Protein AF-A0A4Q1BKZ1-F1 (afdb_monomer_lite)

Structure (mmCIF, N/CA/C/O backbone):
data_AF-A0A4Q1BKZ1-F1
#
_entry.id   AF-A0A4Q1BKZ1-F1
#
loop_
_atom_site.group_PDB
_atom_site.id
_atom_site.type_symbol
_atom_site.label_atom_id
_atom_site.label_alt_id
_atom_site.label_comp_id
_atom_site.label_asym_id
_atom_site.label_entity_id
_atom_site.label_seq_id
_atom_site.pdbx_PDB_ins_code
_atom_site.Cartn_x
_atom_site.Cartn_y
_atom_site.Cartn_z
_atom_site.occupancy
_atom_site.B_iso_or_equiv
_atom_site.auth_seq_id
_atom_site.auth_comp_id
_atom_site.auth_asym_id
_atom_site.auth_atom_id
_atom_site.pdbx_PDB_model_num
ATOM 1 N N . MET A 1 1 ? 52.036 -34.362 8.002 1.00 38.38 1 MET A N 1
ATOM 2 C CA . MET A 1 1 ? 52.075 -35.142 6.745 1.00 38.38 1 MET A CA 1
ATOM 3 C C . MET A 1 1 ? 52.723 -36.489 7.033 1.00 38.38 1 MET A C 1
ATOM 5 O O . MET A 1 1 ? 53.643 -36.482 7.846 1.00 38.38 1 MET A O 1
ATOM 9 N N . PRO A 1 2 ? 52.277 -37.606 6.432 1.00 45.41 2 PRO A N 1
ATOM 10 C CA . PRO A 1 2 ? 51.455 -37.691 5.217 1.00 45.41 2 PRO A CA 1
ATOM 11 C C . PRO A 1 2 ? 50.036 -38.237 5.488 1.00 45.41 2 PRO A C 1
ATOM 13 O O . PRO A 1 2 ? 49.815 -38.962 6.452 1.00 45.41 2 PRO A O 1
ATOM 16 N N . ASP A 1 3 ? 48.994 -37.724 4.837 1.00 32.56 3 ASP A N 1
ATOM 17 C CA . ASP A 1 3 ? 48.622 -37.859 3.413 1.00 32.56 3 ASP A CA 1
ATOM 18 C C . ASP A 1 3 ? 48.275 -39.300 3.022 1.00 32.56 3 ASP A C 1
ATOM 20 O O . ASP A 1 3 ? 49.141 -40.136 2.772 1.00 32.56 3 ASP A O 1
ATOM 24 N N . ARG A 1 4 ? 46.967 -39.579 2.955 1.00 35.88 4 ARG A N 1
ATOM 25 C CA . ARG A 1 4 ? 46.417 -40.804 2.377 1.00 35.88 4 ARG A CA 1
ATOM 26 C C . ARG A 1 4 ? 45.754 -40.432 1.054 1.00 35.88 4 ARG A C 1
ATOM 28 O O . ARG A 1 4 ? 44.599 -40.021 1.015 1.00 35.88 4 ARG A O 1
ATOM 35 N N . GLN A 1 5 ? 46.547 -40.535 -0.009 1.00 32.16 5 GLN A N 1
ATOM 36 C CA . GLN A 1 5 ? 46.116 -40.469 -1.402 1.00 32.16 5 GLN A CA 1
ATOM 37 C C . GLN A 1 5 ? 45.096 -41.581 -1.683 1.00 32.16 5 GLN A C 1
ATOM 39 O O . GLN A 1 5 ? 45.344 -42.744 -1.362 1.00 32.16 5 GLN A O 1
ATOM 44 N N . LEU A 1 6 ? 43.972 -41.233 -2.306 1.00 34.78 6 LEU A N 1
ATOM 45 C CA . LEU A 1 6 ? 43.114 -42.190 -3.000 1.00 34.78 6 LEU A CA 1
ATOM 46 C C . LEU A 1 6 ? 43.379 -42.045 -4.498 1.00 34.78 6 LEU A C 1
ATOM 48 O O . LEU A 1 6 ? 43.184 -40.978 -5.078 1.00 34.78 6 LEU A O 1
ATOM 52 N N . HIS A 1 7 ? 43.912 -43.122 -5.071 1.00 31.89 7 HIS A N 1
ATOM 53 C CA . HIS A 1 7 ? 44.220 -43.278 -6.483 1.00 31.89 7 HIS A CA 1
ATOM 54 C C . HIS A 1 7 ? 42.959 -43.252 -7.349 1.00 31.89 7 HIS A C 1
ATOM 56 O O . HIS A 1 7 ? 41.925 -43.825 -7.010 1.00 31.89 7 HIS A O 1
ATOM 62 N N . ILE A 1 8 ? 43.112 -42.578 -8.485 1.00 31.23 8 ILE A N 1
ATOM 63 C CA . ILE A 1 8 ? 42.224 -42.588 -9.639 1.00 31.23 8 ILE A CA 1
ATOM 64 C C . ILE A 1 8 ? 42.677 -43.752 -10.518 1.00 31.23 8 ILE A C 1
ATOM 66 O O . ILE A 1 8 ? 43.802 -43.714 -11.007 1.00 31.23 8 ILE A O 1
ATOM 70 N N . ASP A 1 9 ? 41.797 -44.722 -10.762 1.00 32.53 9 ASP A N 1
ATOM 71 C CA . ASP A 1 9 ? 41.982 -45.728 -11.809 1.00 32.53 9 ASP A CA 1
ATOM 72 C C . ASP A 1 9 ? 40.885 -45.567 -12.871 1.00 32.53 9 ASP A C 1
ATOM 74 O O . ASP A 1 9 ? 39.704 -45.837 -12.648 1.00 32.53 9 ASP A O 1
ATOM 78 N N . LEU A 1 10 ? 41.305 -45.085 -14.040 1.00 36.09 10 LEU A N 1
ATOM 79 C CA . LEU A 1 10 ? 40.574 -45.122 -15.306 1.00 36.09 10 LEU A CA 1
ATOM 80 C C . LEU A 1 10 ? 40.800 -46.480 -15.982 1.00 36.09 10 LEU A C 1
ATOM 82 O O . LEU A 1 10 ? 41.948 -46.921 -16.062 1.00 36.09 10 LEU A O 1
ATOM 86 N N . PRO A 1 11 ? 39.773 -47.059 -16.627 1.00 35.69 11 PRO A N 1
ATOM 87 C CA . PRO A 1 11 ? 40.029 -47.902 -17.786 1.00 35.69 11 PRO A CA 1
ATOM 88 C C . PRO A 1 11 ? 39.227 -47.491 -19.033 1.00 35.69 11 PRO A C 1
ATOM 90 O O . PRO A 1 11 ? 38.005 -47.384 -19.024 1.00 35.69 11 PRO A O 1
ATOM 93 N N . ALA A 1 12 ? 40.003 -47.273 -20.099 1.00 33.06 12 ALA A N 1
ATOM 94 C CA . ALA A 1 12 ? 39.798 -47.555 -21.524 1.00 33.06 12 ALA A CA 1
ATOM 95 C C . ALA A 1 12 ? 38.378 -47.582 -22.145 1.00 33.06 12 ALA A C 1
ATOM 97 O O . ALA A 1 12 ? 37.505 -48.365 -21.791 1.00 33.06 12 ALA A O 1
ATOM 98 N N . SER A 1 13 ? 38.237 -46.829 -23.239 1.00 31.38 13 SER A N 1
ATOM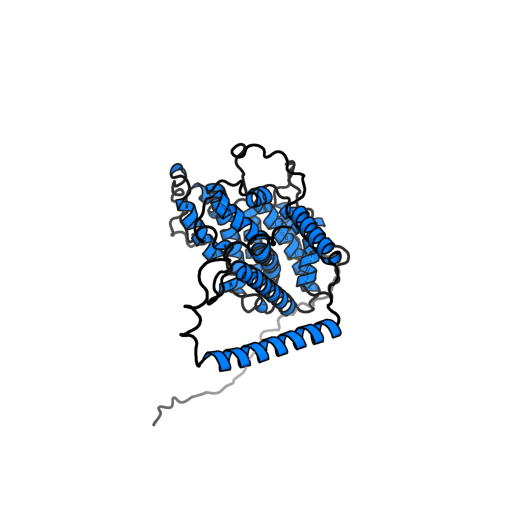 99 C CA . SER A 1 13 ? 37.299 -47.055 -24.359 1.00 31.38 13 SER A CA 1
ATOM 100 C C . SER A 1 13 ? 38.120 -47.358 -25.635 1.00 31.38 13 SER A C 1
ATOM 102 O O . SER A 1 13 ? 39.330 -47.118 -25.588 1.00 31.38 13 SER A O 1
ATOM 104 N N . PRO A 1 14 ? 37.554 -47.745 -26.807 1.00 45.88 14 PRO A N 1
ATOM 105 C CA . PRO A 1 14 ? 36.175 -48.142 -27.147 1.00 45.88 14 PRO A CA 1
ATOM 106 C C . PRO A 1 14 ? 36.090 -49.433 -28.012 1.00 45.88 14 PRO A C 1
ATOM 108 O O . PRO A 1 14 ? 37.067 -49.883 -28.608 1.00 45.88 14 PRO A O 1
ATOM 111 N N . THR A 1 15 ? 34.889 -49.987 -28.210 1.00 33.12 15 THR A N 1
ATOM 112 C CA . THR A 1 15 ? 34.573 -50.765 -29.428 1.00 33.12 15 THR A CA 1
ATOM 113 C C . THR A 1 15 ? 33.132 -50.494 -29.870 1.00 33.12 15 THR A C 1
ATOM 115 O O . THR A 1 15 ? 32.216 -50.390 -29.062 1.00 33.12 15 THR A O 1
ATOM 118 N N . THR A 1 16 ? 32.999 -50.293 -31.175 1.00 35.22 16 THR A N 1
ATOM 119 C CA . THR A 1 16 ? 31.880 -49.809 -31.992 1.00 35.22 16 THR A CA 1
ATOM 120 C C . THR A 1 16 ? 30.821 -50.872 -32.309 1.00 35.22 16 THR A C 1
ATOM 122 O O . THR A 1 16 ? 31.165 -52.047 -32.399 1.00 35.22 16 THR A O 1
ATOM 125 N N . THR A 1 17 ? 29.572 -50.431 -32.576 1.00 32.84 17 THR A N 1
ATOM 126 C CA . THR A 1 17 ? 28.610 -50.800 -33.673 1.00 32.84 17 THR A CA 1
ATOM 127 C C . THR A 1 17 ? 27.123 -50.554 -33.242 1.00 32.84 17 THR A C 1
ATOM 129 O O . THR A 1 17 ? 26.913 -50.195 -32.087 1.00 32.84 17 THR A O 1
ATOM 132 N N . PRO A 1 18 ? 26.093 -50.531 -34.131 1.00 41.53 18 PRO A N 1
ATOM 133 C CA . PRO A 1 18 ? 25.594 -49.285 -34.741 1.00 41.53 18 PRO A CA 1
ATOM 134 C C . PRO A 1 18 ? 24.047 -49.085 -34.715 1.00 41.53 18 PRO A C 1
ATOM 136 O O . PRO A 1 18 ? 23.277 -50.033 -34.636 1.00 41.53 18 PRO A O 1
ATOM 139 N N . GLY A 1 19 ? 23.601 -47.843 -34.956 1.00 31.64 19 GLY A N 1
ATOM 140 C CA . GLY A 1 19 ? 22.415 -47.558 -35.788 1.00 31.64 19 GLY A CA 1
ATOM 141 C C . GLY A 1 19 ? 21.051 -47.343 -35.114 1.00 31.64 19 GLY A C 1
ATOM 142 O O . GLY A 1 19 ? 20.282 -48.283 -34.954 1.00 31.64 19 GLY A O 1
ATOM 143 N N . THR A 1 20 ? 20.677 -46.070 -34.929 1.00 34.06 20 THR A N 1
ATOM 144 C CA . THR A 1 20 ? 19.273 -45.614 -34.835 1.00 34.06 20 THR A CA 1
ATOM 145 C C . THR A 1 20 ? 19.127 -44.335 -35.683 1.00 34.06 20 THR A C 1
ATOM 147 O O . THR A 1 20 ? 20.016 -43.483 -35.614 1.00 34.06 20 THR A O 1
ATOM 150 N N . PRO A 1 21 ? 18.089 -44.193 -36.535 1.00 38.50 21 PRO A N 1
ATOM 151 C CA . PRO A 1 21 ? 17.987 -43.110 -37.524 1.00 38.50 21 PRO A CA 1
ATOM 152 C C . PRO A 1 21 ? 17.637 -41.742 -36.898 1.00 38.50 21 PRO A C 1
ATOM 154 O O . PRO A 1 21 ? 17.110 -41.696 -35.785 1.00 38.50 21 PRO A O 1
ATOM 157 N N . PRO A 1 22 ? 17.904 -40.620 -37.600 1.00 35.25 22 PRO A N 1
ATOM 158 C CA . PRO A 1 22 ? 17.713 -39.279 -37.056 1.00 35.25 22 PRO A CA 1
ATOM 159 C C . PRO A 1 22 ? 16.229 -38.898 -36.972 1.00 35.25 22 PRO A C 1
ATOM 161 O O . PRO A 1 22 ? 15.466 -39.070 -37.924 1.00 35.25 22 PRO A O 1
ATOM 164 N N . VAL A 1 23 ? 15.841 -38.327 -35.831 1.00 33.19 23 VAL A N 1
ATOM 165 C CA . VAL A 1 23 ? 14.539 -37.681 -35.629 1.00 33.19 23 VAL A CA 1
ATOM 166 C C . VAL A 1 23 ? 14.476 -36.423 -36.496 1.00 33.19 23 VAL A C 1
ATOM 168 O O . VAL A 1 23 ? 15.343 -35.553 -36.423 1.00 33.19 23 VAL A O 1
ATOM 171 N N . GLN A 1 24 ? 13.447 -36.354 -37.337 1.00 32.78 24 GLN A N 1
ATOM 172 C CA . GLN A 1 24 ? 13.135 -35.211 -38.186 1.00 32.78 24 GLN A CA 1
ATOM 173 C C . GLN A 1 24 ? 12.770 -33.995 -37.325 1.00 32.78 24 GLN A C 1
ATOM 175 O O . GLN A 1 24 ? 11.860 -34.057 -36.501 1.00 32.78 24 GLN A O 1
ATOM 180 N N . THR A 1 25 ? 13.454 -32.875 -37.543 1.00 31.28 25 THR A N 1
ATOM 181 C CA . THR A 1 25 ? 13.041 -31.557 -37.056 1.00 31.28 25 THR A CA 1
ATOM 182 C C . THR A 1 25 ? 11.949 -30.990 -37.971 1.00 31.28 25 THR A C 1
ATOM 184 O O . THR A 1 25 ? 12.152 -30.922 -39.186 1.00 31.28 25 THR A O 1
ATOM 187 N N . PRO A 1 26 ? 10.793 -30.539 -37.448 1.00 29.25 26 PRO A N 1
ATOM 188 C CA . PRO A 1 26 ? 9.842 -29.795 -38.258 1.00 29.25 26 PRO A CA 1
ATOM 189 C C . PRO A 1 26 ? 10.344 -28.364 -38.465 1.00 29.25 26 PRO A C 1
ATOM 191 O O . PRO A 1 26 ? 10.558 -27.605 -37.521 1.00 29.25 26 PRO A O 1
ATOM 194 N N . SER A 1 27 ? 10.520 -28.014 -39.735 1.00 31.14 27 SER A N 1
ATOM 195 C CA . SER A 1 27 ? 10.751 -26.661 -40.231 1.00 31.14 27 SER A CA 1
ATOM 196 C C . SER A 1 27 ? 9.583 -25.741 -39.855 1.00 31.14 27 SER A C 1
ATOM 198 O O . SER A 1 27 ? 8.442 -25.993 -40.239 1.00 31.14 27 SER A O 1
ATOM 200 N N . PHE A 1 28 ? 9.870 -24.651 -39.142 1.00 28.94 28 PHE A N 1
ATOM 201 C CA . PHE A 1 28 ? 8.941 -23.532 -38.996 1.00 28.94 28 PHE A CA 1
ATOM 202 C C . PHE A 1 28 ? 9.011 -22.664 -40.259 1.00 28.94 28 PHE A C 1
ATOM 204 O O . PHE A 1 28 ? 10.025 -22.017 -40.525 1.00 28.94 28 PHE A O 1
ATOM 211 N N . LYS A 1 29 ? 7.926 -22.640 -41.037 1.00 30.53 29 LYS A N 1
ATOM 212 C CA . LYS A 1 29 ? 7.634 -21.552 -41.979 1.00 30.53 29 LYS A CA 1
ATOM 213 C C . LYS A 1 29 ? 6.569 -20.644 -41.378 1.00 30.53 29 LYS A C 1
ATOM 215 O O . LYS A 1 29 ? 5.637 -21.114 -40.731 1.00 30.53 29 LYS A O 1
ATOM 220 N N . SER A 1 30 ? 6.748 -19.347 -41.606 1.00 37.00 30 SER A N 1
ATOM 221 C CA . SER A 1 30 ? 5.869 -18.274 -41.163 1.00 37.00 30 SER A CA 1
ATOM 222 C C . SER A 1 30 ? 4.502 -18.342 -41.839 1.00 37.00 30 SER A C 1
ATOM 224 O O . SER A 1 30 ? 4.406 -18.565 -43.043 1.00 37.00 30 SER A O 1
ATOM 226 N N . ASN A 1 31 ? 3.456 -18.065 -41.063 1.00 31.45 31 ASN A N 1
ATOM 227 C CA . ASN A 1 31 ? 2.216 -17.505 -41.578 1.00 31.45 31 ASN A CA 1
ATOM 228 C C . ASN A 1 31 ? 1.705 -16.458 -40.589 1.00 31.45 31 ASN A C 1
ATOM 230 O O . ASN A 1 31 ? 1.462 -16.739 -39.418 1.00 31.45 31 ASN A O 1
ATOM 234 N N . SER A 1 32 ? 1.595 -15.237 -41.093 1.00 42.88 32 SER A N 1
ATOM 235 C CA . SER A 1 32 ? 0.975 -14.078 -40.471 1.00 42.88 32 SER A CA 1
ATOM 236 C C . SER A 1 32 ? -0.551 -14.215 -40.483 1.00 42.88 32 SER A C 1
ATOM 238 O O . SER A 1 32 ? -1.153 -14.540 -41.505 1.00 42.88 32 SER A O 1
ATOM 240 N N . SER A 1 33 ? -1.177 -13.950 -39.335 1.00 29.77 33 SER A N 1
ATOM 241 C CA . SER A 1 33 ? -2.617 -13.726 -39.112 1.00 29.77 33 SER A CA 1
ATOM 242 C C . SER A 1 33 ? -2.782 -12.983 -37.759 1.00 29.77 33 SER A C 1
ATOM 244 O O . SER A 1 33 ? -1.815 -12.951 -36.999 1.00 29.77 33 SER A O 1
ATOM 246 N N . PRO A 1 34 ? -3.910 -12.282 -37.516 1.00 34.44 34 PRO A N 1
ATOM 247 C CA . PRO A 1 34 ? -4.008 -10.995 -36.795 1.00 34.44 34 PRO A CA 1
ATOM 248 C C . PRO A 1 34 ? -3.703 -11.104 -35.288 1.00 34.44 34 PRO A C 1
ATOM 250 O O . PRO A 1 34 ? -3.651 -12.225 -34.786 1.00 34.44 34 PRO A O 1
ATOM 253 N N . PRO A 1 35 ? -3.490 -9.989 -34.548 1.00 36.66 35 PRO A N 1
ATOM 254 C CA . PRO A 1 35 ? -2.942 -10.060 -33.198 1.00 36.66 35 PRO A CA 1
ATOM 255 C C . PRO A 1 35 ? -3.897 -10.811 -32.268 1.00 36.66 35 PRO A C 1
ATOM 257 O O . PRO A 1 35 ? -4.934 -10.299 -31.852 1.00 36.66 35 PRO A O 1
ATOM 260 N N . THR A 1 36 ? -3.529 -12.044 -31.938 1.00 35.28 36 THR A N 1
ATOM 261 C CA . THR A 1 36 ? -4.000 -12.735 -30.745 1.00 35.28 36 THR A CA 1
ATOM 262 C C . THR A 1 36 ? -3.476 -11.968 -29.541 1.00 35.28 36 THR A C 1
ATOM 264 O O . THR A 1 36 ? -2.262 -11.808 -29.399 1.00 35.28 36 THR A O 1
ATOM 267 N N . LEU A 1 37 ? -4.399 -11.470 -28.716 1.00 34.91 37 LEU A N 1
ATOM 268 C CA . LEU A 1 37 ? -4.115 -10.826 -27.434 1.00 34.91 37 LEU A CA 1
ATOM 269 C C . LEU A 1 37 ? -3.092 -11.662 -26.655 1.00 34.91 37 LEU A C 1
ATOM 271 O O . LEU A 1 37 ? -3.219 -12.886 -26.571 1.00 34.91 37 LEU A O 1
ATOM 275 N N . SER A 1 38 ? -2.062 -11.010 -26.117 1.00 36.22 38 SER A N 1
ATOM 276 C CA . SER A 1 38 ? -1.048 -11.691 -25.314 1.00 36.22 38 SER A CA 1
ATOM 277 C C . SER A 1 38 ? -1.688 -12.303 -24.054 1.00 36.22 38 SER A C 1
ATOM 279 O O . SER A 1 38 ? -2.700 -11.781 -23.576 1.00 36.22 38 SER A O 1
ATOM 281 N N . PRO A 1 39 ? -1.130 -13.389 -23.481 1.00 39.81 39 PRO A N 1
ATOM 282 C CA . PRO A 1 39 ? -1.693 -14.050 -22.295 1.00 39.81 39 PRO A CA 1
ATOM 283 C C . PRO A 1 39 ? -2.020 -13.074 -21.152 1.00 39.81 39 PRO A C 1
ATOM 285 O O . PRO A 1 39 ? -3.070 -13.182 -20.524 1.00 39.81 39 PRO A O 1
ATOM 288 N N . SER A 1 40 ? -1.187 -12.044 -20.969 1.00 45.81 40 SER A N 1
ATOM 289 C CA . SER A 1 40 ? -1.381 -10.975 -19.985 1.00 45.81 40 SER A CA 1
ATOM 290 C C . SER A 1 40 ? -2.625 -10.112 -20.242 1.00 45.81 40 SER A C 1
ATOM 292 O O . SER A 1 40 ? -3.272 -9.687 -19.291 1.00 45.81 40 SER A O 1
ATOM 294 N N . GLN A 1 41 ? -2.993 -9.855 -21.502 1.00 43.31 41 GLN A N 1
ATOM 295 C CA . GLN A 1 41 ? -4.207 -9.101 -21.846 1.00 43.31 41 GLN A CA 1
ATOM 296 C C . GLN A 1 41 ? -5.474 -9.928 -21.606 1.00 43.31 41 GLN A C 1
ATOM 298 O O . GLN A 1 41 ? -6.469 -9.392 -21.124 1.00 43.31 41 GLN A O 1
ATOM 303 N N . VAL A 1 42 ? -5.423 -11.237 -21.874 1.00 47.81 42 VAL A N 1
ATOM 304 C CA . VAL A 1 42 ? -6.540 -12.159 -21.613 1.00 47.81 42 VAL A CA 1
ATOM 305 C C . VAL A 1 42 ? -6.843 -12.235 -20.115 1.00 47.81 42 VAL A C 1
ATOM 307 O O . VAL A 1 42 ? -8.010 -12.170 -19.728 1.00 47.81 42 VAL A O 1
ATOM 310 N N . THR A 1 43 ? -5.824 -12.298 -19.248 1.00 57.50 43 THR A N 1
ATOM 311 C CA . THR A 1 43 ? -6.069 -12.325 -17.798 1.00 57.50 43 THR A CA 1
ATOM 312 C C . THR A 1 43 ? -6.645 -11.011 -17.274 1.00 57.50 43 THR A C 1
ATOM 314 O O . THR A 1 43 ? -7.543 -11.026 -16.434 1.00 57.50 43 THR A O 1
ATOM 317 N N . VAL A 1 44 ? -6.187 -9.870 -17.794 1.00 55.31 44 VAL A N 1
ATOM 318 C CA . VAL A 1 44 ? -6.715 -8.553 -17.416 1.00 55.31 44 VAL A CA 1
ATOM 319 C C . VAL A 1 44 ? -8.189 -8.412 -17.798 1.00 55.31 44 VAL A C 1
ATOM 321 O O . VAL A 1 44 ? -8.990 -8.013 -16.953 1.00 55.31 44 VAL A O 1
ATOM 324 N N . SER A 1 45 ? -8.569 -8.796 -19.020 1.00 53.97 45 SER A N 1
ATOM 325 C CA . SER A 1 45 ? -9.974 -8.813 -19.446 1.00 53.97 45 SER A CA 1
ATOM 326 C C . SER A 1 45 ? -10.824 -9.719 -18.555 1.00 53.97 45 SER A C 1
ATOM 328 O O . SER A 1 45 ? -11.878 -9.291 -18.096 1.00 53.97 45 SER A O 1
ATOM 330 N N . ASN A 1 46 ? -10.329 -10.908 -18.200 1.00 59.28 46 ASN A N 1
ATOM 331 C CA . ASN A 1 46 ? -11.029 -11.817 -17.289 1.00 59.28 46 ASN A CA 1
ATOM 332 C C . ASN A 1 46 ? -11.186 -11.234 -15.873 1.00 59.28 46 ASN A C 1
ATOM 334 O O . ASN A 1 46 ? -12.227 -11.421 -15.246 1.00 59.28 46 ASN A O 1
ATOM 338 N N . ILE A 1 47 ? -10.182 -10.516 -15.353 1.00 60.66 47 ILE A N 1
ATOM 339 C CA . ILE A 1 47 ? -10.283 -9.829 -14.057 1.00 60.66 47 ILE A CA 1
ATOM 340 C C . ILE A 1 47 ? -11.364 -8.753 -14.131 1.00 60.66 47 ILE A C 1
ATOM 342 O O . ILE A 1 47 ? -12.239 -8.739 -13.266 1.00 60.66 47 ILE A O 1
ATOM 346 N N . VAL A 1 48 ? -11.338 -7.901 -15.160 1.00 59.34 48 VAL A N 1
ATOM 347 C CA . VAL A 1 48 ? -12.330 -6.834 -15.364 1.00 59.34 48 VAL A CA 1
ATOM 348 C C . VAL A 1 48 ? -13.738 -7.418 -15.480 1.00 59.34 48 VAL A C 1
ATOM 350 O O . VAL A 1 48 ? -14.607 -6.996 -14.727 1.00 59.34 48 VAL A O 1
ATOM 353 N N . GLU A 1 49 ? -13.938 -8.443 -16.311 1.00 59.69 49 GLU A N 1
ATOM 354 C CA . GLU A 1 49 ? -15.234 -9.112 -16.506 1.00 59.69 49 GLU A CA 1
ATOM 355 C C . GLU A 1 49 ? -15.736 -9.849 -15.255 1.00 59.69 49 GLU A C 1
ATOM 357 O O . GLU A 1 49 ? -16.941 -9.945 -15.023 1.00 59.69 49 GLU A O 1
ATOM 362 N N . SER A 1 50 ? -14.823 -10.368 -14.426 1.00 60.31 50 SER A N 1
ATOM 363 C CA . SER A 1 50 ? -15.166 -11.061 -13.175 1.00 60.31 50 SER A CA 1
ATOM 364 C C . SER A 1 50 ? -15.514 -10.117 -12.020 1.00 60.31 50 SER A C 1
ATOM 366 O O . SER A 1 50 ? -15.965 -10.570 -10.960 1.00 60.31 50 SER A O 1
ATOM 368 N N . LEU A 1 51 ? -15.261 -8.816 -12.179 1.00 57.97 51 LEU A N 1
ATOM 369 C CA . LEU A 1 51 ? -15.634 -7.807 -11.201 1.00 57.97 51 LEU A CA 1
ATOM 370 C C . LEU A 1 51 ? -17.113 -7.443 -11.408 1.00 57.97 51 LEU A C 1
ATOM 372 O O . LEU A 1 51 ? -17.603 -7.425 -12.533 1.00 57.97 51 LEU A O 1
ATOM 376 N N . PRO A 1 52 ? -17.876 -7.199 -10.329 1.00 49.72 52 PRO A N 1
ATOM 377 C CA . PRO A 1 52 ? -19.322 -7.037 -10.428 1.00 49.72 52 PRO A CA 1
ATOM 378 C C . PRO A 1 52 ? -19.706 -5.847 -11.325 1.00 49.72 52 PRO A C 1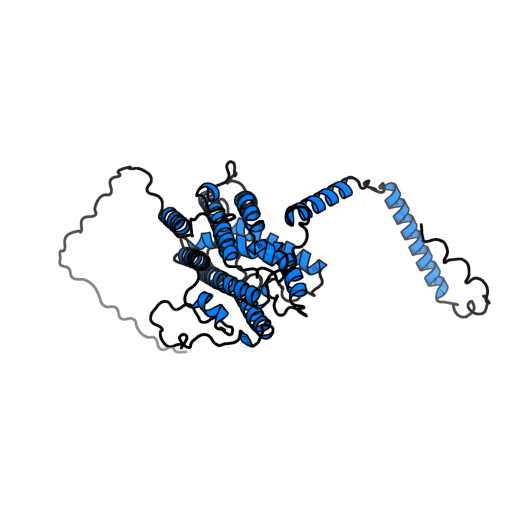
ATOM 380 O O . PRO A 1 52 ? -19.602 -4.691 -10.928 1.00 49.72 52 PRO A O 1
ATOM 383 N N . HIS A 1 53 ? -20.208 -6.134 -12.526 1.00 45.75 53 HIS A N 1
ATOM 384 C CA . HIS A 1 53 ? -20.691 -5.143 -13.486 1.00 45.75 53 HIS A CA 1
ATOM 385 C C . HIS A 1 53 ? -22.206 -4.931 -13.376 1.00 45.75 53 HIS A C 1
ATOM 387 O O . HIS A 1 53 ? -22.912 -5.360 -14.271 1.00 45.75 53 HIS A O 1
ATOM 393 N N . HIS A 1 54 ? -22.761 -4.271 -12.347 1.00 35.75 54 HIS A N 1
ATOM 394 C CA . HIS A 1 54 ? -24.186 -3.878 -12.405 1.00 35.75 54 HIS A CA 1
ATOM 395 C C . HIS A 1 54 ? -24.559 -2.627 -11.586 1.00 35.75 54 HIS A C 1
ATOM 397 O O . HIS A 1 54 ? -24.315 -2.544 -10.382 1.00 35.75 54 HIS A O 1
ATOM 403 N N . SER A 1 55 ? -25.198 -1.685 -12.296 1.00 33.66 55 SER A N 1
ATOM 404 C CA . SER A 1 55 ? -26.305 -0.753 -11.972 1.00 33.66 55 SER A CA 1
ATOM 405 C C . SER A 1 55 ? -26.408 -0.057 -10.606 1.00 33.66 55 SER A C 1
ATOM 407 O O . SER A 1 55 ? -27.414 0.601 -10.344 1.00 33.66 55 SER A O 1
ATOM 409 N N . THR A 1 56 ? -25.413 -0.150 -9.730 1.00 34.34 56 THR A N 1
ATOM 410 C CA . THR A 1 56 ? -25.468 0.463 -8.399 1.00 34.34 56 THR A CA 1
ATOM 411 C C . THR A 1 56 ? -25.069 1.942 -8.508 1.00 34.34 56 THR A C 1
ATOM 413 O O . THR A 1 56 ? -23.936 2.225 -8.908 1.00 34.34 56 THR A O 1
ATOM 416 N N . PRO A 1 57 ? -25.941 2.916 -8.170 1.00 30.89 57 PRO A N 1
ATOM 417 C CA . PRO A 1 57 ? -25.612 4.335 -8.302 1.00 30.89 57 PRO A CA 1
ATOM 418 C C . PRO A 1 57 ? -24.396 4.703 -7.436 1.00 30.89 57 PRO A C 1
ATOM 420 O O . PRO A 1 57 ? -24.450 4.665 -6.203 1.00 30.89 57 PRO A O 1
ATOM 423 N N . GLY A 1 58 ? -23.286 5.060 -8.086 1.00 37.91 58 GLY A N 1
ATOM 424 C CA . GLY A 1 58 ? -22.005 5.378 -7.444 1.00 37.91 58 GLY A CA 1
ATOM 425 C C . GLY A 1 58 ? -20.891 4.348 -7.658 1.00 37.91 58 GLY A C 1
ATOM 426 O O . GLY A 1 58 ? -19.793 4.561 -7.150 1.00 37.91 58 GLY A O 1
ATOM 427 N N . TYR A 1 59 ? -21.147 3.271 -8.405 1.00 40.81 59 TYR A N 1
ATOM 428 C CA . TYR A 1 59 ? -20.128 2.323 -8.855 1.00 40.81 59 TYR A CA 1
ATOM 429 C C . TYR A 1 59 ? -19.702 2.671 -10.289 1.00 40.81 59 TYR A C 1
ATOM 431 O O . TYR A 1 59 ? -20.362 2.282 -11.250 1.00 40.81 59 TYR A O 1
ATOM 439 N N . ASN A 1 60 ? -18.616 3.431 -10.453 1.00 47.75 60 ASN A N 1
ATOM 440 C CA . ASN A 1 60 ? -18.004 3.581 -11.774 1.00 47.75 60 ASN A CA 1
ATOM 441 C C . ASN A 1 60 ? -17.180 2.324 -12.051 1.00 47.75 60 ASN A C 1
ATOM 443 O O . ASN A 1 60 ? -16.020 2.254 -11.637 1.00 47.75 60 ASN A O 1
ATOM 447 N N . SER A 1 61 ? -17.804 1.360 -12.736 1.00 46.97 61 SER A N 1
ATOM 448 C CA . SER A 1 61 ? -17.138 0.195 -13.322 1.00 46.97 61 SER A CA 1
ATOM 449 C C . SER A 1 61 ? -15.821 0.613 -13.974 1.00 46.97 61 SER A C 1
ATOM 451 O O . SER A 1 61 ? -15.747 1.672 -14.601 1.00 46.97 61 SER A O 1
ATOM 453 N N . LEU A 1 62 ? -14.785 -0.207 -13.821 1.00 48.84 62 LEU A N 1
ATOM 454 C CA . LEU A 1 62 ? -13.602 -0.102 -14.668 1.00 48.84 62 LEU A CA 1
ATOM 455 C C . LEU A 1 62 ? -14.048 -0.257 -16.114 1.00 48.84 62 LEU A C 1
ATOM 457 O O . LEU A 1 62 ? -14.724 -1.235 -16.443 1.00 48.84 62 LEU A O 1
ATOM 461 N N . THR A 1 63 ? -13.725 0.723 -16.946 1.00 54.06 63 THR A N 1
ATOM 462 C CA . THR A 1 63 ? -13.779 0.560 -18.396 1.00 54.06 63 THR A CA 1
ATOM 463 C C . THR A 1 63 ? -12.384 0.176 -18.874 1.00 54.06 63 THR A C 1
ATOM 465 O O . THR A 1 63 ? -11.388 0.495 -18.227 1.00 54.06 63 THR A O 1
ATOM 468 N N . VAL A 1 64 ? -12.293 -0.524 -20.004 1.00 50.97 64 VAL A N 1
ATOM 469 C CA . VAL A 1 64 ? -11.002 -0.827 -20.650 1.00 50.97 64 VAL A CA 1
ATOM 470 C C . VAL A 1 64 ? -10.201 0.465 -20.901 1.00 50.97 64 VAL A C 1
ATOM 472 O O . VAL A 1 64 ? -8.985 0.476 -20.764 1.00 50.97 64 VAL A O 1
ATOM 475 N N . GLU A 1 65 ? -10.896 1.583 -21.124 1.00 54.69 65 GLU A N 1
ATOM 476 C CA . GLU A 1 65 ? -10.327 2.927 -21.307 1.00 54.69 65 GLU A CA 1
ATOM 477 C C . GLU A 1 65 ? -9.599 3.461 -20.055 1.00 54.69 65 GLU A C 1
ATOM 479 O O . GLU A 1 65 ? -8.671 4.260 -20.173 1.00 54.69 65 GLU A O 1
ATOM 484 N N . ASP A 1 66 ? -9.980 3.021 -18.846 1.00 56.34 66 ASP A N 1
ATOM 485 C CA . ASP A 1 66 ? -9.275 3.368 -17.600 1.00 56.34 66 ASP A CA 1
ATOM 486 C C . ASP A 1 66 ? -7.915 2.641 -17.483 1.00 56.34 66 ASP A C 1
ATOM 488 O O . ASP A 1 66 ? -7.101 2.995 -16.627 1.00 56.34 66 ASP A O 1
ATOM 492 N N . MET A 1 67 ? -7.670 1.625 -18.321 1.00 61.25 67 MET A N 1
ATOM 493 C CA . MET A 1 67 ? -6.433 0.835 -18.360 1.00 61.25 67 MET A CA 1
ATOM 494 C C . MET A 1 67 ? -5.495 1.212 -19.510 1.00 61.25 67 MET A C 1
ATOM 496 O O . MET A 1 67 ? -4.338 0.784 -19.515 1.00 61.25 67 MET A O 1
ATOM 500 N N . ASP A 1 68 ? -5.971 2.006 -20.469 1.00 63.44 68 ASP A N 1
ATOM 501 C CA . ASP A 1 68 ? -5.147 2.488 -21.568 1.00 63.44 68 ASP A CA 1
ATOM 502 C C . ASP A 1 68 ? -4.147 3.544 -21.089 1.00 63.44 68 ASP A C 1
ATOM 504 O O . ASP A 1 68 ? -4.416 4.347 -20.186 1.00 63.44 68 ASP A O 1
ATOM 508 N N . LEU A 1 69 ? -2.965 3.548 -21.714 1.00 66.19 69 LEU A N 1
ATOM 509 C CA . LEU A 1 69 ? -1.985 4.603 -21.489 1.00 66.19 69 LEU A CA 1
ATOM 510 C C . LEU A 1 69 ? -2.632 5.955 -21.811 1.00 66.19 69 LEU A C 1
ATOM 512 O O . LEU A 1 69 ? -3.188 6.116 -22.900 1.00 66.19 69 LEU A O 1
ATOM 516 N N . PRO A 1 70 ? -2.540 6.951 -20.916 1.00 68.31 70 PRO A N 1
ATOM 517 C CA . PRO A 1 70 ? -2.890 8.317 -21.265 1.00 68.31 70 PRO A CA 1
ATOM 518 C C . PRO A 1 70 ? -2.189 8.754 -22.556 1.00 68.31 70 PRO A C 1
ATOM 520 O O . PRO A 1 70 ? -0.978 8.572 -22.702 1.00 68.31 70 PRO A O 1
ATOM 523 N N . GLU A 1 71 ? -2.951 9.336 -23.485 1.00 67.50 71 GLU A N 1
ATOM 524 C CA . GLU A 1 71 ? -2.396 9.893 -24.719 1.00 67.50 71 GLU A CA 1
ATOM 525 C C . GLU A 1 71 ? -1.278 10.897 -24.397 1.00 67.50 71 GLU A C 1
ATOM 527 O O . GLU A 1 71 ? -1.446 11.783 -23.556 1.00 67.50 71 GLU A O 1
ATOM 532 N N . GLY A 1 72 ? -0.137 10.763 -25.079 1.00 73.38 72 GLY A N 1
ATOM 533 C CA . GLY A 1 72 ? 0.969 11.719 -24.993 1.00 73.38 72 GLY A CA 1
ATOM 534 C C . GLY A 1 72 ? 2.014 11.467 -23.900 1.00 73.38 72 GLY A C 1
ATOM 535 O O . GLY A 1 72 ? 2.832 12.353 -23.668 1.00 73.38 72 GLY A O 1
ATOM 536 N N . LEU A 1 73 ? 2.033 10.299 -23.245 1.00 83.50 73 LEU A N 1
ATOM 537 C CA . LEU A 1 73 ? 3.150 9.920 -22.365 1.00 83.50 73 LEU A CA 1
ATOM 538 C C . LEU A 1 73 ? 4.445 9.721 -23.169 1.00 83.50 73 LEU A C 1
ATOM 540 O O . LEU A 1 73 ? 4.511 8.870 -24.057 1.00 83.50 73 LEU A O 1
ATOM 544 N N . ASP A 1 74 ? 5.488 10.477 -22.827 1.00 90.81 74 ASP A N 1
ATOM 545 C CA . ASP A 1 74 ? 6.815 10.316 -23.418 1.00 90.81 74 ASP A CA 1
ATOM 546 C C . ASP A 1 74 ? 7.590 9.198 -22.707 1.00 90.81 74 ASP A C 1
ATOM 548 O O . ASP A 1 74 ? 8.194 9.413 -21.662 1.00 90.81 74 ASP A O 1
ATOM 552 N N . LEU A 1 75 ? 7.625 7.998 -23.296 1.00 93.38 75 LEU A N 1
ATOM 553 C CA . LEU A 1 75 ? 8.334 6.835 -22.735 1.00 93.38 75 LEU A CA 1
ATOM 554 C C . LEU A 1 75 ? 9.865 7.015 -22.611 1.00 93.38 75 LEU A C 1
ATOM 556 O O . LEU A 1 75 ? 10.544 6.110 -22.120 1.00 93.38 75 LEU A O 1
ATOM 560 N N . ASN A 1 76 ? 10.429 8.140 -23.063 1.00 95.12 76 ASN A N 1
ATOM 561 C CA . ASN A 1 76 ? 11.812 8.513 -22.757 1.00 95.12 76 ASN A CA 1
ATOM 562 C C . ASN A 1 76 ? 11.975 9.089 -21.339 1.00 95.12 76 ASN A C 1
ATOM 564 O O . ASN A 1 76 ? 13.098 9.141 -20.847 1.00 95.12 76 ASN A O 1
ATOM 568 N N . GLU A 1 77 ? 10.893 9.498 -20.672 1.00 96.06 77 GLU A N 1
ATOM 569 C CA . GLU A 1 77 ? 10.941 9.947 -19.281 1.00 96.06 77 GLU A CA 1
ATOM 570 C C . GLU A 1 77 ? 11.246 8.798 -18.309 1.00 96.06 77 GLU A C 1
ATOM 572 O O . GLU A 1 77 ? 11.124 7.605 -18.614 1.00 96.06 77 GLU A O 1
ATOM 577 N N . GLU A 1 78 ? 11.644 9.177 -17.100 1.00 97.75 78 GLU A N 1
ATOM 578 C CA . GLU A 1 78 ? 11.868 8.263 -15.989 1.00 97.75 78 GLU A CA 1
ATOM 579 C C . GLU A 1 78 ? 10.571 7.557 -15.572 1.00 97.75 78 GLU A C 1
ATOM 581 O O . GLU A 1 78 ? 9.501 8.170 -15.511 1.00 97.75 78 GLU A O 1
ATOM 586 N N . ILE A 1 79 ? 10.649 6.271 -15.207 1.00 98.12 79 ILE A N 1
ATOM 587 C CA . ILE A 1 79 ? 9.453 5.494 -14.832 1.00 98.12 79 ILE A CA 1
ATOM 588 C C . ILE A 1 79 ? 8.703 6.114 -13.646 1.00 98.12 79 ILE A C 1
ATOM 590 O O . ILE A 1 79 ? 7.477 6.055 -13.584 1.00 98.12 79 ILE A O 1
ATOM 594 N N . SER A 1 80 ? 9.410 6.746 -12.706 1.00 97.19 80 SER A N 1
ATOM 595 C CA . SER A 1 80 ? 8.768 7.405 -11.566 1.00 97.19 80 SER A CA 1
ATOM 596 C C . SER A 1 80 ? 7.884 8.590 -11.973 1.00 97.19 80 SER A C 1
ATOM 598 O O . SER A 1 80 ? 6.844 8.802 -11.338 1.00 97.19 80 SER A O 1
ATOM 600 N N . ASP A 1 81 ? 8.245 9.324 -13.027 1.00 95.81 81 ASP A N 1
ATOM 601 C CA . ASP A 1 81 ? 7.437 10.414 -13.579 1.00 95.81 81 ASP A CA 1
ATOM 602 C C . ASP A 1 81 ? 6.298 9.877 -14.450 1.00 95.81 81 ASP A C 1
ATOM 604 O O . ASP A 1 81 ? 5.149 10.296 -14.272 1.00 95.81 81 ASP A O 1
ATOM 608 N N . LEU A 1 82 ? 6.571 8.854 -15.266 1.00 95.88 82 LEU A N 1
ATOM 609 C CA . LEU A 1 82 ? 5.555 8.153 -16.055 1.00 95.88 82 LEU A CA 1
ATOM 610 C C . LEU A 1 82 ? 4.456 7.544 -15.185 1.00 95.88 82 LEU A C 1
ATOM 612 O O . LEU A 1 82 ? 3.277 7.711 -15.481 1.00 95.88 82 LEU A O 1
ATOM 616 N N . LEU A 1 83 ? 4.807 6.881 -14.081 1.00 95.38 83 LEU A N 1
ATOM 617 C CA . LEU A 1 83 ? 3.828 6.351 -13.133 1.00 95.38 83 LEU A CA 1
ATOM 618 C C . LEU A 1 83 ? 3.031 7.479 -12.471 1.00 95.38 83 LEU A C 1
ATOM 620 O O . LEU A 1 83 ? 1.815 7.365 -12.318 1.00 95.38 83 LEU A O 1
ATOM 624 N N . ARG A 1 84 ? 3.689 8.585 -12.099 1.00 92.75 84 ARG A N 1
ATOM 625 C CA . ARG A 1 84 ? 3.035 9.733 -11.453 1.00 92.75 84 ARG A CA 1
ATOM 626 C C . ARG A 1 84 ? 1.993 10.384 -12.357 1.00 92.75 84 ARG A C 1
ATOM 628 O O . ARG A 1 84 ? 0.885 10.648 -11.892 1.00 92.75 84 ARG A O 1
ATOM 635 N N . GLU A 1 85 ? 2.341 10.679 -13.607 1.00 90.94 85 GLU A N 1
ATOM 636 C CA . GLU A 1 85 ? 1.396 11.298 -14.540 1.00 90.94 85 GLU A CA 1
ATOM 637 C C . GLU A 1 85 ? 0.398 10.264 -15.075 1.00 90.94 85 GLU A C 1
ATOM 639 O O . GLU A 1 85 ? -0.811 10.503 -15.059 1.00 90.94 85 GLU A O 1
ATOM 644 N N . GLY A 1 86 ? 0.883 9.071 -15.424 1.00 88.88 86 GLY A N 1
ATOM 645 C CA . GLY A 1 86 ? 0.109 7.975 -16.002 1.00 88.88 86 GLY A CA 1
ATOM 646 C C . GLY A 1 86 ? -1.022 7.447 -15.118 1.00 88.88 86 GLY A C 1
ATOM 647 O O . GLY A 1 86 ? -2.032 6.971 -15.629 1.00 88.88 86 GLY A O 1
ATOM 648 N N . THR A 1 87 ? -0.890 7.561 -13.792 1.00 89.50 87 THR A N 1
ATOM 649 C CA . THR A 1 87 ? -1.893 7.072 -12.824 1.00 89.50 87 THR A CA 1
ATOM 650 C C . THR A 1 87 ? -2.713 8.179 -12.163 1.00 89.50 87 THR A C 1
ATOM 652 O O . THR A 1 87 ? -3.580 7.915 -11.329 1.00 89.50 87 THR A O 1
ATOM 655 N N . LYS A 1 88 ? -2.494 9.442 -12.536 1.00 85.00 88 LYS A N 1
ATOM 656 C CA . LYS A 1 88 ? -3.122 10.608 -11.897 1.00 85.00 88 LYS A CA 1
ATOM 657 C C . LYS A 1 88 ? -4.650 10.545 -11.894 1.00 85.00 88 LYS A C 1
ATOM 659 O O . LYS A 1 88 ? -5.274 10.868 -10.883 1.00 85.00 88 LYS A O 1
ATOM 664 N N . ARG A 1 89 ? -5.260 10.106 -13.004 1.00 82.94 89 ARG A N 1
ATOM 665 C CA . ARG A 1 89 ? -6.720 9.923 -13.109 1.00 82.94 89 ARG A CA 1
ATOM 666 C C . ARG A 1 89 ? -7.218 8.830 -12.165 1.00 82.94 89 ARG A C 1
ATOM 668 O O . ARG A 1 89 ? -8.139 9.079 -11.387 1.00 82.94 89 ARG A O 1
ATOM 675 N N . ALA A 1 90 ? -6.572 7.665 -12.182 1.00 83.06 90 ALA A N 1
ATOM 676 C CA . ALA A 1 90 ? -6.929 6.538 -11.327 1.00 83.06 90 ALA A CA 1
ATOM 677 C C . ALA A 1 90 ? -6.773 6.878 -9.834 1.00 83.06 90 ALA A C 1
ATOM 679 O O . ALA A 1 90 ? -7.667 6.594 -9.038 1.00 83.06 90 ALA A O 1
ATOM 680 N N . HIS A 1 91 ? -5.709 7.597 -9.460 1.00 83.94 91 HIS A N 1
ATOM 681 C CA . HIS A 1 91 ? -5.515 8.118 -8.106 1.00 83.94 91 HIS A CA 1
ATOM 682 C C . HIS A 1 91 ? -6.655 9.055 -7.668 1.00 83.94 91 HIS A C 1
ATOM 684 O O . HIS A 1 91 ? -7.167 8.926 -6.555 1.00 83.94 91 HIS A O 1
ATOM 690 N N . MET A 1 92 ? -7.082 9.994 -8.526 1.00 77.75 92 MET A N 1
ATOM 691 C CA . MET A 1 92 ? -8.215 10.879 -8.214 1.00 77.75 92 MET A CA 1
ATOM 692 C C . MET A 1 92 ? -9.513 10.088 -8.010 1.00 77.75 92 MET A C 1
ATOM 694 O O . MET A 1 92 ? -10.194 10.306 -7.011 1.00 77.75 92 MET A O 1
ATOM 698 N N . LYS A 1 93 ? -9.813 9.132 -8.902 1.00 77.81 93 LYS A N 1
ATOM 699 C CA . LYS A 1 93 ? -11.001 8.263 -8.817 1.00 77.81 93 LYS A CA 1
ATOM 700 C C . LYS A 1 93 ? -11.009 7.443 -7.522 1.00 77.81 93 LYS A C 1
ATOM 702 O O . LYS A 1 93 ? -12.024 7.402 -6.830 1.00 77.81 93 LYS A O 1
ATOM 707 N N . ALA A 1 94 ? -9.869 6.855 -7.155 1.00 78.44 94 ALA A N 1
ATOM 708 C CA . ALA A 1 94 ? -9.713 6.113 -5.905 1.00 78.44 94 ALA A CA 1
ATOM 709 C C . ALA A 1 94 ? -9.965 7.004 -4.676 1.00 78.44 94 ALA A C 1
ATOM 711 O O . ALA A 1 94 ? -10.643 6.596 -3.733 1.00 78.44 94 ALA A O 1
ATOM 712 N N . GLY A 1 95 ? -9.463 8.244 -4.707 1.00 76.69 95 GLY A N 1
ATOM 713 C CA . GLY A 1 95 ? -9.662 9.230 -3.646 1.00 76.69 95 GLY A CA 1
ATOM 714 C C . GLY A 1 95 ? -11.117 9.670 -3.456 1.00 76.69 95 GLY A C 1
ATOM 715 O O . GLY A 1 95 ? -11.485 10.038 -2.345 1.00 76.69 95 GLY A O 1
ATOM 716 N N . ASP A 1 96 ? -11.955 9.603 -4.490 1.00 76.00 96 ASP A N 1
ATOM 717 C CA . ASP A 1 96 ? -13.375 9.975 -4.406 1.00 76.00 96 ASP A CA 1
ATOM 718 C C . ASP A 1 96 ? -14.280 8.839 -3.927 1.00 76.00 96 ASP A C 1
ATOM 720 O O . ASP A 1 96 ? -15.463 9.057 -3.641 1.00 76.00 96 ASP A O 1
ATOM 724 N N . HIS A 1 97 ? -13.755 7.615 -3.854 1.00 82.25 97 HIS A N 1
ATOM 725 C CA . HIS A 1 97 ? -14.552 6.456 -3.492 1.00 82.25 97 HIS A CA 1
ATOM 726 C C . HIS A 1 97 ? -15.123 6.609 -2.071 1.00 82.25 97 HIS A C 1
ATOM 728 O O . HIS A 1 97 ? -14.411 6.969 -1.130 1.00 82.25 97 HIS A O 1
ATOM 734 N N . LYS A 1 98 ? -16.414 6.290 -1.884 1.00 83.25 98 LYS A N 1
ATOM 735 C CA . LYS A 1 98 ? -17.126 6.480 -0.602 1.00 83.25 98 LYS A CA 1
ATOM 736 C C . LYS A 1 98 ? -16.412 5.804 0.573 1.00 83.25 98 LYS A C 1
ATOM 738 O O . LYS A 1 98 ? -16.231 6.432 1.610 1.00 83.25 98 LYS A O 1
ATOM 743 N N . GLY A 1 99 ? -15.950 4.565 0.386 1.00 83.19 99 GLY A N 1
ATOM 744 C CA . GLY A 1 99 ? -15.181 3.832 1.400 1.00 83.19 99 GLY A CA 1
ATOM 745 C C . GLY A 1 99 ? -13.838 4.491 1.743 1.00 83.19 99 GLY A C 1
ATOM 746 O O . GLY A 1 99 ? -13.482 4.591 2.915 1.00 83.19 99 GLY A O 1
ATOM 747 N N . ALA A 1 100 ? -13.126 5.028 0.744 1.00 82.31 100 ALA A N 1
ATOM 748 C CA . ALA A 1 100 ? -11.879 5.760 0.971 1.00 82.31 100 ALA A CA 1
ATOM 749 C C . ALA A 1 100 ? -12.135 7.056 1.758 1.00 82.31 100 ALA A C 1
ATOM 751 O O . ALA A 1 100 ? -11.401 7.385 2.691 1.00 82.31 100 ALA A O 1
ATOM 752 N N . MET A 1 101 ? -13.217 7.768 1.433 1.00 82.12 101 MET A N 1
ATOM 753 C CA . MET A 1 101 ? -13.636 8.956 2.176 1.00 82.12 101 MET A CA 1
ATOM 754 C C . MET A 1 101 ? -14.054 8.636 3.610 1.00 82.12 101 MET A C 1
ATOM 756 O O . MET A 1 101 ? -13.642 9.366 4.510 1.00 82.12 101 MET A O 1
ATOM 760 N N . ALA A 1 102 ? -14.787 7.546 3.844 1.00 82.56 102 ALA A N 1
ATOM 761 C CA . ALA A 1 102 ? -15.155 7.109 5.190 1.00 82.56 102 ALA A CA 1
ATOM 762 C C . ALA A 1 102 ? -13.909 6.837 6.053 1.00 82.56 102 ALA A C 1
ATOM 764 O O . ALA A 1 102 ? -13.814 7.310 7.187 1.00 82.56 102 ALA A O 1
ATOM 765 N N . LEU A 1 103 ? -12.894 6.173 5.487 1.00 82.94 103 LEU A N 1
ATOM 766 C CA . LEU A 1 103 ? -11.613 5.934 6.157 1.00 82.94 103 LEU A CA 1
ATOM 767 C C . LEU A 1 103 ? -10.873 7.244 6.482 1.00 82.94 103 LEU A C 1
ATOM 769 O O . LEU A 1 103 ? -10.467 7.467 7.621 1.00 82.94 103 LEU A O 1
ATOM 773 N N . VAL A 1 104 ? -10.735 8.147 5.504 1.00 79.69 104 VAL A N 1
ATOM 774 C CA . VAL A 1 104 ? -10.046 9.443 5.682 1.00 79.69 104 VAL A CA 1
ATOM 775 C C . VAL A 1 104 ? -10.784 10.360 6.664 1.00 79.69 104 VAL A C 1
ATOM 777 O O . VAL A 1 104 ? -10.166 11.201 7.321 1.00 79.69 104 VAL A O 1
ATOM 780 N N . ARG A 1 105 ? -12.103 10.218 6.793 1.00 81.19 105 ARG A N 1
ATOM 781 C CA . ARG A 1 105 ? -12.911 10.979 7.753 1.00 81.19 105 ARG A CA 1
ATOM 782 C C . ARG A 1 105 ? -12.954 10.342 9.142 1.00 81.19 105 ARG A C 1
ATOM 784 O O . ARG A 1 105 ? -13.331 11.032 10.086 1.00 81.19 105 ARG A O 1
ATOM 791 N N . GLY A 1 106 ? -12.490 9.098 9.289 1.00 82.69 106 GLY A N 1
ATOM 792 C CA . GLY A 1 106 ? -12.554 8.349 10.545 1.00 82.69 106 GLY A CA 1
ATOM 793 C C . GLY A 1 106 ? -13.983 7.938 10.906 1.00 82.69 106 GLY A C 1
ATOM 794 O O . GLY A 1 106 ? -14.341 7.959 12.077 1.00 82.69 106 GLY A O 1
ATOM 795 N N . GLU A 1 107 ? -14.803 7.631 9.899 1.00 85.00 107 GLU A N 1
ATOM 796 C CA . GLU A 1 107 ? -16.232 7.299 10.034 1.00 85.00 107 GLU A CA 1
ATOM 797 C C . GLU A 1 107 ? -16.484 5.790 10.201 1.00 85.00 107 GLU A C 1
ATOM 799 O O . GLU A 1 107 ? -17.631 5.370 10.314 1.00 85.00 107 GLU A O 1
ATOM 804 N N . LEU A 1 108 ? -15.432 4.968 10.209 1.00 87.25 108 LEU A N 1
ATOM 805 C CA . LEU A 1 108 ? -15.555 3.530 10.443 1.00 87.25 108 LEU A CA 1
ATOM 806 C C . LEU A 1 108 ? -15.626 3.254 11.941 1.00 87.25 108 LEU A C 1
ATOM 808 O O . LEU A 1 108 ? -14.844 3.817 12.711 1.00 87.25 108 LEU A O 1
ATOM 812 N N . ASP A 1 109 ? -16.508 2.353 12.363 1.00 89.31 109 ASP A N 1
ATOM 813 C CA . ASP A 1 109 ? -16.380 1.781 13.697 1.00 89.31 109 ASP A CA 1
ATOM 814 C C . ASP A 1 109 ? -15.106 0.920 13.793 1.00 89.31 109 ASP A C 1
ATOM 816 O O . ASP A 1 109 ? -14.443 0.609 12.800 1.00 89.31 109 ASP A O 1
ATOM 820 N N . ILE A 1 110 ? -14.728 0.559 15.017 1.00 92.00 110 ILE A N 1
ATOM 821 C CA . ILE A 1 110 ? -13.468 -0.144 15.252 1.00 92.00 110 ILE A CA 1
ATOM 822 C C . ILE A 1 110 ? -13.445 -1.568 14.681 1.00 92.00 110 ILE A C 1
ATOM 824 O O . ILE A 1 110 ? -12.391 -2.014 14.234 1.00 92.00 110 ILE A O 1
ATOM 828 N N . ALA A 1 111 ? -14.575 -2.282 14.663 1.00 91.81 111 ALA A N 1
ATOM 829 C CA . ALA A 1 111 ? -14.640 -3.629 14.099 1.00 91.81 111 ALA A CA 1
ATOM 830 C C . ALA A 1 111 ? -14.504 -3.569 12.574 1.00 91.81 111 ALA A C 1
ATOM 832 O O . ALA A 1 111 ? -13.762 -4.353 11.984 1.00 91.81 111 ALA A O 1
ATOM 833 N N . GLU A 1 112 ? -15.140 -2.582 11.951 1.00 91.69 112 GLU A N 1
ATOM 834 C CA . GLU A 1 112 ? -15.052 -2.325 10.521 1.00 91.69 112 GLU A CA 1
ATOM 835 C C . GLU A 1 112 ? -13.647 -1.874 10.099 1.00 91.69 112 GLU A C 1
ATOM 837 O O . GLU A 1 112 ? -13.121 -2.321 9.078 1.00 91.69 112 GLU A O 1
ATOM 842 N N . TYR A 1 113 ? -12.975 -1.059 10.915 1.00 94.38 113 TYR A N 1
ATOM 843 C CA . TYR A 1 113 ? -11.576 -0.710 10.682 1.00 94.38 113 TYR A CA 1
ATOM 844 C C . TYR A 1 113 ? -10.635 -1.910 10.841 1.00 94.38 113 TYR A C 1
ATOM 846 O O . TYR A 1 113 ? -9.748 -2.101 10.011 1.00 94.38 113 TYR A O 1
ATOM 854 N N . VAL A 1 114 ? -10.851 -2.772 11.840 1.00 95.81 114 VAL A N 1
ATOM 855 C CA . VAL A 1 114 ? -10.113 -4.042 11.965 1.00 95.81 114 VAL A CA 1
ATOM 856 C C . VAL A 1 114 ? -10.342 -4.929 10.740 1.00 95.81 114 VAL A C 1
ATOM 858 O O . VAL A 1 114 ? -9.391 -5.500 10.207 1.00 95.81 114 VAL A O 1
ATOM 861 N N . ARG A 1 115 ? -11.582 -5.003 10.246 1.00 95.00 115 ARG A N 1
ATOM 862 C CA . ARG A 1 115 ? -11.933 -5.728 9.020 1.00 95.00 115 ARG A CA 1
ATOM 863 C C . ARG A 1 115 ? -11.192 -5.164 7.805 1.00 95.00 115 ARG A C 1
ATOM 865 O O . ARG A 1 115 ? -10.635 -5.928 7.019 1.00 95.00 115 ARG A O 1
ATOM 872 N N . TRP A 1 116 ? -11.104 -3.840 7.688 1.00 95.94 116 TRP A N 1
ATOM 873 C CA . TRP A 1 116 ? -10.301 -3.171 6.664 1.00 95.94 116 TRP A CA 1
ATOM 874 C C . TRP A 1 116 ? -8.803 -3.499 6.774 1.00 95.94 116 TRP A C 1
ATOM 876 O O . TRP A 1 116 ? -8.176 -3.829 5.767 1.00 95.94 116 TRP A O 1
ATOM 886 N N . LEU A 1 117 ? -8.222 -3.483 7.978 1.00 97.50 117 LEU A N 1
ATOM 887 C CA . LEU A 1 117 ? -6.820 -3.869 8.167 1.00 97.50 117 LEU A CA 1
ATOM 888 C C . LEU A 1 117 ? -6.570 -5.340 7.822 1.00 97.50 117 LEU A C 1
ATOM 890 O O . LEU A 1 117 ? -5.525 -5.649 7.258 1.00 97.50 117 LEU A O 1
ATOM 894 N N . ALA A 1 118 ? -7.518 -6.238 8.095 1.00 96.56 118 ALA A N 1
ATOM 895 C CA . ALA A 1 118 ? -7.418 -7.639 7.695 1.00 96.56 118 ALA A CA 1
ATOM 896 C C . ALA A 1 118 ? -7.444 -7.805 6.163 1.00 96.56 118 ALA A C 1
ATOM 898 O O . ALA A 1 118 ? -6.649 -8.573 5.625 1.00 96.56 118 ALA A O 1
ATOM 899 N N . ILE A 1 119 ? -8.284 -7.045 5.447 1.00 96.88 119 ILE A N 1
ATOM 900 C CA . ILE A 1 119 ? -8.271 -6.978 3.972 1.00 96.88 119 ILE A CA 1
ATOM 901 C C . ILE A 1 119 ? -6.900 -6.508 3.473 1.00 96.88 119 ILE A C 1
ATOM 903 O O . ILE A 1 119 ? -6.315 -7.147 2.599 1.00 96.88 119 ILE A O 1
ATOM 907 N N . LEU A 1 120 ? -6.366 -5.423 4.047 1.00 97.88 120 LEU A N 1
ATOM 908 C CA . LEU A 1 120 ? -5.034 -4.933 3.696 1.00 97.88 120 LEU A CA 1
ATOM 909 C C . LEU A 1 120 ? -3.960 -5.979 3.983 1.00 97.88 120 LEU A C 1
ATOM 911 O O . LEU A 1 120 ? -3.118 -6.212 3.125 1.00 97.88 120 LEU A O 1
ATOM 915 N N . TRP A 1 121 ? -4.010 -6.652 5.134 1.00 98.19 121 TRP A N 1
ATOM 916 C CA . TRP A 1 121 ? -3.047 -7.692 5.486 1.00 98.19 121 TRP A CA 1
ATOM 917 C C . TRP A 1 121 ? -2.971 -8.771 4.407 1.00 98.19 121 TRP A C 1
ATOM 919 O O . TRP A 1 121 ? -1.874 -9.101 3.979 1.00 98.19 121 TRP A O 1
ATOM 929 N N . ARG A 1 122 ? -4.111 -9.245 3.884 1.00 97.25 122 ARG A N 1
ATOM 930 C CA . ARG A 1 122 ? -4.133 -10.230 2.787 1.00 97.25 122 ARG A CA 1
ATOM 931 C C . ARG A 1 122 ? -3.435 -9.729 1.518 1.00 97.25 122 ARG A C 1
ATOM 933 O O . ARG A 1 122 ? -2.767 -10.509 0.847 1.00 97.25 122 ARG A O 1
ATOM 940 N N . VAL A 1 123 ? -3.611 -8.449 1.188 1.00 98.19 123 VAL A N 1
ATOM 941 C CA . VAL A 1 123 ? -2.998 -7.816 0.011 1.00 98.19 123 VAL A CA 1
ATOM 942 C C . VAL A 1 123 ? -1.491 -7.646 0.204 1.00 98.19 123 VAL A C 1
ATOM 944 O O . VAL A 1 123 ? -0.726 -8.031 -0.676 1.00 98.19 123 VAL A O 1
ATOM 947 N N . TYR A 1 124 ? -1.055 -7.109 1.348 1.00 98.62 124 TYR A N 1
ATOM 948 C CA . TYR A 1 124 ? 0.370 -6.929 1.639 1.00 98.62 124 TYR A CA 1
ATOM 949 C C . TYR A 1 124 ? 1.100 -8.253 1.803 1.00 98.62 124 TYR A C 1
ATOM 951 O O . TYR A 1 124 ? 2.202 -8.370 1.298 1.00 98.62 124 TYR A O 1
ATOM 959 N N . ASP A 1 125 ? 0.496 -9.253 2.443 1.00 97.06 125 ASP A N 1
ATOM 960 C CA . ASP A 1 125 ? 1.083 -10.590 2.579 1.00 97.06 125 ASP A CA 1
ATOM 961 C C . ASP A 1 125 ? 1.372 -11.207 1.200 1.00 97.06 125 ASP A C 1
ATOM 963 O O . ASP A 1 125 ? 2.499 -11.608 0.923 1.00 97.06 125 ASP A O 1
ATOM 967 N N . ALA A 1 126 ? 0.400 -11.177 0.280 1.00 97.06 126 ALA A N 1
ATOM 968 C CA . ALA A 1 126 ? 0.597 -11.672 -1.084 1.00 97.06 126 ALA A CA 1
ATOM 969 C C . ALA A 1 126 ? 1.650 -10.867 -1.869 1.00 97.06 126 ALA A C 1
ATOM 971 O O . ALA A 1 126 ? 2.495 -11.455 -2.544 1.00 97.06 126 ALA A O 1
ATOM 972 N N . LEU A 1 127 ? 1.615 -9.532 -1.774 1.00 98.62 127 LEU A N 1
ATOM 973 C CA . LEU A 1 127 ? 2.582 -8.654 -2.437 1.00 98.62 127 LEU A CA 1
ATOM 974 C C . LEU A 1 127 ? 4.003 -8.875 -1.900 1.00 98.62 127 LEU A C 1
ATOM 976 O O . LEU A 1 127 ? 4.942 -9.011 -2.676 1.00 98.62 127 LEU A O 1
ATOM 980 N N . GLU A 1 128 ? 4.169 -8.903 -0.581 1.00 98.38 128 GLU A N 1
ATOM 981 C CA . GLU A 1 128 ? 5.468 -8.993 0.087 1.00 98.38 128 GLU A CA 1
ATOM 982 C C . GLU A 1 128 ? 6.108 -10.370 -0.076 1.00 98.38 128 GLU A C 1
ATOM 984 O O . GLU A 1 128 ? 7.324 -10.436 -0.233 1.00 98.38 128 GLU A O 1
ATOM 989 N N . LEU A 1 129 ? 5.316 -11.449 -0.113 1.00 97.25 129 LEU A N 1
ATOM 990 C CA . LEU A 1 129 ? 5.814 -12.779 -0.472 1.00 97.25 129 LEU A CA 1
ATOM 991 C C . LEU A 1 129 ? 6.364 -12.798 -1.903 1.00 97.25 129 LEU A C 1
ATOM 993 O O . LEU A 1 129 ? 7.482 -13.264 -2.109 1.00 97.25 129 LEU A O 1
ATOM 997 N N . GLY A 1 130 ? 5.632 -12.228 -2.868 1.00 97.56 130 GLY A N 1
ATOM 998 C CA . GLY A 1 130 ? 6.103 -12.125 -4.252 1.00 97.56 130 GLY A CA 1
ATOM 999 C C . GLY A 1 130 ? 7.362 -11.261 -4.386 1.00 97.56 130 GLY A C 1
ATOM 1000 O O . GLY A 1 130 ? 8.320 -11.653 -5.046 1.00 97.56 130 GLY A O 1
ATOM 1001 N N . LEU A 1 131 ? 7.409 -10.104 -3.717 1.00 98.50 131 LEU A N 1
ATOM 1002 C CA . LEU A 1 131 ? 8.602 -9.248 -3.710 1.00 98.50 131 LEU A CA 1
ATOM 1003 C C . LEU A 1 131 ? 9.812 -9.951 -3.076 1.00 98.50 131 LEU A C 1
ATOM 1005 O O . LEU A 1 131 ? 10.924 -9.794 -3.56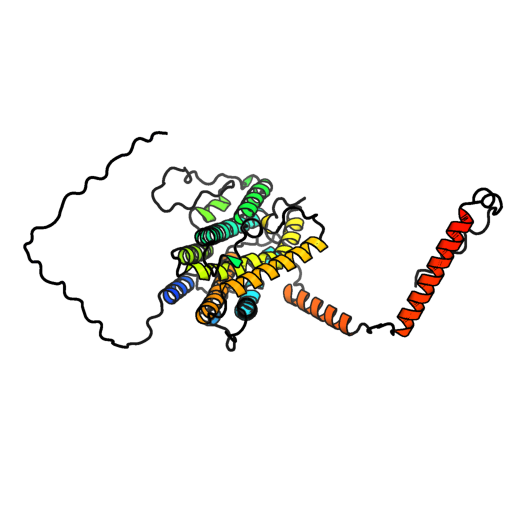9 1.00 98.50 131 LEU A O 1
ATOM 1009 N N . ALA A 1 132 ? 9.607 -10.721 -2.003 1.00 98.25 132 ALA A N 1
ATOM 1010 C CA . ALA A 1 132 ? 10.673 -11.473 -1.348 1.00 98.25 132 ALA A CA 1
ATOM 1011 C C . ALA A 1 132 ? 11.196 -12.626 -2.218 1.00 98.25 132 ALA A C 1
ATOM 1013 O O . ALA A 1 132 ? 12.405 -12.848 -2.267 1.00 98.25 132 ALA A O 1
ATOM 1014 N N . GLU A 1 133 ? 10.310 -13.330 -2.927 1.00 98.19 133 GLU A N 1
ATOM 1015 C CA . GLU A 1 133 ? 10.680 -14.412 -3.848 1.00 98.19 133 GLU A CA 1
ATOM 1016 C C . GLU A 1 133 ? 11.588 -13.915 -4.983 1.00 98.19 133 GLU A C 1
ATOM 1018 O O . GLU A 1 133 ? 12.569 -14.572 -5.330 1.00 98.19 133 GLU A O 1
ATOM 1023 N N . TYR A 1 134 ? 11.325 -12.709 -5.493 1.00 98.06 134 TYR A N 1
ATOM 1024 C CA . TYR A 1 134 ? 12.093 -12.086 -6.574 1.00 98.06 134 TYR A CA 1
ATOM 1025 C C . TYR A 1 134 ? 12.961 -10.912 -6.103 1.00 98.06 134 TYR A C 1
ATOM 1027 O O . TYR A 1 134 ? 13.246 -9.999 -6.878 1.00 98.06 134 TYR A O 1
ATOM 1035 N N . ALA A 1 135 ? 13.435 -10.942 -4.854 1.00 97.75 135 ALA A N 1
ATOM 1036 C CA . ALA A 1 135 ? 14.226 -9.860 -4.260 1.00 97.75 135 ALA A CA 1
ATOM 1037 C C . ALA A 1 135 ? 15.538 -9.554 -5.010 1.00 97.75 135 ALA A C 1
ATOM 1039 O O . ALA A 1 135 ? 16.060 -8.447 -4.916 1.00 97.75 135 ALA A O 1
ATOM 1040 N N . SER A 1 136 ? 16.079 -10.524 -5.756 1.00 97.94 136 SER A N 1
ATOM 1041 C CA . SER A 1 136 ? 17.281 -10.371 -6.588 1.00 97.94 136 SER A CA 1
ATOM 1042 C C . SER A 1 136 ? 16.988 -10.000 -8.047 1.00 97.94 136 SER A C 1
ATOM 1044 O O . SER A 1 136 ? 17.927 -9.831 -8.827 1.00 97.94 136 SER A O 1
ATOM 1046 N N . ASN A 1 137 ? 15.715 -9.877 -8.443 1.00 98.38 137 ASN A N 1
ATOM 1047 C CA . ASN A 1 137 ? 15.349 -9.445 -9.790 1.00 98.38 137 ASN A CA 1
ATOM 1048 C C . ASN A 1 137 ? 15.856 -8.006 -10.022 1.00 98.38 137 ASN A C 1
ATOM 1050 O O . ASN A 1 137 ? 15.549 -7.142 -9.200 1.00 98.38 137 ASN A O 1
ATOM 1054 N N . PRO A 1 138 ? 16.571 -7.708 -11.125 1.00 98.44 138 PRO A N 1
ATOM 1055 C CA . PRO A 1 138 ? 17.156 -6.384 -11.364 1.00 98.44 138 PRO A CA 1
ATOM 1056 C C . PRO A 1 138 ? 16.161 -5.215 -11.330 1.00 98.44 138 PRO A C 1
ATOM 1058 O O . PRO A 1 138 ? 16.534 -4.118 -10.930 1.00 98.44 138 PRO A O 1
ATOM 1061 N N . VAL A 1 139 ? 14.896 -5.451 -11.696 1.00 98.56 139 VAL A N 1
ATOM 1062 C CA . VAL A 1 139 ? 13.839 -4.428 -11.671 1.00 98.56 139 VAL A CA 1
ATOM 1063 C C . VAL A 1 139 ? 13.353 -4.153 -10.245 1.00 98.56 139 VAL A C 1
ATOM 1065 O O . VAL A 1 139 ? 13.012 -3.021 -9.911 1.00 98.56 139 VAL A O 1
ATOM 1068 N N . LEU A 1 140 ? 13.313 -5.180 -9.390 1.00 98.69 140 LEU A N 1
ATOM 1069 C CA . LEU A 1 140 ? 12.739 -5.096 -8.042 1.00 98.69 140 LEU A CA 1
ATOM 1070 C C . LEU A 1 140 ? 13.789 -4.774 -6.972 1.00 98.69 140 LEU A C 1
ATOM 1072 O O . LEU A 1 140 ? 13.510 -4.000 -6.051 1.00 98.69 140 LEU A O 1
ATOM 1076 N N . ALA A 1 141 ? 14.993 -5.335 -7.108 1.00 98.56 141 ALA A N 1
ATOM 1077 C CA . ALA A 1 141 ? 16.067 -5.274 -6.121 1.00 98.56 141 ALA A CA 1
ATOM 1078 C C . ALA A 1 141 ? 16.401 -3.847 -5.640 1.00 98.56 141 ALA A C 1
ATOM 1080 O O . ALA A 1 141 ? 16.519 -3.664 -4.427 1.00 98.56 141 ALA A O 1
ATOM 1081 N N . PRO A 1 142 ? 16.465 -2.808 -6.504 1.00 98.69 142 PRO A N 1
ATOM 1082 C CA . PRO A 1 142 ? 16.796 -1.449 -6.056 1.00 98.69 142 PRO A CA 1
ATOM 1083 C C . PRO A 1 142 ? 15.752 -0.814 -5.123 1.00 98.69 142 PRO A C 1
ATOM 1085 O O . PRO A 1 142 ? 16.030 0.186 -4.464 1.00 98.69 142 PRO A O 1
ATOM 1088 N N . THR A 1 143 ? 14.542 -1.377 -5.067 1.00 98.31 143 THR A N 1
ATOM 1089 C CA . THR A 1 143 ? 13.439 -0.909 -4.210 1.00 98.31 143 THR A CA 1
ATOM 1090 C C . THR A 1 143 ? 13.121 -1.856 -3.052 1.00 98.31 143 THR A C 1
ATOM 1092 O O . THR A 1 143 ? 12.219 -1.582 -2.256 1.00 98.31 143 THR A O 1
ATOM 1095 N N . PHE A 1 144 ? 13.849 -2.969 -2.937 1.00 98.19 144 PHE A N 1
ATOM 1096 C CA . PHE A 1 144 ? 13.576 -4.004 -1.951 1.00 98.19 144 PHE A CA 1
ATOM 1097 C C . PHE A 1 144 ? 14.266 -3.701 -0.612 1.00 98.19 144 PHE A C 1
ATOM 1099 O O . PHE A 1 144 ? 15.452 -3.958 -0.427 1.00 98.19 144 PHE A O 1
ATOM 1106 N N . ASP A 1 145 ? 13.494 -3.179 0.343 1.00 97.12 145 ASP A N 1
ATOM 1107 C CA . ASP A 1 145 ? 13.901 -3.029 1.746 1.00 97.12 145 ASP A CA 1
ATOM 1108 C C . ASP A 1 145 ? 12.741 -3.453 2.667 1.00 97.12 145 ASP A C 1
ATOM 1110 O O . ASP A 1 145 ? 11.855 -2.644 2.976 1.00 97.12 145 ASP A O 1
ATOM 1114 N N . PRO A 1 146 ? 12.691 -4.730 3.091 1.00 95.62 146 PRO A N 1
ATOM 1115 C CA . PRO A 1 146 ? 11.585 -5.235 3.896 1.00 95.62 146 PRO A CA 1
ATOM 1116 C C . PRO A 1 146 ? 11.562 -4.648 5.312 1.00 95.62 146 PRO A C 1
ATOM 1118 O O . PRO A 1 146 ? 10.488 -4.510 5.896 1.00 95.62 146 PRO A O 1
ATOM 1121 N N . LEU A 1 147 ? 12.710 -4.250 5.871 1.00 93.00 147 LEU A N 1
ATOM 1122 C CA . LEU A 1 147 ? 12.748 -3.615 7.192 1.00 93.00 147 LEU A CA 1
ATOM 1123 C C . LEU A 1 147 ? 12.090 -2.234 7.152 1.00 93.00 147 LEU A C 1
ATOM 1125 O O . LEU A 1 147 ? 11.391 -1.848 8.090 1.00 93.00 147 LEU A O 1
ATOM 1129 N N . LEU A 1 148 ? 12.282 -1.511 6.050 1.00 94.50 148 LEU A N 1
ATOM 1130 C CA . LEU A 1 148 ? 11.733 -0.177 5.860 1.00 94.50 148 LEU A CA 1
ATOM 1131 C C . LEU A 1 148 ? 10.274 -0.186 5.390 1.00 94.50 148 LEU A C 1
ATOM 1133 O O . LEU A 1 148 ? 9.470 0.609 5.889 1.00 94.50 148 LEU A O 1
ATOM 1137 N N . LEU A 1 149 ? 9.926 -1.050 4.427 1.00 96.31 149 LEU A N 1
ATOM 1138 C CA . LEU A 1 149 ? 8.670 -0.962 3.673 1.00 96.31 149 LEU A CA 1
ATOM 1139 C C . LEU A 1 149 ? 7.662 -2.081 3.935 1.00 96.31 149 LEU A C 1
ATOM 1141 O O . LEU A 1 149 ? 6.472 -1.821 3.767 1.00 96.31 149 LEU A O 1
ATOM 1145 N N . SER A 1 150 ? 8.050 -3.274 4.397 1.00 96.69 150 SER A N 1
ATOM 1146 C CA . SER A 1 150 ? 7.066 -4.348 4.626 1.00 96.69 150 SER A CA 1
ATOM 1147 C C . SER A 1 150 ? 6.076 -3.962 5.723 1.00 96.69 150 SER A C 1
ATOM 1149 O O . SER A 1 150 ? 6.443 -3.399 6.756 1.00 96.69 150 SER A O 1
ATOM 1151 N N . ARG A 1 151 ? 4.791 -4.200 5.471 1.00 97.81 151 ARG A N 1
ATOM 1152 C CA . ARG A 1 151 ? 3.638 -3.773 6.268 1.00 97.81 151 ARG A CA 1
ATOM 1153 C C . ARG A 1 151 ? 2.903 -4.940 6.914 1.00 97.81 151 ARG A C 1
ATOM 1155 O O . ARG A 1 151 ? 2.271 -4.720 7.946 1.00 97.81 151 ARG A O 1
ATOM 1162 N N . SER A 1 152 ? 2.982 -6.156 6.370 1.00 96.50 152 SER A N 1
ATOM 1163 C CA . SER A 1 152 ? 2.239 -7.331 6.867 1.00 96.50 152 SER A CA 1
ATOM 1164 C C . SER A 1 152 ? 2.403 -7.563 8.380 1.00 96.50 152 SER A C 1
ATOM 1166 O O . SER A 1 152 ? 1.415 -7.714 9.101 1.00 96.50 152 SER A O 1
ATOM 1168 N N . SER A 1 153 ? 3.634 -7.502 8.898 1.00 95.62 153 SER A N 1
ATOM 1169 C CA . SER A 1 153 ? 3.926 -7.649 10.334 1.00 95.62 153 SER A CA 1
ATOM 1170 C C . SER A 1 153 ? 3.357 -6.501 11.179 1.00 95.62 153 SER A C 1
ATOM 1172 O O . SER A 1 153 ? 2.808 -6.727 12.260 1.00 95.62 153 SER A O 1
ATOM 1174 N N . ALA A 1 154 ? 3.439 -5.261 10.687 1.00 96.94 154 ALA A N 1
ATOM 1175 C CA . ALA A 1 154 ? 2.872 -4.097 11.367 1.00 96.94 154 ALA A CA 1
ATOM 1176 C C . ALA A 1 154 ? 1.336 -4.173 11.422 1.00 96.94 154 ALA A C 1
ATOM 1178 O O . ALA A 1 154 ? 0.755 -3.969 12.486 1.00 96.94 154 ALA A O 1
ATOM 1179 N N . LEU A 1 155 ? 0.699 -4.566 10.313 1.00 98.19 155 LEU A N 1
ATOM 1180 C CA . LEU A 1 155 ? -0.741 -4.817 10.225 1.00 98.19 155 LEU A CA 1
ATOM 1181 C C . LEU A 1 155 ? -1.185 -5.898 11.211 1.00 98.19 155 LEU A C 1
ATOM 1183 O O . LEU A 1 155 ? -2.154 -5.697 11.933 1.00 98.19 155 LEU A O 1
ATOM 1187 N N . ALA A 1 156 ? -0.460 -7.014 11.300 1.00 97.50 156 ALA A N 1
ATOM 1188 C CA . ALA A 1 156 ? -0.781 -8.084 12.242 1.00 97.50 156 ALA A CA 1
ATOM 1189 C C . ALA A 1 156 ? -0.750 -7.621 13.709 1.00 97.50 156 ALA A C 1
ATOM 1191 O O . ALA A 1 156 ? -1.642 -7.955 14.497 1.00 97.50 156 ALA A O 1
ATOM 1192 N N . LYS A 1 157 ? 0.256 -6.815 14.074 1.00 97.56 157 LYS A N 1
ATOM 1193 C CA . LYS A 1 157 ? 0.369 -6.214 15.413 1.00 97.56 157 LYS A CA 1
ATOM 1194 C C . LYS A 1 157 ? -0.776 -5.241 15.689 1.00 97.56 157 LYS A C 1
ATOM 1196 O O . LYS A 1 157 ? -1.358 -5.285 16.771 1.00 97.56 157 LYS A O 1
ATOM 1201 N N . ASP A 1 158 ? -1.126 -4.403 14.716 1.00 98.19 158 ASP A N 1
ATOM 1202 C CA . ASP A 1 158 ? -2.239 -3.461 14.843 1.00 98.19 158 ASP A CA 1
ATOM 1203 C C . ASP A 1 158 ? -3.581 -4.176 14.983 1.00 98.19 158 ASP A C 1
ATOM 1205 O O . ASP A 1 158 ? -4.346 -3.842 15.883 1.00 98.19 158 ASP A O 1
ATOM 1209 N N . ILE A 1 159 ? -3.848 -5.195 14.161 1.00 97.75 159 ILE A N 1
ATOM 1210 C CA . ILE A 1 159 ? -5.065 -6.014 14.247 1.00 97.75 159 ILE A CA 1
ATOM 1211 C C . ILE A 1 159 ? -5.163 -6.664 15.628 1.00 97.75 159 ILE A C 1
ATOM 1213 O O . ILE A 1 159 ? -6.199 -6.557 16.282 1.00 97.75 159 ILE A O 1
ATOM 1217 N N . THR A 1 160 ? -4.077 -7.276 16.108 1.00 97.06 160 THR A N 1
ATOM 1218 C CA . THR A 1 160 ? -4.034 -7.903 17.438 1.00 97.06 160 THR A CA 1
ATOM 1219 C C . THR A 1 160 ? -4.383 -6.907 18.542 1.00 97.06 160 THR A C 1
ATOM 1221 O O . THR A 1 160 ? -5.199 -7.214 19.409 1.00 97.06 160 THR A O 1
ATOM 1224 N N . HIS A 1 161 ? -3.809 -5.703 18.496 1.00 97.25 161 HIS A N 1
ATOM 1225 C CA . HIS A 1 161 ? -4.105 -4.662 19.474 1.00 97.25 161 HIS A CA 1
ATOM 1226 C C . HIS A 1 161 ? -5.557 -4.176 19.375 1.00 97.25 161 HIS A C 1
ATOM 1228 O O . HIS A 1 161 ? -6.278 -4.162 20.371 1.00 97.25 161 HIS A O 1
ATOM 1234 N N . LEU A 1 162 ? -6.016 -3.808 18.180 1.00 96.31 162 LEU A N 1
ATOM 1235 C CA . LEU A 1 162 ? -7.345 -3.231 17.968 1.00 96.31 162 LEU A CA 1
ATOM 1236 C C . LEU A 1 162 ? -8.466 -4.219 18.291 1.00 96.31 162 LEU A C 1
ATOM 1238 O O . LEU A 1 162 ? -9.518 -3.807 18.774 1.00 96.31 162 LEU A O 1
ATOM 1242 N N . LEU A 1 163 ? -8.239 -5.523 18.114 1.00 95.12 163 LEU A N 1
ATOM 1243 C CA . LEU A 1 163 ? -9.175 -6.554 18.557 1.00 95.12 163 LEU A CA 1
ATOM 1244 C C . LEU A 1 163 ? -9.456 -6.480 20.062 1.00 95.12 163 LEU A C 1
ATOM 1246 O O . LEU A 1 163 ? -10.576 -6.780 20.465 1.00 95.12 163 LEU A O 1
ATOM 1250 N N . THR A 1 164 ? -8.514 -6.025 20.893 1.00 94.75 164 THR A N 1
ATOM 1251 C CA . THR A 1 164 ? -8.758 -5.832 22.337 1.00 94.75 164 THR A CA 1
ATOM 1252 C C . THR A 1 164 ? -9.756 -4.708 22.633 1.00 94.75 164 THR A C 1
ATOM 1254 O O . THR A 1 164 ? -10.383 -4.700 23.692 1.00 94.75 164 THR A O 1
ATOM 1257 N N . LEU A 1 165 ? -9.940 -3.787 21.683 1.00 93.81 165 LEU A N 1
ATOM 1258 C CA . LEU A 1 165 ? -10.840 -2.640 21.777 1.00 93.81 165 LEU A CA 1
ATOM 1259 C C . LEU A 1 165 ? -12.212 -2.907 21.125 1.00 93.81 165 LEU A C 1
ATOM 1261 O O . LEU A 1 165 ? -13.155 -2.139 21.324 1.00 93.81 165 LEU A O 1
ATOM 1265 N N . VAL A 1 166 ? -12.349 -3.994 20.358 1.00 91.19 166 VAL A N 1
ATOM 1266 C CA . VAL A 1 166 ? -13.628 -4.424 19.771 1.00 91.19 166 VAL A CA 1
ATOM 1267 C C . VAL A 1 166 ? -14.587 -4.891 20.886 1.00 91.19 166 VAL A C 1
ATOM 1269 O O . VAL A 1 166 ? -14.162 -5.583 21.812 1.00 91.19 166 VAL A O 1
ATOM 1272 N N . PRO A 1 167 ? -15.894 -4.557 20.842 1.00 87.00 167 PRO A N 1
ATOM 1273 C CA . PRO A 1 167 ? -16.851 -5.009 21.853 1.00 87.00 167 PRO A CA 1
ATOM 1274 C C . PRO A 1 167 ? -16.926 -6.537 21.988 1.00 87.00 167 PRO A C 1
ATOM 1276 O O . PRO A 1 167 ? -17.111 -7.241 20.997 1.00 87.00 167 PRO A O 1
ATOM 1279 N N . ARG A 1 168 ? -16.931 -7.040 23.234 1.00 82.69 168 ARG A N 1
ATOM 1280 C CA . ARG A 1 168 ? -16.914 -8.487 23.554 1.00 82.69 168 ARG A CA 1
ATOM 1281 C C . ARG A 1 168 ? -17.949 -9.354 22.848 1.00 82.69 168 ARG A C 1
ATOM 1283 O O . ARG A 1 168 ? -17.680 -10.510 22.545 1.00 82.69 168 ARG A O 1
ATOM 1290 N N . LYS A 1 169 ? -19.118 -8.792 22.543 1.00 82.12 169 LYS A N 1
ATOM 1291 C CA . LYS A 1 169 ? -20.184 -9.485 21.804 1.00 82.12 169 LYS A CA 1
ATOM 1292 C C . LYS A 1 169 ? -19.774 -9.927 20.388 1.00 82.12 169 LYS A C 1
ATOM 1294 O O . LYS A 1 169 ? -20.434 -10.791 19.831 1.00 82.12 169 LYS A O 1
ATOM 1299 N N . LEU A 1 170 ? -18.722 -9.335 19.817 1.00 80.00 170 LEU A N 1
ATOM 1300 C CA . LEU A 1 170 ? -18.195 -9.655 18.485 1.00 80.00 170 LEU A CA 1
ATOM 1301 C C . LEU A 1 170 ? -16.973 -10.594 18.528 1.00 80.00 170 LEU A C 1
ATOM 1303 O O . LEU A 1 170 ? -16.455 -10.959 17.478 1.00 80.00 170 LEU A O 1
ATOM 1307 N N . HIS A 1 171 ? -16.503 -11.004 19.715 1.00 75.62 171 HIS A N 1
ATOM 1308 C CA . HIS A 1 171 ? -15.343 -11.899 19.881 1.00 75.62 171 HIS A CA 1
ATOM 1309 C C . HIS A 1 171 ? -15.682 -13.389 19.786 1.00 75.62 171 HIS A C 1
ATOM 1311 O O . HIS A 1 171 ? -14.882 -14.221 20.212 1.00 75.62 171 HIS A O 1
ATOM 1317 N N . THR A 1 172 ? -16.845 -13.761 19.251 1.00 76.44 172 THR A N 1
ATOM 1318 C CA . THR A 1 172 ? -17.143 -15.173 18.991 1.00 76.44 172 THR A CA 1
ATOM 1319 C C . THR A 1 172 ? -16.049 -15.756 18.090 1.00 76.44 172 THR A C 1
ATOM 1321 O O . THR A 1 172 ? -15.799 -15.199 17.018 1.00 76.44 172 THR A O 1
ATOM 1324 N N . PRO A 1 173 ? -15.352 -16.832 18.508 1.00 68.69 173 PRO A N 1
ATOM 1325 C CA . PRO A 1 173 ? -14.372 -17.489 17.653 1.00 68.69 173 PRO A CA 1
ATOM 1326 C C . PRO A 1 173 ? -15.029 -17.914 16.340 1.00 68.69 173 PRO A C 1
ATOM 1328 O O . PRO A 1 173 ? -16.204 -18.296 16.340 1.00 68.69 173 PRO A O 1
ATOM 1331 N N . ALA A 1 174 ? -14.291 -17.849 15.231 1.00 62.44 174 ALA A N 1
ATOM 1332 C CA . ALA A 1 174 ? -14.765 -18.429 13.980 1.00 62.44 174 ALA A CA 1
ATOM 1333 C C . ALA A 1 174 ? -15.134 -19.916 14.198 1.00 62.44 174 ALA A C 1
ATOM 1335 O O . ALA A 1 174 ? -14.453 -20.594 14.980 1.00 62.44 174 ALA A O 1
ATOM 1336 N N . PRO A 1 175 ? -16.204 -20.434 13.558 1.00 60.31 175 PRO A N 1
ATOM 1337 C CA . PRO A 1 175 ? -16.522 -21.858 13.599 1.00 60.31 175 PRO A CA 1
ATOM 1338 C C . PRO A 1 175 ? -15.267 -22.668 13.262 1.00 60.31 175 PRO A C 1
ATOM 1340 O O . PRO A 1 175 ? -14.526 -22.312 12.352 1.00 60.31 175 PRO A O 1
ATOM 1343 N N . SER A 1 176 ? -15.020 -23.732 14.021 1.00 52.03 176 SER A N 1
ATOM 1344 C CA . SER A 1 176 ? -13.768 -24.494 14.140 1.00 52.03 176 SER A CA 1
ATOM 1345 C C . SER A 1 176 ? -13.257 -25.214 12.872 1.00 52.03 176 SER A C 1
ATOM 1347 O O . SER A 1 176 ? -12.568 -26.221 12.989 1.00 52.03 176 SER A O 1
ATOM 1349 N N . GLY A 1 177 ? -13.568 -24.736 11.665 1.00 51.19 177 GLY A N 1
ATOM 1350 C CA . GLY A 1 177 ? -13.076 -25.283 10.396 1.00 51.19 177 GLY A CA 1
ATOM 1351 C C . GLY A 1 177 ? -11.586 -25.032 10.134 1.00 51.19 177 GLY A C 1
ATOM 1352 O O . GLY A 1 177 ? -11.003 -25.684 9.277 1.00 51.19 177 GLY A O 1
ATOM 1353 N N . TYR A 1 178 ? -10.944 -24.145 10.900 1.00 47.03 178 TYR A N 1
ATOM 1354 C CA . TYR A 1 178 ? -9.505 -23.872 10.826 1.00 47.03 178 TYR A CA 1
ATOM 1355 C C . TYR A 1 178 ? -8.698 -24.754 11.804 1.00 47.03 178 TYR A C 1
ATOM 1357 O O . TYR A 1 178 ? -7.907 -24.273 12.612 1.00 47.03 178 TYR A O 1
ATOM 1365 N N . THR A 1 179 ? -8.888 -26.077 11.766 1.00 40.00 179 THR A N 1
ATOM 1366 C CA . THR A 1 179 ? -7.919 -27.011 12.365 1.00 40.00 179 THR A CA 1
ATOM 1367 C C . THR A 1 179 ? -6.804 -27.291 11.360 1.00 40.00 179 THR A C 1
ATOM 1369 O O . THR A 1 179 ? -7.061 -27.680 10.226 1.00 40.00 179 THR A O 1
ATOM 1372 N N . SER A 1 180 ? -5.562 -27.080 11.797 1.00 41.44 180 SER A N 1
ATOM 1373 C CA . SER A 1 180 ? -4.279 -27.153 11.075 1.00 41.44 180 SER A CA 1
ATOM 1374 C C . SER A 1 180 ? -3.917 -28.536 10.473 1.00 41.44 180 SER A C 1
ATOM 1376 O O . SER A 1 180 ? -2.763 -28.960 10.568 1.00 41.44 180 SER A O 1
ATOM 1378 N N . THR A 1 181 ? -4.858 -29.276 9.880 1.00 32.56 181 THR A N 1
ATOM 1379 C CA . THR A 1 181 ? -4.643 -30.675 9.464 1.00 32.56 181 THR A CA 1
ATOM 1380 C C . THR A 1 181 ? -4.828 -30.980 7.981 1.00 32.56 181 THR A C 1
ATOM 1382 O O . THR A 1 181 ? -4.362 -32.036 7.569 1.00 32.56 181 THR A O 1
ATOM 1385 N N . ASP A 1 182 ? -5.404 -30.100 7.155 1.00 32.84 182 ASP A N 1
ATOM 1386 C CA . ASP A 1 182 ? -5.562 -30.396 5.720 1.00 32.84 182 ASP A CA 1
ATOM 1387 C C . ASP A 1 182 ? -4.507 -29.681 4.861 1.00 32.84 182 ASP A C 1
ATOM 1389 O O . ASP A 1 182 ? -4.678 -28.565 4.373 1.00 32.84 182 ASP A O 1
ATOM 1393 N N . ARG A 1 183 ? -3.334 -30.315 4.762 1.00 40.72 183 ARG A N 1
ATOM 1394 C CA . ARG A 1 183 ? -2.119 -29.782 4.117 1.00 40.72 183 ARG A CA 1
ATOM 1395 C C . ARG A 1 183 ? -2.003 -30.114 2.625 1.00 40.72 183 ARG A C 1
ATOM 1397 O O . ARG A 1 183 ? -0.908 -30.026 2.076 1.00 40.72 183 ARG A O 1
ATOM 1404 N N . THR A 1 184 ? -3.097 -30.492 1.965 1.00 33.34 184 THR A N 1
ATOM 1405 C CA . THR A 1 184 ? -3.051 -31.032 0.592 1.00 33.34 184 THR A CA 1
ATOM 1406 C C . THR A 1 184 ? -3.695 -30.160 -0.487 1.00 33.34 184 THR A C 1
ATOM 1408 O O . THR A 1 184 ? -3.530 -30.444 -1.669 1.00 33.34 184 THR A O 1
ATOM 1411 N N . THR A 1 185 ? -4.309 -29.033 -0.130 1.00 38.84 185 THR A N 1
ATOM 1412 C CA . THR A 1 185 ? -4.733 -27.997 -1.088 1.00 38.84 185 THR A CA 1
ATOM 1413 C C . THR A 1 185 ? -4.141 -26.659 -0.681 1.00 38.84 185 THR A C 1
ATOM 1415 O O . THR A 1 185 ? -4.483 -26.204 0.400 1.00 38.84 185 THR A O 1
ATOM 1418 N N . SER A 1 186 ? -3.272 -26.069 -1.519 1.00 41.12 186 SER A N 1
ATOM 1419 C CA . SER A 1 186 ? -2.729 -24.688 -1.485 1.00 41.12 186 SER A CA 1
ATOM 1420 C C . SER A 1 186 ? -3.337 -23.783 -0.394 1.00 41.12 186 SER A C 1
ATOM 1422 O O . SER A 1 186 ? -4.191 -22.931 -0.651 1.00 41.12 186 SER A O 1
ATOM 1424 N N . ALA A 1 187 ? -2.970 -24.042 0.864 1.00 45.69 187 ALA A N 1
ATOM 1425 C CA . ALA A 1 187 ? -3.666 -23.486 2.011 1.00 45.69 187 ALA A CA 1
ATOM 1426 C C . ALA A 1 187 ? -3.027 -22.141 2.318 1.00 45.69 187 ALA A C 1
ATOM 1428 O O . ALA A 1 187 ? -1.848 -22.061 2.661 1.00 45.69 187 ALA A O 1
ATOM 1429 N N . THR A 1 188 ? -3.813 -21.079 2.173 1.00 54.28 188 THR A N 1
ATOM 1430 C CA . THR A 1 188 ? -3.439 -19.751 2.656 1.00 54.28 188 THR A CA 1
ATOM 1431 C C . THR A 1 188 ? -2.956 -19.876 4.113 1.00 54.28 188 THR A C 1
ATOM 1433 O O . THR A 1 188 ? -3.707 -20.430 4.923 1.00 54.28 188 THR A O 1
ATOM 1436 N N . PRO A 1 189 ? -1.746 -19.391 4.464 1.00 59.78 189 PRO A N 1
ATOM 1437 C CA . PRO A 1 189 ? -1.254 -19.442 5.835 1.00 59.78 189 PRO A CA 1
ATOM 1438 C C . PRO A 1 189 ? -2.268 -18.831 6.805 1.00 59.78 189 PRO A C 1
ATOM 1440 O O . PRO A 1 189 ? -2.900 -17.817 6.500 1.00 59.78 189 PRO A O 1
ATOM 1443 N N . LEU A 1 190 ? -2.421 -19.452 7.976 1.00 69.44 190 LEU A N 1
ATOM 1444 C CA . LEU A 1 190 ? -3.192 -18.877 9.075 1.00 69.44 190 LEU A CA 1
ATOM 1445 C C . LEU A 1 190 ? -2.666 -17.465 9.393 1.00 69.44 190 LEU A C 1
ATOM 1447 O O . LEU A 1 190 ? -1.445 -17.292 9.465 1.00 69.44 190 LEU A O 1
ATOM 1451 N N . PRO A 1 191 ? -3.542 -16.464 9.599 1.00 84.56 191 PRO A N 1
ATOM 1452 C CA . PRO A 1 191 ? -3.081 -15.135 9.961 1.00 84.56 191 PRO A CA 1
ATOM 1453 C C . PRO A 1 191 ? -2.354 -15.160 11.314 1.00 84.56 191 PRO A C 1
ATOM 1455 O O . PRO A 1 191 ? -2.772 -15.876 12.227 1.00 84.56 191 PRO A O 1
ATOM 1458 N N . PRO A 1 192 ? -1.309 -14.338 11.500 1.00 91.75 192 PRO A N 1
ATOM 1459 C CA . PRO A 1 192 ? -0.559 -14.248 12.752 1.00 91.75 192 PRO A CA 1
ATOM 1460 C C . PRO A 1 192 ? -1.284 -13.388 13.811 1.00 91.75 192 PRO A C 1
ATOM 1462 O O . PRO A 1 192 ? -0.652 -12.626 14.540 1.00 91.75 192 PRO A O 1
ATOM 1465 N N . PHE A 1 193 ? -2.616 -13.469 13.875 1.00 92.31 193 PHE A N 1
ATOM 1466 C CA . PHE A 1 193 ? -3.478 -12.756 14.824 1.00 92.31 193 PHE A CA 1
ATOM 1467 C C . PHE A 1 193 ? -4.786 -13.531 15.071 1.00 92.31 193 PHE A C 1
ATOM 1469 O O . PHE A 1 193 ? -5.162 -14.370 14.250 1.00 92.31 193 PHE A O 1
ATOM 1476 N N . PRO A 1 194 ? -5.507 -13.270 16.183 1.00 91.12 194 PRO A N 1
ATOM 1477 C CA . PRO A 1 194 ? -6.777 -13.940 16.461 1.00 91.12 194 PRO A CA 1
ATOM 1478 C C . PRO A 1 194 ? -7.816 -13.708 15.354 1.00 91.12 194 PRO A C 1
ATOM 1480 O O . PRO A 1 194 ? -7.990 -12.579 14.896 1.00 91.12 194 PRO A O 1
ATOM 1483 N N . LEU A 1 195 ? -8.545 -14.763 14.972 1.00 89.06 195 LEU A N 1
ATOM 1484 C CA . LEU A 1 195 ? -9.560 -14.727 13.915 1.00 89.06 195 LEU A CA 1
ATOM 1485 C C . LEU A 1 195 ? -10.987 -14.861 14.499 1.00 89.06 195 LEU A C 1
ATOM 1487 O O . LEU A 1 195 ? -11.523 -15.970 14.576 1.00 89.06 195 LEU A O 1
ATOM 1491 N N . PRO A 1 196 ? -11.615 -13.763 14.965 1.00 88.56 196 PRO A N 1
ATOM 1492 C CA . PRO A 1 196 ? -13.024 -13.773 15.355 1.00 88.56 196 PRO A CA 1
ATOM 1493 C C . PRO A 1 196 ? -13.935 -13.986 14.138 1.00 88.56 196 PRO A C 1
ATOM 1495 O O . PRO A 1 196 ? -13.567 -13.683 13.003 1.00 88.56 196 PRO A O 1
ATOM 1498 N N . ALA A 1 197 ? -15.162 -14.447 14.381 1.00 85.62 197 ALA A N 1
ATOM 1499 C CA . ALA A 1 197 ? -16.113 -14.853 13.348 1.00 85.62 197 ALA A CA 1
ATOM 1500 C C . ALA A 1 197 ? -16.408 -13.764 12.301 1.00 85.62 197 ALA A C 1
ATOM 1502 O O . ALA A 1 197 ? -16.610 -14.081 11.136 1.00 85.62 197 ALA A O 1
ATOM 1503 N N . PHE A 1 198 ? -16.392 -12.478 12.675 1.00 87.50 198 PHE A N 1
ATOM 1504 C CA . PHE A 1 198 ? -16.638 -11.389 11.719 1.00 87.50 198 PHE A CA 1
ATOM 1505 C C . PHE A 1 198 ? -15.482 -11.160 10.725 1.00 87.50 198 PHE A C 1
ATOM 1507 O O . PHE A 1 198 ? -15.681 -10.500 9.706 1.00 87.50 198 PHE A O 1
ATOM 1514 N N . LEU A 1 199 ? -14.287 -11.698 11.000 1.00 90.12 199 LEU A N 1
ATOM 1515 C CA . LEU A 1 199 ? -13.153 -11.682 10.073 1.00 90.12 199 LEU A CA 1
ATOM 1516 C C . LEU A 1 199 ? -13.069 -12.949 9.218 1.00 90.12 199 LEU A C 1
ATOM 1518 O O . LEU A 1 199 ? -12.452 -12.897 8.160 1.00 90.12 199 LEU A O 1
ATOM 1522 N N . ASP A 1 200 ? -13.692 -14.055 9.630 1.00 85.81 200 ASP A N 1
ATOM 1523 C CA . ASP A 1 200 ? -13.612 -15.352 8.943 1.00 85.81 200 ASP A CA 1
ATOM 1524 C C . ASP A 1 200 ? -13.879 -15.283 7.422 1.00 85.81 200 ASP A C 1
ATOM 1526 O O . ASP A 1 200 ? -13.057 -15.807 6.663 1.00 85.81 200 ASP A O 1
ATOM 1530 N N . PRO A 1 201 ? -14.898 -14.547 6.923 1.00 87.50 201 PRO A N 1
ATOM 1531 C CA . PRO A 1 201 ? -15.152 -14.462 5.483 1.00 87.50 201 PRO A CA 1
ATOM 1532 C C . PRO A 1 201 ? -13.996 -13.871 4.663 1.00 87.50 201 PRO A C 1
ATOM 1534 O O . PRO A 1 201 ? -13.902 -14.128 3.472 1.00 87.50 201 PRO A O 1
ATOM 1537 N N . ILE A 1 202 ? -13.083 -13.100 5.264 1.00 90.69 202 ILE A N 1
ATOM 1538 C CA . ILE A 1 202 ? -11.900 -12.561 4.564 1.00 90.69 202 ILE A CA 1
ATOM 1539 C C . ILE A 1 202 ? -10.896 -13.671 4.220 1.00 90.69 202 ILE A C 1
ATOM 1541 O O . ILE A 1 202 ? -10.144 -13.545 3.251 1.00 90.69 202 ILE A O 1
ATOM 1545 N N . PHE A 1 203 ? -10.868 -14.744 5.010 1.00 89.19 203 PHE A N 1
ATOM 1546 C CA . PHE A 1 203 ? -9.865 -15.805 4.923 1.00 89.19 203 PHE A CA 1
ATOM 1547 C C . PHE A 1 203 ? -10.449 -17.074 4.314 1.00 89.19 203 PHE A C 1
ATOM 1549 O O . PHE A 1 203 ? -9.868 -17.618 3.377 1.00 89.19 203 PHE A O 1
ATOM 1556 N N . SER A 1 204 ? -11.610 -17.501 4.808 1.00 85.50 204 SER A N 1
ATOM 1557 C CA . SER A 1 204 ? -12.251 -18.761 4.427 1.00 85.50 204 SER A CA 1
ATOM 1558 C C . SER A 1 204 ? -12.927 -18.684 3.053 1.00 85.50 204 SER A C 1
ATOM 1560 O O . SER A 1 204 ? -12.908 -19.652 2.298 1.00 85.50 204 SER A O 1
ATOM 1562 N N . ALA A 1 205 ? -13.492 -17.525 2.697 1.00 86.62 205 ALA A N 1
ATOM 1563 C CA . ALA A 1 205 ? -14.170 -17.303 1.418 1.00 86.62 205 ALA A CA 1
ATOM 1564 C C . ALA A 1 205 ? -14.062 -15.824 0.984 1.00 86.62 205 ALA A C 1
ATOM 1566 O O . ALA A 1 205 ? -15.069 -15.107 1.008 1.00 86.62 205 ALA A O 1
ATOM 1567 N N . PRO A 1 206 ? -12.851 -15.342 0.621 1.00 89.00 206 PRO A N 1
ATOM 1568 C CA . PRO A 1 206 ? -12.595 -13.922 0.388 1.00 89.00 206 PRO A CA 1
ATOM 1569 C C . PRO A 1 206 ? -13.576 -13.324 -0.633 1.00 89.00 206 PRO A C 1
ATOM 1571 O O . PRO A 1 206 ? -13.749 -13.900 -1.712 1.00 89.00 206 PRO A O 1
ATOM 1574 N N . PRO A 1 207 ? -14.177 -12.148 -0.349 1.00 88.38 207 PRO A N 1
ATOM 1575 C CA . PRO A 1 207 ? -15.054 -11.464 -1.294 1.00 88.38 207 PRO A CA 1
ATOM 1576 C C . PRO A 1 207 ? -14.368 -11.215 -2.639 1.00 88.38 207 PRO A C 1
ATOM 1578 O O . PRO A 1 207 ? -13.168 -10.937 -2.678 1.00 88.38 207 PRO A O 1
ATOM 1581 N N . GLN A 1 208 ? -15.141 -11.227 -3.728 1.00 89.81 208 GLN A N 1
ATOM 1582 C CA . GLN A 1 208 ? -14.606 -11.150 -5.093 1.00 89.81 208 GLN A CA 1
ATOM 1583 C C . GLN A 1 208 ? -13.613 -9.991 -5.329 1.00 89.81 208 GLN A C 1
ATOM 1585 O O . GLN A 1 208 ? -12.549 -10.261 -5.882 1.00 89.81 208 GLN A O 1
ATOM 1590 N N . PRO A 1 209 ? -13.848 -8.741 -4.863 1.00 91.75 209 PRO A N 1
ATOM 1591 C CA . PRO A 1 209 ? -12.857 -7.666 -4.989 1.00 91.75 209 PRO A CA 1
ATOM 1592 C C . PRO A 1 209 ? -11.498 -7.973 -4.347 1.00 91.75 209 PRO A C 1
ATOM 1594 O O . PRO A 1 209 ? -10.454 -7.651 -4.909 1.00 91.75 209 PRO A O 1
ATOM 1597 N N . LEU A 1 210 ? -11.503 -8.607 -3.171 1.00 94.44 210 LEU A N 1
ATOM 1598 C CA . LEU A 1 210 ? -10.280 -8.987 -2.469 1.00 94.44 210 LEU A CA 1
ATOM 1599 C C . LEU A 1 210 ? -9.605 -10.178 -3.154 1.00 94.44 210 LEU A C 1
ATOM 1601 O O . LEU A 1 210 ? -8.393 -10.160 -3.357 1.00 94.44 210 LEU A O 1
ATOM 1605 N N . LYS A 1 211 ? -10.392 -11.191 -3.533 1.00 92.56 211 LYS A N 1
ATOM 1606 C CA . LYS A 1 211 ? -9.898 -12.364 -4.254 1.00 92.56 211 LYS A CA 1
ATOM 1607 C C . LYS A 1 211 ? -9.206 -11.958 -5.557 1.00 92.56 211 LYS A C 1
ATOM 1609 O O . LYS A 1 211 ? -8.076 -12.373 -5.776 1.00 92.56 211 LYS A O 1
ATOM 1614 N N . ALA A 1 212 ? -9.829 -11.088 -6.354 1.00 93.06 212 ALA A N 1
ATOM 1615 C CA . ALA A 1 212 ? -9.263 -10.587 -7.606 1.00 93.06 212 ALA A CA 1
ATOM 1616 C C . ALA A 1 212 ? -7.898 -9.907 -7.404 1.00 93.06 212 ALA A C 1
ATOM 1618 O O . ALA A 1 212 ? -6.971 -10.141 -8.175 1.00 93.06 212 ALA A O 1
ATOM 1619 N N . TYR A 1 213 ? -7.745 -9.107 -6.342 1.00 96.88 213 TYR A N 1
ATOM 1620 C CA . TYR A 1 213 ? -6.467 -8.458 -6.052 1.00 96.88 213 TYR A CA 1
ATOM 1621 C C . TYR A 1 213 ? -5.400 -9.487 -5.629 1.00 96.88 213 TYR A C 1
ATOM 1623 O O . TYR A 1 213 ? -4.304 -9.512 -6.186 1.00 96.88 213 TYR A O 1
ATOM 1631 N N . ILE A 1 214 ? -5.717 -10.383 -4.691 1.00 96.56 214 ILE A N 1
ATOM 1632 C CA . ILE A 1 214 ? -4.770 -11.417 -4.237 1.00 96.56 214 ILE A CA 1
ATOM 1633 C C . ILE A 1 214 ? -4.344 -12.323 -5.398 1.00 96.56 214 ILE A C 1
ATOM 1635 O O . ILE A 1 214 ? -3.161 -12.634 -5.529 1.00 96.56 214 ILE A O 1
ATOM 1639 N N . ASP A 1 215 ? -5.289 -12.738 -6.240 1.00 95.25 215 ASP A N 1
ATOM 1640 C CA . ASP A 1 215 ? -5.014 -13.614 -7.375 1.00 95.25 215 ASP A CA 1
ATOM 1641 C C . ASP A 1 215 ? -4.118 -12.927 -8.405 1.00 95.25 215 ASP A C 1
ATOM 1643 O O . ASP A 1 215 ? -3.170 -13.554 -8.868 1.00 95.25 215 ASP A O 1
ATOM 1647 N N . ARG A 1 216 ? -4.330 -11.632 -8.690 1.00 97.38 216 ARG A N 1
ATOM 1648 C CA . ARG A 1 216 ? -3.436 -10.879 -9.580 1.00 97.38 216 ARG A CA 1
ATOM 1649 C C . ARG A 1 216 ? -2.010 -10.817 -9.035 1.00 97.38 216 ARG A C 1
ATOM 1651 O O . ARG A 1 216 ? -1.064 -11.063 -9.771 1.00 97.38 216 ARG A O 1
ATOM 1658 N N . LEU A 1 217 ? -1.838 -10.542 -7.740 1.00 98.00 217 LEU A N 1
ATOM 1659 C CA . LEU A 1 217 ? -0.507 -10.521 -7.119 1.00 98.00 217 LEU A CA 1
ATOM 1660 C C . LEU A 1 217 ? 0.188 -11.888 -7.204 1.00 98.00 217 LEU A C 1
ATOM 1662 O O . LEU A 1 217 ? 1.377 -11.957 -7.505 1.00 98.00 217 LEU A O 1
ATOM 1666 N N . ARG A 1 218 ? -0.560 -12.975 -6.983 1.00 96.69 218 ARG A N 1
ATOM 1667 C CA . ARG A 1 218 ? -0.051 -14.349 -7.107 1.00 96.69 218 ARG A CA 1
ATOM 1668 C C . ARG A 1 218 ? 0.286 -14.722 -8.547 1.00 96.69 218 ARG A C 1
ATOM 1670 O O . ARG A 1 218 ? 1.285 -15.392 -8.765 1.00 96.69 218 ARG A O 1
ATOM 1677 N N . GLU A 1 219 ? -0.518 -14.288 -9.514 1.00 96.12 219 GLU A N 1
ATOM 1678 C CA . GLU A 1 219 ? -0.242 -14.468 -10.941 1.00 96.12 219 GLU A CA 1
ATOM 1679 C C . GLU A 1 219 ? 1.061 -13.767 -11.334 1.00 96.12 219 GLU A C 1
ATOM 1681 O O . GLU A 1 219 ? 1.920 -14.382 -11.958 1.00 96.12 219 GLU A O 1
ATOM 1686 N N . LEU A 1 220 ? 1.254 -12.512 -10.914 1.00 97.56 220 LEU A N 1
ATOM 1687 C CA . LEU A 1 220 ? 2.494 -11.786 -11.186 1.00 97.56 220 LEU A CA 1
ATOM 1688 C C . LEU A 1 220 ? 3.711 -12.473 -10.553 1.00 97.56 220 LEU A C 1
ATOM 1690 O O . LEU A 1 220 ? 4.764 -12.541 -11.183 1.00 97.56 220 LEU A O 1
ATOM 1694 N N . ALA A 1 221 ? 3.558 -13.032 -9.352 1.00 96.50 221 ALA A N 1
ATOM 1695 C CA . ALA A 1 221 ? 4.601 -13.796 -8.671 1.00 96.50 221 ALA A CA 1
ATOM 1696 C C . ALA A 1 221 ? 4.810 -15.222 -9.232 1.00 96.50 221 ALA A C 1
ATOM 1698 O O . ALA A 1 221 ? 5.747 -15.905 -8.829 1.00 96.50 221 ALA A O 1
ATOM 1699 N N . ALA A 1 222 ? 3.987 -15.700 -10.170 1.00 94.88 222 ALA A N 1
ATOM 1700 C CA . ALA A 1 222 ? 4.069 -17.084 -10.643 1.00 94.88 222 ALA A CA 1
ATOM 1701 C C . ALA A 1 222 ? 5.315 -17.379 -11.500 1.00 94.88 222 ALA A C 1
ATOM 1703 O O . ALA A 1 222 ? 5.651 -18.546 -11.707 1.00 94.88 222 ALA A O 1
ATOM 1704 N N . SER A 1 223 ? 5.986 -16.349 -12.028 1.00 95.56 223 SER A N 1
ATOM 1705 C CA . SER A 1 223 ? 7.178 -16.513 -12.863 1.00 95.56 223 SER A CA 1
ATOM 1706 C C . SER A 1 223 ? 8.112 -15.305 -12.806 1.00 95.56 223 SER A C 1
ATOM 1708 O O . SER A 1 223 ? 7.686 -14.178 -12.549 1.00 95.56 223 SER A O 1
ATOM 1710 N N . SER A 1 224 ? 9.384 -15.521 -13.146 1.00 95.75 224 SER A N 1
ATOM 1711 C CA . SER A 1 224 ? 10.376 -14.447 -13.274 1.00 95.75 224 SER A CA 1
ATOM 1712 C C . SER A 1 224 ? 10.078 -13.459 -14.407 1.00 95.75 224 SER A C 1
ATOM 1714 O O . SER A 1 224 ? 10.567 -12.333 -14.353 1.00 95.75 224 SER A O 1
ATOM 1716 N N . GLU A 1 225 ? 9.292 -13.858 -15.412 1.00 95.69 225 GLU A N 1
ATOM 1717 C CA . GLU A 1 225 ? 8.889 -13.008 -16.540 1.00 95.69 225 GLU A CA 1
ATOM 1718 C C . GLU A 1 225 ? 7.835 -11.977 -16.119 1.00 95.69 225 GLU A C 1
ATOM 1720 O O . GLU A 1 225 ? 7.906 -10.814 -16.509 1.00 95.69 225 GLU A O 1
ATOM 1725 N N . THR A 1 226 ? 6.882 -12.382 -15.277 1.00 96.94 226 THR A N 1
ATOM 1726 C CA . THR A 1 226 ? 5.786 -11.525 -14.797 1.00 96.94 226 THR A CA 1
ATOM 1727 C C . THR A 1 226 ? 6.129 -10.758 -13.521 1.00 96.94 226 THR A C 1
ATOM 1729 O O . THR A 1 226 ? 5.549 -9.702 -13.265 1.00 96.94 226 THR A O 1
ATOM 1732 N N . ALA A 1 227 ? 7.090 -11.246 -12.731 1.00 98.00 227 ALA A N 1
ATOM 1733 C CA . ALA A 1 227 ? 7.472 -10.662 -11.447 1.00 98.00 227 ALA A CA 1
ATOM 1734 C C . ALA A 1 227 ? 7.828 -9.160 -11.480 1.00 98.00 227 ALA A C 1
ATOM 1736 O O . ALA A 1 227 ? 7.439 -8.465 -10.538 1.00 98.00 227 ALA A O 1
ATOM 1737 N N . PRO A 1 228 ? 8.490 -8.598 -12.519 1.00 98.56 228 PRO A N 1
ATOM 1738 C CA . PRO A 1 228 ? 8.773 -7.160 -12.585 1.00 98.56 228 PRO A CA 1
ATOM 1739 C C . PRO A 1 228 ? 7.532 -6.270 -12.409 1.00 98.56 228 PRO A C 1
ATOM 1741 O O . PRO A 1 228 ? 7.618 -5.200 -11.809 1.00 98.56 228 PRO A O 1
ATOM 1744 N N . SER A 1 229 ? 6.356 -6.731 -12.848 1.00 98.56 229 SER A N 1
ATOM 1745 C CA . SER A 1 229 ? 5.087 -6.006 -12.705 1.00 98.56 229 SER A CA 1
ATOM 1746 C C . SER A 1 229 ? 4.609 -5.859 -11.255 1.00 98.56 229 SER A C 1
ATOM 1748 O O . SER A 1 229 ? 3.796 -4.977 -10.969 1.00 98.56 229 SER A O 1
ATOM 1750 N N . LEU A 1 230 ? 5.157 -6.626 -10.300 1.00 98.75 230 LEU A N 1
ATOM 1751 C CA . LEU A 1 230 ? 4.930 -6.398 -8.866 1.00 98.75 230 LEU A CA 1
ATOM 1752 C C . LEU A 1 230 ? 5.381 -4.994 -8.430 1.00 98.75 230 LEU A C 1
ATOM 1754 O O . LEU A 1 230 ? 4.797 -4.434 -7.497 1.00 98.75 230 LEU A O 1
ATOM 1758 N N . LEU A 1 231 ? 6.348 -4.387 -9.136 1.00 98.88 231 LEU A N 1
ATOM 1759 C CA . LEU A 1 231 ? 6.806 -3.019 -8.881 1.00 98.88 231 LEU A CA 1
ATOM 1760 C C . LEU A 1 231 ? 5.663 -2.002 -8.972 1.00 98.88 231 LEU A C 1
ATOM 1762 O O . LEU A 1 231 ? 5.598 -1.076 -8.164 1.00 98.88 231 LEU A O 1
ATOM 1766 N N . ALA A 1 232 ? 4.732 -2.191 -9.911 1.00 98.62 232 ALA A N 1
ATOM 1767 C CA . ALA A 1 232 ? 3.583 -1.309 -10.090 1.00 98.62 232 ALA A CA 1
ATOM 1768 C C . ALA A 1 232 ? 2.633 -1.358 -8.880 1.00 98.62 232 ALA A C 1
ATOM 1770 O O . ALA A 1 232 ? 2.191 -0.320 -8.382 1.00 98.62 232 ALA A O 1
ATOM 1771 N N . HIS A 1 233 ? 2.368 -2.549 -8.339 1.00 98.69 233 HIS A N 1
ATOM 1772 C CA . HIS A 1 233 ? 1.559 -2.701 -7.128 1.00 98.69 233 HIS A CA 1
ATOM 1773 C C . HIS A 1 233 ? 2.270 -2.166 -5.882 1.00 98.69 233 HIS A C 1
ATOM 1775 O O . HIS A 1 233 ? 1.642 -1.489 -5.063 1.00 98.69 233 HIS A O 1
ATOM 1781 N N . ALA A 1 234 ? 3.573 -2.422 -5.758 1.00 98.75 234 ALA A N 1
ATOM 1782 C CA . ALA A 1 234 ? 4.404 -1.886 -4.687 1.00 98.75 234 ALA A CA 1
ATOM 1783 C C . ALA A 1 234 ? 4.435 -0.347 -4.715 1.00 98.75 234 ALA A C 1
ATOM 1785 O O . ALA A 1 234 ? 4.240 0.288 -3.680 1.00 98.75 234 ALA A O 1
ATOM 1786 N N . TYR A 1 235 ? 4.557 0.259 -5.901 1.00 98.56 235 TYR A N 1
ATOM 1787 C CA . TYR A 1 235 ? 4.438 1.704 -6.111 1.00 98.56 235 TYR A CA 1
ATOM 1788 C C . TYR A 1 235 ? 3.105 2.254 -5.586 1.00 98.56 235 TYR A C 1
ATOM 1790 O O . TYR A 1 235 ? 3.107 3.174 -4.763 1.00 98.56 235 TYR A O 1
ATOM 1798 N N . VAL A 1 236 ? 1.972 1.681 -6.019 1.00 97.00 236 VAL A N 1
ATOM 1799 C CA . VAL A 1 236 ? 0.635 2.168 -5.632 1.00 97.00 236 VAL A CA 1
ATOM 1800 C C . VAL A 1 236 ? 0.413 2.060 -4.123 1.00 97.00 236 VAL A C 1
ATOM 1802 O O . VAL A 1 236 ? -0.147 2.974 -3.516 1.00 97.00 236 VAL A O 1
ATOM 1805 N N . ARG A 1 237 ? 0.867 0.966 -3.500 1.00 98.00 237 ARG A N 1
ATOM 1806 C CA . ARG A 1 237 ? 0.706 0.734 -2.061 1.00 98.00 237 ARG A CA 1
ATOM 1807 C C . ARG A 1 237 ? 1.687 1.569 -1.234 1.00 98.00 237 ARG A C 1
ATOM 1809 O O . ARG A 1 237 ? 1.256 2.481 -0.531 1.00 98.00 237 ARG A O 1
ATOM 1816 N N . TYR A 1 238 ? 2.993 1.327 -1.357 1.00 98.19 238 TYR A N 1
ATOM 1817 C CA . TYR A 1 238 ? 3.997 1.926 -0.473 1.00 98.19 238 TYR A CA 1
ATOM 1818 C C . TYR A 1 238 ? 4.065 3.453 -0.592 1.00 98.19 238 TYR A C 1
ATOM 1820 O O . TYR A 1 238 ? 4.075 4.145 0.429 1.00 98.19 238 TYR A O 1
ATOM 1828 N N . LEU A 1 239 ? 4.053 4.026 -1.805 1.00 95.69 239 LEU A N 1
ATOM 1829 C CA . LEU A 1 239 ? 4.064 5.492 -1.936 1.00 95.69 239 LEU A CA 1
ATOM 1830 C C . LEU A 1 239 ? 2.742 6.131 -1.489 1.00 95.69 239 LEU A C 1
ATOM 1832 O O . LEU A 1 239 ? 2.748 7.281 -1.025 1.00 95.69 239 LEU A O 1
ATOM 1836 N N . GLY A 1 240 ? 1.631 5.396 -1.597 1.00 91.38 240 GLY A N 1
ATOM 1837 C CA . GLY A 1 240 ? 0.336 5.779 -1.039 1.00 91.38 240 GLY A CA 1
ATOM 1838 C C . GLY A 1 240 ? 0.385 5.883 0.487 1.00 91.38 240 GLY A C 1
ATOM 1839 O O . GLY A 1 240 ? -0.015 6.907 1.053 1.00 91.38 240 GLY A O 1
ATOM 1840 N N . ASP A 1 241 ? 0.963 4.885 1.152 1.00 95.00 241 ASP A N 1
ATOM 1841 C CA . ASP A 1 241 ? 1.111 4.840 2.612 1.00 95.00 241 ASP A CA 1
ATOM 1842 C C . ASP A 1 241 ? 2.052 5.938 3.145 1.00 95.00 241 ASP A C 1
ATOM 1844 O O . ASP A 1 241 ? 1.752 6.611 4.138 1.00 95.00 241 ASP A O 1
ATOM 1848 N N . LEU A 1 242 ? 3.158 6.190 2.434 1.00 92.12 242 LEU A N 1
ATOM 1849 C CA . LEU A 1 242 ? 4.127 7.265 2.712 1.00 92.12 242 LEU A CA 1
ATOM 1850 C C . LEU A 1 242 ? 3.571 8.679 2.440 1.00 92.12 242 LEU A C 1
ATOM 1852 O O . LEU A 1 242 ? 4.242 9.688 2.701 1.00 92.12 242 LEU A O 1
ATOM 1856 N N . SER A 1 243 ? 2.370 8.774 1.865 1.00 86.75 243 SER A N 1
ATOM 1857 C CA . SER A 1 243 ? 1.718 10.035 1.504 1.00 86.75 243 SER A CA 1
ATOM 1858 C C . SER A 1 243 ? 0.364 10.177 2.206 1.00 86.75 243 SER A C 1
ATOM 1860 O O . SER A 1 243 ? 0.287 10.795 3.268 1.00 86.75 243 SER A O 1
ATOM 1862 N N . GLY A 1 244 ? -0.704 9.599 1.650 1.00 82.50 244 GLY A N 1
ATOM 1863 C CA . GLY A 1 244 ? -2.059 9.691 2.202 1.00 82.50 244 GLY A CA 1
ATOM 1864 C C . GLY A 1 244 ? -2.231 8.934 3.523 1.00 82.50 244 GLY A C 1
ATOM 1865 O O . GLY A 1 244 ? -3.021 9.355 4.371 1.00 82.50 244 GLY A O 1
ATOM 1866 N N . GLY A 1 245 ? -1.443 7.876 3.745 1.00 87.31 245 GLY A N 1
ATOM 1867 C CA . GLY A 1 245 ? -1.489 7.072 4.971 1.00 87.31 245 GLY A CA 1
ATOM 1868 C C . GLY A 1 245 ? -1.275 7.885 6.251 1.00 87.31 245 GLY A C 1
ATOM 1869 O O . GLY A 1 245 ? -1.929 7.634 7.259 1.00 87.31 245 GLY A O 1
ATOM 1870 N N . GLN A 1 246 ? -0.462 8.942 6.203 1.00 87.88 246 GLN A N 1
ATOM 1871 C CA . GLN A 1 246 ? -0.198 9.793 7.372 1.00 87.88 246 GLN A CA 1
ATOM 1872 C C . GLN A 1 246 ? -1.429 10.593 7.819 1.00 87.88 246 GLN A C 1
ATOM 1874 O O . GLN A 1 246 ? -1.636 10.838 9.009 1.00 87.88 246 GLN A O 1
ATOM 1879 N N . VAL A 1 247 ? -2.292 10.961 6.869 1.00 87.00 247 VAL A N 1
ATOM 1880 C CA . VAL A 1 247 ? -3.574 11.614 7.163 1.00 87.00 247 VAL A CA 1
ATOM 1881 C C . VAL A 1 247 ? -4.508 10.624 7.851 1.00 87.00 247 VAL A C 1
ATOM 1883 O O . VAL A 1 247 ? -5.133 10.966 8.855 1.00 87.00 247 VAL A O 1
ATOM 1886 N N . ILE A 1 248 ? -4.567 9.391 7.341 1.00 86.75 248 ILE A N 1
ATOM 1887 C CA . ILE A 1 248 ? -5.388 8.316 7.907 1.00 86.75 248 ILE A CA 1
ATOM 1888 C C . ILE A 1 248 ? -4.909 7.984 9.324 1.00 86.75 248 ILE A C 1
ATOM 1890 O O . ILE A 1 248 ? -5.734 7.958 10.234 1.00 86.75 248 ILE A O 1
ATOM 1894 N N . ARG A 1 249 ? -3.592 7.860 9.554 1.00 92.19 249 ARG A N 1
ATOM 1895 C CA . ARG A 1 249 ? -2.993 7.658 10.887 1.00 92.19 249 ARG A CA 1
ATOM 1896 C C . ARG A 1 249 ? -3.542 8.648 11.910 1.00 92.19 249 ARG A C 1
ATOM 1898 O O . ARG A 1 249 ? -4.055 8.246 12.952 1.00 92.19 249 ARG A O 1
ATOM 1905 N N . ALA A 1 250 ? -3.474 9.947 11.612 1.00 88.81 250 ALA A N 1
ATOM 1906 C CA . ALA A 1 250 ? -3.939 10.989 12.526 1.00 88.81 250 ALA A CA 1
ATOM 1907 C C . ALA A 1 250 ? -5.447 10.885 12.824 1.00 88.81 250 ALA A C 1
ATOM 1909 O O . ALA A 1 250 ? -5.889 11.146 13.946 1.00 88.81 250 ALA A O 1
ATOM 1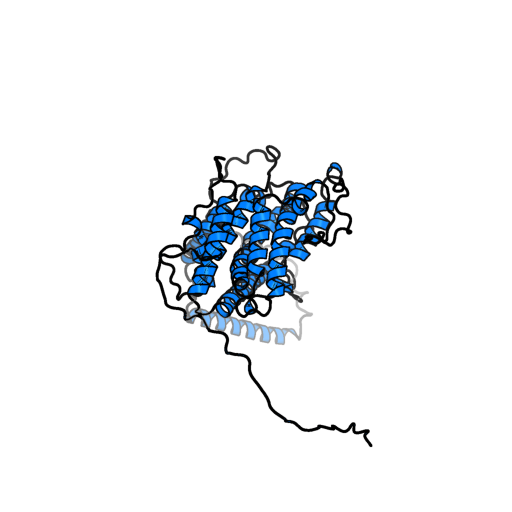910 N N . ARG A 1 251 ? -6.243 10.490 11.825 1.00 88.69 251 ARG A N 1
ATOM 1911 C CA . ARG A 1 251 ? -7.700 10.346 11.937 1.00 88.69 251 ARG A CA 1
ATOM 1912 C C . ARG A 1 251 ? -8.084 9.119 12.753 1.00 88.69 251 ARG A C 1
ATOM 1914 O O . ARG A 1 251 ? -8.902 9.254 13.655 1.00 88.69 251 ARG A O 1
ATOM 1921 N N . VAL A 1 252 ? -7.435 7.985 12.508 1.00 89.50 252 VAL A N 1
ATOM 1922 C CA . VAL A 1 252 ? -7.611 6.728 13.249 1.00 89.50 252 VAL A CA 1
ATOM 1923 C C . VAL A 1 252 ? -7.237 6.904 14.720 1.00 89.50 252 VAL A C 1
ATOM 1925 O O . VAL A 1 252 ? -8.047 6.584 15.589 1.00 89.50 252 VAL A O 1
ATOM 1928 N N . LYS A 1 253 ? -6.070 7.505 15.020 1.00 93.19 253 LYS A N 1
ATOM 1929 C CA . LYS A 1 253 ? -5.667 7.793 16.411 1.00 93.19 253 LYS A CA 1
ATOM 1930 C C . LYS A 1 253 ? -6.731 8.602 17.146 1.00 93.19 253 LYS A C 1
ATOM 1932 O O . LYS A 1 253 ? -7.077 8.287 18.280 1.00 93.19 253 LYS A O 1
ATOM 1937 N N . LYS A 1 254 ? -7.279 9.628 16.486 1.00 90.06 254 LYS A N 1
ATOM 1938 C CA . LYS A 1 254 ? -8.331 10.469 17.062 1.00 90.06 254 LYS A CA 1
ATOM 1939 C C . LYS A 1 254 ? -9.658 9.720 17.225 1.00 90.06 254 LYS A C 1
ATOM 1941 O O . LYS A 1 254 ? -10.279 9.849 18.275 1.00 90.06 254 LYS A O 1
ATOM 1946 N N . ALA A 1 255 ? -10.096 8.980 16.207 1.00 88.75 255 ALA A N 1
ATOM 1947 C CA . ALA A 1 255 ? -11.388 8.295 16.190 1.00 88.75 255 ALA A CA 1
ATOM 1948 C C . ALA A 1 255 ? -11.483 7.219 17.281 1.00 88.75 255 ALA A C 1
ATOM 1950 O O . ALA A 1 255 ? -12.481 7.160 17.997 1.00 88.75 255 ALA A O 1
ATOM 1951 N N . TYR A 1 256 ? -10.420 6.431 17.465 1.00 90.62 256 TYR A N 1
ATOM 1952 C CA . TYR A 1 256 ? -10.393 5.328 18.434 1.00 90.62 256 TYR A CA 1
ATOM 1953 C C . TYR A 1 256 ? -9.653 5.658 19.730 1.00 90.62 256 TYR A C 1
ATOM 1955 O O . TYR A 1 256 ? -9.479 4.780 20.568 1.00 90.62 256 TYR A O 1
ATOM 1963 N N . LYS A 1 257 ? -9.254 6.925 19.918 1.00 92.88 257 LYS A N 1
ATOM 1964 C CA . LYS A 1 257 ? -8.555 7.418 21.118 1.00 92.88 257 LYS A CA 1
ATOM 1965 C C . LYS A 1 257 ? -7.297 6.596 21.440 1.00 92.88 257 LYS A C 1
ATOM 1967 O O . LYS A 1 257 ? -7.064 6.242 22.590 1.00 92.88 257 LYS A O 1
ATOM 1972 N N . LEU A 1 258 ? -6.512 6.282 20.410 1.00 93.19 258 LEU A N 1
ATOM 1973 C CA . LEU A 1 258 ? -5.309 5.461 20.548 1.00 93.19 258 LEU A CA 1
ATOM 1974 C C . LEU A 1 258 ? -4.163 6.279 21.143 1.00 93.19 258 LEU A C 1
ATOM 1976 O O . LEU A 1 258 ? -3.818 7.355 20.638 1.00 93.19 258 LEU A O 1
ATOM 1980 N N . GLU A 1 259 ? -3.548 5.726 22.181 1.00 90.50 259 GLU A N 1
ATOM 1981 C CA . GLU A 1 259 ? -2.324 6.240 22.785 1.00 90.50 259 GLU A CA 1
ATOM 1982 C C . GLU A 1 259 ? -1.105 5.527 22.186 1.00 90.50 259 GLU A C 1
ATOM 1984 O O . GLU A 1 259 ? -1.156 4.345 21.852 1.00 90.50 259 GLU A O 1
ATOM 1989 N N . GLY A 1 260 ? 0.004 6.250 22.015 1.00 90.00 260 GLY A N 1
ATOM 1990 C CA . GLY A 1 260 ? 1.206 5.686 21.397 1.00 90.00 260 GLY A CA 1
ATOM 1991 C C . GLY A 1 260 ? 1.005 5.284 19.931 1.00 90.00 260 GLY A C 1
ATOM 1992 O O . GLY A 1 260 ? 0.350 5.996 19.162 1.00 90.00 260 GLY A O 1
ATOM 1993 N N . ASP A 1 261 ? 1.629 4.177 19.540 1.00 92.88 261 ASP A N 1
ATOM 1994 C CA . ASP A 1 261 ? 1.695 3.692 18.155 1.00 92.88 261 ASP A CA 1
ATOM 1995 C C . ASP A 1 261 ? 0.946 2.367 17.933 1.00 92.88 261 ASP A C 1
ATOM 1997 O O . ASP A 1 261 ? 0.821 1.900 16.801 1.00 92.88 261 ASP A O 1
ATOM 2001 N N . ASP A 1 262 ? 0.417 1.772 19.001 1.00 94.94 262 ASP A N 1
ATOM 2002 C CA . ASP A 1 262 ? -0.442 0.598 18.935 1.00 94.94 262 ASP A CA 1
ATOM 2003 C C . ASP A 1 262 ? -1.729 0.868 18.133 1.00 94.94 262 ASP A C 1
ATOM 2005 O O . ASP A 1 262 ? -2.422 1.861 18.347 1.00 94.94 262 ASP A O 1
ATOM 2009 N N . GLY A 1 263 ? -2.043 -0.011 17.173 1.00 95.12 263 GLY A N 1
ATOM 2010 C CA . GLY A 1 263 ? -3.205 0.124 16.285 1.00 95.12 263 GLY A CA 1
ATOM 2011 C C . GLY A 1 263 ? -2.977 1.028 15.066 1.00 95.12 263 GLY A C 1
ATOM 2012 O O . GLY A 1 263 ? -3.889 1.195 14.251 1.00 95.12 263 GLY A O 1
ATOM 2013 N N . VAL A 1 264 ? -1.781 1.611 14.929 1.00 95.81 264 VAL A N 1
ATOM 2014 C CA . VAL A 1 264 ? -1.392 2.472 13.801 1.00 95.81 264 VAL A CA 1
ATOM 2015 C C . VAL A 1 264 ? 0.045 2.257 13.310 1.00 95.81 264 VAL A C 1
ATOM 2017 O O . VAL A 1 264 ? 0.554 3.082 12.544 1.00 95.81 264 VAL A O 1
ATOM 2020 N N . ARG A 1 265 ? 0.706 1.163 13.703 1.00 96.00 265 ARG A N 1
ATOM 2021 C CA . ARG A 1 265 ? 2.059 0.803 13.248 1.00 96.00 265 ARG A CA 1
ATOM 2022 C C . ARG A 1 265 ? 2.163 0.657 11.741 1.00 96.00 265 ARG A C 1
ATOM 2024 O O . ARG A 1 265 ? 3.213 0.964 11.189 1.00 96.00 265 ARG A O 1
ATOM 2031 N N . PHE A 1 266 ? 1.092 0.238 11.073 1.00 96.81 266 PHE A N 1
ATOM 2032 C CA . PHE A 1 266 ? 0.999 0.164 9.616 1.00 96.81 266 PHE A CA 1
ATOM 2033 C C . PHE A 1 266 ? 1.451 1.464 8.929 1.00 96.81 266 PHE A C 1
ATOM 2035 O O . PHE A 1 266 ? 2.119 1.432 7.895 1.00 96.81 266 PHE A O 1
ATOM 2042 N N . PHE A 1 267 ? 1.143 2.614 9.532 1.00 95.00 267 PHE A N 1
ATOM 2043 C CA . PHE A 1 267 ? 1.469 3.927 8.979 1.00 95.00 267 PHE A CA 1
ATOM 2044 C C . PHE A 1 267 ? 2.865 4.435 9.359 1.00 95.00 267 PHE A C 1
ATOM 2046 O O . PHE A 1 267 ? 3.236 5.537 8.954 1.00 95.00 267 PHE A O 1
ATOM 2053 N N . LEU A 1 268 ? 3.627 3.678 10.150 1.00 93.00 268 LEU A N 1
ATOM 2054 C CA . LEU A 1 268 ? 4.944 4.079 10.633 1.00 93.00 268 LEU A CA 1
ATOM 2055 C C . LEU A 1 268 ? 6.040 3.500 9.753 1.00 93.00 268 LEU A C 1
ATOM 2057 O O . LEU A 1 268 ? 6.068 2.308 9.461 1.00 93.00 268 LEU A O 1
ATOM 2061 N N . PHE A 1 269 ? 6.993 4.350 9.391 1.00 92.50 269 PHE A N 1
ATOM 2062 C CA . PHE A 1 269 ? 8.182 3.974 8.630 1.00 92.50 269 PHE A CA 1
ATOM 2063 C C . PHE A 1 269 ? 9.419 4.357 9.452 1.00 92.50 269 PHE A C 1
ATOM 2065 O O . PHE A 1 269 ? 10.032 5.399 9.187 1.00 92.50 269 PHE A O 1
ATOM 2072 N N . PRO A 1 270 ? 9.705 3.615 10.541 1.00 82.25 270 PRO A N 1
ATOM 2073 C CA . PRO A 1 270 ? 10.862 3.883 11.380 1.00 82.25 270 PRO A CA 1
ATOM 2074 C C . PRO A 1 270 ? 12.151 3.467 10.664 1.00 82.25 270 PRO A C 1
ATOM 2076 O O . PRO A 1 270 ? 12.168 2.508 9.897 1.00 82.25 270 PRO A O 1
ATOM 2079 N N . ARG A 1 271 ? 13.238 4.180 10.955 1.00 73.50 271 ARG A N 1
ATOM 2080 C CA . ARG A 1 271 ? 14.606 3.781 10.622 1.00 73.50 271 ARG A CA 1
ATOM 2081 C C . ARG A 1 271 ? 15.354 3.605 11.940 1.00 73.50 271 ARG A C 1
ATOM 2083 O O . ARG A 1 271 ? 15.127 4.378 12.872 1.00 73.50 271 ARG A O 1
ATOM 2090 N N . GLU A 1 272 ? 16.182 2.572 12.046 1.00 64.19 272 GLU A N 1
ATOM 2091 C CA . GLU A 1 272 ? 16.962 2.335 13.263 1.00 64.19 272 GLU A CA 1
ATOM 2092 C C . GLU A 1 272 ? 17.824 3.564 13.601 1.00 64.19 272 GLU A C 1
ATOM 2094 O O . GLU A 1 272 ? 18.519 4.096 12.736 1.00 64.19 272 GLU A O 1
ATOM 2099 N N . GLY A 1 273 ? 17.771 4.008 14.862 1.00 61.50 273 GLY A N 1
ATOM 2100 C CA . GLY A 1 273 ? 18.656 5.049 15.398 1.00 61.50 273 GLY A CA 1
ATOM 2101 C C . GLY A 1 273 ? 18.204 6.510 15.257 1.00 61.50 273 GLY A C 1
ATOM 2102 O O . GLY A 1 273 ? 19.026 7.388 15.503 1.00 61.50 273 GLY A O 1
ATOM 2103 N N . GLU A 1 274 ? 16.950 6.804 14.890 1.00 62.22 274 GLU A N 1
ATOM 2104 C CA . GLU A 1 274 ? 16.450 8.191 14.782 1.00 62.22 274 GLU A CA 1
ATOM 2105 C C . GLU A 1 274 ? 15.369 8.561 15.817 1.00 62.22 274 GLU A C 1
ATOM 2107 O O . GLU A 1 274 ? 14.376 7.849 15.987 1.00 62.22 274 GLU A O 1
ATOM 2112 N N . ASP A 1 275 ? 15.521 9.739 16.439 1.00 54.41 275 ASP A N 1
ATOM 2113 C CA . ASP A 1 275 ? 14.597 10.291 17.437 1.00 54.41 275 ASP A CA 1
ATOM 2114 C C . ASP A 1 275 ? 13.330 10.910 16.798 1.00 54.41 275 ASP A C 1
ATOM 2116 O O . ASP A 1 275 ? 13.375 11.706 15.854 1.00 54.41 275 ASP A O 1
ATOM 2120 N N . GLY A 1 276 ? 12.163 10.534 17.335 1.00 54.50 276 GLY A N 1
ATOM 2121 C CA . GLY A 1 276 ? 10.825 10.652 16.731 1.00 54.50 276 GLY A CA 1
ATOM 2122 C C . GLY A 1 276 ? 10.133 12.024 16.754 1.00 54.50 276 GLY A C 1
ATOM 2123 O O . GLY A 1 276 ? 8.958 12.109 17.109 1.00 54.50 276 GLY A O 1
ATOM 2124 N N . GLY A 1 277 ? 10.814 13.104 16.365 1.00 61.53 277 GLY A N 1
ATOM 2125 C CA . GLY A 1 277 ? 10.170 14.414 16.169 1.00 61.53 277 GLY A CA 1
ATOM 2126 C C . GLY A 1 277 ? 9.348 14.506 14.869 1.00 61.53 277 GLY A C 1
ATOM 2127 O O . GLY A 1 277 ? 9.741 13.953 13.843 1.00 61.53 277 GLY A O 1
ATOM 2128 N N . THR A 1 278 ? 8.242 15.264 14.865 1.00 64.44 278 THR A N 1
ATOM 2129 C CA . THR A 1 278 ? 7.327 15.407 13.704 1.00 64.44 278 THR A CA 1
ATOM 2130 C C . THR A 1 278 ? 8.000 15.971 12.445 1.00 64.44 278 THR A C 1
ATOM 2132 O O . THR A 1 278 ? 7.733 15.511 11.335 1.00 64.44 278 THR A O 1
ATOM 2135 N N . GLU A 1 279 ? 8.883 16.964 12.594 1.00 65.06 279 GLU A N 1
ATOM 2136 C CA . GLU A 1 279 ? 9.624 17.533 11.455 1.00 65.06 279 GLU A CA 1
ATOM 2137 C C . GLU A 1 279 ? 10.639 16.522 10.894 1.00 65.06 279 GLU A C 1
ATOM 2139 O O . GLU A 1 279 ? 10.785 16.391 9.677 1.00 65.06 279 GLU A O 1
ATOM 2144 N N . GLY A 1 280 ? 11.264 15.737 11.779 1.00 81.81 280 GLY A N 1
ATOM 2145 C CA . GLY A 1 280 ? 12.133 14.620 11.405 1.00 81.81 280 GLY A CA 1
ATOM 2146 C C . GLY A 1 280 ? 11.374 13.532 10.645 1.00 81.81 280 GLY A C 1
ATOM 2147 O O . GLY A 1 280 ? 11.835 13.082 9.601 1.00 81.81 280 GLY A O 1
ATOM 2148 N N . GLU A 1 281 ? 10.165 13.179 11.092 1.00 84.31 281 GLU A N 1
ATOM 2149 C CA . GLU A 1 281 ? 9.305 12.204 10.412 1.00 84.31 281 GLU A CA 1
ATOM 2150 C C . GLU A 1 281 ? 8.953 12.648 8.989 1.00 84.31 281 GLU A C 1
ATOM 2152 O O . GLU A 1 281 ? 9.119 11.879 8.045 1.00 84.31 281 GLU A O 1
ATOM 2157 N N . LYS A 1 282 ? 8.530 13.901 8.791 1.00 86.50 282 LYS A N 1
ATOM 2158 C CA . LYS A 1 282 ? 8.190 14.398 7.451 1.00 86.50 282 LYS A CA 1
ATOM 2159 C C . LYS A 1 282 ? 9.394 14.391 6.505 1.00 86.50 282 LYS A C 1
ATOM 2161 O O . LYS A 1 282 ? 9.241 13.997 5.346 1.00 86.50 282 LYS A O 1
ATOM 2166 N N . LYS A 1 283 ? 10.564 14.830 6.981 1.00 89.69 283 LYS A N 1
ATOM 2167 C CA . LYS A 1 283 ? 11.813 14.799 6.206 1.00 89.69 283 LYS A CA 1
ATOM 2168 C C . LYS A 1 283 ? 12.170 13.363 5.819 1.00 89.69 283 LYS A C 1
ATOM 2170 O O . LYS A 1 283 ? 12.340 13.096 4.632 1.00 89.69 283 LYS A O 1
ATOM 2175 N N . ARG A 1 284 ? 12.151 12.441 6.786 1.00 89.75 284 ARG A N 1
ATOM 2176 C CA . ARG A 1 284 ? 12.410 11.011 6.575 1.00 89.75 284 ARG A CA 1
ATOM 2177 C C . ARG A 1 284 ? 11.467 10.406 5.538 1.00 89.75 284 ARG A C 1
ATOM 2179 O O . ARG A 1 284 ? 11.914 9.757 4.601 1.00 89.75 284 ARG A O 1
ATOM 2186 N N . LEU A 1 285 ? 10.160 10.655 5.644 1.00 91.81 285 LEU A N 1
ATOM 2187 C CA . LEU A 1 285 ? 9.192 10.177 4.651 1.00 91.81 285 LEU A CA 1
ATOM 2188 C C . LEU A 1 285 ? 9.486 10.733 3.249 1.00 91.81 285 LEU A C 1
ATOM 2190 O O . LEU A 1 285 ? 9.269 10.040 2.258 1.00 91.81 285 LEU A O 1
ATOM 2194 N N . GLY A 1 286 ? 9.968 11.976 3.145 1.00 93.50 286 GLY A N 1
ATOM 2195 C CA . GLY A 1 286 ? 10.463 12.545 1.889 1.00 93.50 286 GLY A CA 1
ATOM 2196 C C . GLY A 1 286 ? 11.643 11.754 1.323 1.00 93.50 286 GLY A C 1
ATOM 2197 O O . GLY A 1 286 ? 11.576 11.293 0.187 1.00 93.50 286 GLY A O 1
ATOM 2198 N N . GLU A 1 287 ? 12.663 11.521 2.146 1.00 94.75 287 GLU A N 1
ATOM 2199 C CA . GLU A 1 287 ? 13.880 10.789 1.778 1.00 94.75 287 GLU A CA 1
ATOM 2200 C C . GLU A 1 287 ? 13.588 9.344 1.346 1.00 94.75 287 GLU A C 1
ATOM 2202 O O . GLU A 1 287 ? 14.131 8.896 0.336 1.00 94.75 287 GLU A O 1
ATOM 2207 N N . ILE A 1 288 ? 12.678 8.643 2.035 1.00 95.88 288 ILE A N 1
ATOM 2208 C CA . ILE A 1 288 ? 12.239 7.286 1.664 1.00 95.88 288 ILE A CA 1
ATOM 2209 C C . ILE A 1 288 ? 11.568 7.294 0.287 1.00 95.88 288 ILE A C 1
ATOM 2211 O O . ILE A 1 288 ? 11.881 6.458 -0.558 1.00 95.88 288 ILE A O 1
ATOM 2215 N N . LYS A 1 289 ? 10.662 8.246 0.027 1.00 96.56 289 LYS A N 1
ATOM 2216 C CA . LYS A 1 289 ? 9.987 8.343 -1.277 1.00 96.56 289 LYS A CA 1
ATOM 2217 C C . LYS A 1 289 ? 10.972 8.639 -2.401 1.00 96.56 289 LYS A C 1
ATOM 2219 O O . LYS A 1 289 ? 10.827 8.090 -3.489 1.00 96.56 289 LYS A O 1
ATOM 2224 N N . ASP A 1 290 ? 11.953 9.499 -2.156 1.00 97.75 290 ASP A N 1
ATOM 2225 C CA . ASP A 1 290 ? 12.956 9.845 -3.161 1.00 97.75 290 ASP A CA 1
ATOM 2226 C C . ASP A 1 290 ? 13.920 8.683 -3.416 1.00 97.75 290 ASP A C 1
ATOM 2228 O O . ASP A 1 290 ? 14.258 8.423 -4.569 1.00 97.75 290 ASP A O 1
ATOM 2232 N N . TRP A 1 291 ? 14.319 7.949 -2.372 1.00 97.94 291 TRP A N 1
ATOM 2233 C CA . TRP A 1 291 ? 15.063 6.695 -2.512 1.00 97.94 291 TRP A CA 1
ATOM 2234 C C . TRP A 1 291 ? 14.284 5.674 -3.345 1.00 97.94 291 TRP A C 1
ATOM 2236 O O . TRP A 1 291 ? 14.819 5.177 -4.332 1.00 97.94 291 TRP A O 1
ATOM 2246 N N . TYR A 1 292 ? 13.007 5.447 -3.030 1.00 98.56 292 TYR A N 1
ATOM 2247 C CA . TYR A 1 292 ? 12.174 4.493 -3.758 1.00 98.56 292 TYR A CA 1
ATOM 2248 C C . TYR A 1 292 ? 12.016 4.873 -5.237 1.00 98.56 292 TYR A C 1
ATOM 2250 O O . TYR A 1 292 ? 12.135 4.023 -6.113 1.00 98.56 292 TYR A O 1
ATOM 2258 N N . ARG A 1 293 ? 11.804 6.163 -5.547 1.00 98.69 293 ARG A N 1
ATOM 2259 C CA . ARG A 1 293 ? 11.739 6.646 -6.941 1.00 98.69 293 ARG A CA 1
ATOM 2260 C C . ARG A 1 293 ? 13.038 6.428 -7.701 1.00 98.69 293 ARG A C 1
ATOM 2262 O O . ARG A 1 293 ? 12.981 5.975 -8.838 1.00 98.69 293 ARG A O 1
ATOM 2269 N N . ARG A 1 294 ? 14.187 6.718 -7.081 1.00 98.69 294 ARG A N 1
ATOM 2270 C CA . ARG A 1 294 ? 15.493 6.442 -7.697 1.00 98.69 294 ARG A CA 1
ATOM 2271 C C . ARG A 1 294 ? 15.693 4.950 -7.940 1.00 98.69 294 ARG A C 1
ATOM 2273 O O . ARG A 1 294 ? 16.130 4.599 -9.025 1.00 98.69 294 ARG A O 1
ATOM 2280 N N . GLY A 1 295 ? 15.311 4.097 -6.989 1.00 98.75 295 GLY A N 1
ATOM 2281 C CA . GLY A 1 295 ? 15.363 2.646 -7.163 1.00 98.75 295 GLY A CA 1
ATOM 2282 C C . GLY A 1 295 ? 14.489 2.162 -8.325 1.00 98.75 295 GLY A C 1
ATOM 2283 O O . GLY A 1 295 ? 14.945 1.369 -9.139 1.00 98.75 295 GLY A O 1
ATOM 2284 N N . MET A 1 296 ? 13.265 2.688 -8.474 1.00 98.62 296 MET A N 1
ATOM 2285 C CA . MET A 1 296 ? 12.424 2.367 -9.638 1.00 98.62 296 MET A CA 1
ATOM 2286 C C . MET A 1 296 ? 13.092 2.777 -10.956 1.00 98.62 296 MET A C 1
ATOM 2288 O O . MET A 1 296 ? 13.120 1.986 -11.894 1.00 98.62 296 MET A O 1
ATOM 2292 N N . ASN A 1 297 ? 13.629 4.000 -11.023 1.00 98.75 297 ASN A N 1
ATOM 2293 C CA . ASN A 1 297 ? 14.329 4.507 -12.205 1.00 98.75 297 ASN A CA 1
ATOM 2294 C C . ASN A 1 297 ? 15.543 3.636 -12.561 1.00 98.75 297 ASN A C 1
ATOM 2296 O O . ASN A 1 297 ? 15.704 3.252 -13.714 1.00 98.75 297 ASN A O 1
ATOM 2300 N N . GLU A 1 298 ? 16.347 3.264 -11.565 1.00 98.62 298 GLU A N 1
ATOM 2301 C CA . GLU A 1 298 ? 17.505 2.383 -11.736 1.00 98.62 298 GLU A CA 1
ATOM 2302 C C . GLU A 1 298 ? 17.105 0.985 -12.225 1.00 98.62 298 GLU A C 1
ATOM 2304 O O . GLU A 1 298 ? 17.685 0.484 -13.185 1.00 98.62 298 GLU A O 1
ATOM 2309 N N . GLY A 1 299 ? 16.104 0.365 -11.592 1.00 98.19 299 GLY A N 1
ATOM 2310 C CA . GLY A 1 299 ? 15.692 -1.001 -11.911 1.00 98.19 299 GLY A CA 1
ATOM 2311 C C . GLY A 1 299 ? 15.018 -1.138 -13.277 1.00 98.19 299 GLY A C 1
ATOM 2312 O O . GLY A 1 299 ? 15.190 -2.154 -13.946 1.00 98.19 299 GLY A O 1
ATOM 2313 N N . VAL A 1 300 ? 14.253 -0.129 -13.704 1.00 98.50 300 VAL A N 1
ATOM 2314 C CA . VAL A 1 300 ? 13.526 -0.149 -14.987 1.00 98.50 300 VAL A CA 1
ATOM 2315 C C . VAL A 1 300 ? 14.386 0.369 -16.144 1.00 98.50 300 VAL A C 1
ATOM 2317 O O . VAL A 1 300 ? 14.257 -0.120 -17.267 1.00 98.50 300 VAL A O 1
ATOM 2320 N N . GLY A 1 301 ? 15.269 1.339 -15.890 1.00 98.06 301 GLY A N 1
ATOM 2321 C CA . GLY A 1 301 ? 16.144 1.928 -16.902 1.00 98.06 301 GLY A CA 1
ATOM 2322 C C . GLY A 1 301 ? 15.376 2.507 -18.096 1.00 98.06 301 GLY A C 1
ATOM 2323 O O . GLY A 1 301 ? 14.328 3.131 -17.936 1.00 98.06 301 GLY A O 1
ATOM 2324 N N . ASP A 1 302 ? 15.888 2.279 -19.307 1.00 97.56 302 ASP A N 1
ATOM 2325 C CA . ASP A 1 302 ? 15.343 2.819 -20.563 1.00 97.56 302 ASP A CA 1
ATOM 2326 C C . ASP A 1 302 ? 14.398 1.863 -21.313 1.00 97.56 302 ASP A C 1
ATOM 2328 O O . ASP A 1 302 ? 14.000 2.148 -22.447 1.00 97.56 302 ASP A O 1
ATOM 2332 N N . ASP A 1 303 ? 14.010 0.735 -20.709 1.00 97.19 303 ASP A N 1
ATOM 2333 C CA . ASP A 1 303 ? 13.116 -0.233 -21.349 1.00 97.19 303 ASP A CA 1
ATOM 2334 C C . ASP A 1 303 ? 11.698 0.343 -21.502 1.00 97.19 303 ASP A C 1
ATOM 2336 O O . ASP A 1 303 ? 10.875 0.339 -20.585 1.00 97.19 303 ASP A O 1
ATOM 2340 N N . LYS A 1 304 ? 11.399 0.836 -22.706 1.00 96.44 304 LYS A N 1
ATOM 2341 C CA . LYS A 1 304 ? 10.108 1.450 -23.040 1.00 96.44 304 LYS A CA 1
ATOM 2342 C C . LYS A 1 304 ? 8.940 0.471 -22.957 1.00 96.44 304 LYS A C 1
ATOM 2344 O O . LYS A 1 304 ? 7.851 0.887 -22.567 1.00 96.44 304 LYS A O 1
ATOM 2349 N N . ALA A 1 305 ? 9.153 -0.799 -23.305 1.00 95.19 305 ALA A N 1
ATOM 2350 C CA . ALA A 1 305 ? 8.098 -1.807 -23.256 1.00 95.19 305 ALA A CA 1
ATOM 2351 C C . ALA A 1 305 ? 7.741 -2.129 -21.800 1.00 95.19 305 ALA A C 1
ATOM 2353 O O . ALA A 1 305 ? 6.561 -2.176 -21.446 1.00 95.19 305 ALA A O 1
ATOM 2354 N N . LEU A 1 306 ? 8.755 -2.256 -20.939 1.00 96.50 306 LEU A N 1
ATOM 2355 C CA . LEU A 1 306 ? 8.552 -2.409 -19.503 1.00 96.50 306 LEU A CA 1
ATOM 2356 C C . LEU A 1 306 ? 7.897 -1.164 -18.889 1.00 96.50 306 LEU A C 1
ATOM 2358 O O . LEU A 1 306 ? 6.956 -1.302 -18.110 1.00 96.50 306 LEU A O 1
ATOM 2362 N N . LYS A 1 307 ? 8.324 0.051 -19.260 1.00 97.62 307 LYS A N 1
ATOM 2363 C CA . LYS A 1 307 ? 7.696 1.301 -18.789 1.00 97.62 307 LYS A CA 1
ATOM 2364 C C . LYS A 1 307 ? 6.201 1.344 -19.112 1.00 97.62 307 LYS A C 1
ATOM 2366 O O . LYS A 1 307 ? 5.390 1.607 -18.225 1.00 97.62 307 LYS A O 1
ATOM 2371 N N . GLU A 1 308 ? 5.828 1.050 -20.356 1.00 94.38 308 GLU A N 1
ATOM 2372 C CA . GLU A 1 308 ? 4.425 0.971 -20.776 1.00 94.38 308 GLU A CA 1
ATOM 2373 C C . GLU A 1 308 ? 3.650 -0.090 -19.980 1.00 94.38 308 GLU A C 1
ATOM 2375 O O . GLU A 1 308 ? 2.562 0.194 -19.467 1.00 94.38 308 GLU A O 1
ATOM 2380 N N . LEU A 1 309 ? 4.218 -1.291 -19.833 1.00 94.75 309 LEU A N 1
ATOM 2381 C CA . LEU A 1 309 ? 3.616 -2.377 -19.062 1.00 94.75 309 LEU A CA 1
ATOM 2382 C C . LEU A 1 309 ? 3.359 -1.963 -17.607 1.00 94.75 309 LEU A C 1
ATOM 2384 O O . LEU A 1 309 ? 2.265 -2.182 -17.090 1.00 94.75 309 LEU A O 1
ATOM 2388 N N . LEU A 1 310 ? 4.337 -1.333 -16.954 1.00 96.88 310 LEU A N 1
ATOM 2389 C CA . LEU A 1 310 ? 4.235 -0.913 -15.558 1.00 96.88 310 LEU A CA 1
ATOM 2390 C C . LEU A 1 310 ? 3.198 0.192 -15.349 1.00 96.88 310 LEU A C 1
ATOM 2392 O O . LEU A 1 310 ? 2.500 0.175 -14.338 1.00 96.88 310 LEU A O 1
ATOM 2396 N N . VAL A 1 311 ? 3.047 1.130 -16.288 1.00 95.12 311 VAL A N 1
ATOM 2397 C CA . VAL A 1 311 ? 1.998 2.161 -16.199 1.00 95.12 311 VAL A CA 1
ATOM 2398 C C . VAL A 1 311 ? 0.604 1.544 -16.343 1.00 95.12 311 VAL A C 1
ATOM 2400 O O . VAL A 1 311 ? -0.299 1.893 -15.575 1.00 95.12 311 VAL A O 1
ATOM 2403 N N . LYS A 1 312 ? 0.419 0.600 -17.275 1.00 91.88 312 LYS A N 1
ATOM 2404 C CA . LYS A 1 312 ? -0.841 -0.151 -17.420 1.00 91.88 312 LYS A CA 1
ATOM 2405 C C . LYS A 1 312 ? -1.156 -0.947 -16.152 1.00 91.88 312 LYS A C 1
ATOM 2407 O O . LYS A 1 312 ? -2.256 -0.840 -15.606 1.00 91.88 312 LYS A O 1
ATOM 2412 N N . GLU A 1 313 ? -0.169 -1.668 -15.625 1.00 95.69 313 GLU A N 1
ATOM 2413 C CA . GLU A 1 313 ? -0.323 -2.446 -14.394 1.00 95.69 313 GLU A CA 1
ATOM 2414 C C . GLU A 1 313 ? -0.603 -1.554 -13.179 1.00 95.69 313 GLU A C 1
ATOM 2416 O O . GLU A 1 313 ? -1.410 -1.901 -12.323 1.00 95.69 313 GLU A O 1
ATOM 2421 N N . ALA A 1 314 ? -0.002 -0.366 -13.096 1.00 96.00 314 ALA A N 1
ATOM 2422 C CA . ALA A 1 314 ? -0.253 0.550 -11.987 1.00 96.00 314 ALA A CA 1
ATOM 2423 C C . ALA A 1 314 ? -1.691 1.089 -12.008 1.00 96.00 314 ALA A C 1
ATOM 2425 O O . ALA A 1 314 ? -2.311 1.229 -10.951 1.00 96.00 314 ALA A O 1
ATOM 2426 N N . ASN A 1 315 ? -2.263 1.334 -13.191 1.00 91.81 315 ASN A N 1
ATOM 2427 C CA . ASN A 1 315 ? -3.683 1.665 -13.314 1.00 91.81 315 ASN A CA 1
ATOM 2428 C C . ASN A 1 315 ? -4.576 0.488 -12.877 1.00 91.81 315 ASN A C 1
ATOM 2430 O O . ASN A 1 315 ? -5.524 0.707 -12.117 1.00 91.81 315 ASN A O 1
ATOM 2434 N N . LEU A 1 316 ? -4.223 -0.760 -13.223 1.00 90.94 316 LEU A N 1
ATOM 2435 C CA . LEU A 1 316 ? -4.894 -1.956 -12.688 1.00 90.94 316 LEU A CA 1
ATOM 2436 C C . LEU A 1 316 ? -4.757 -2.067 -11.160 1.00 90.94 316 LEU A C 1
ATOM 2438 O O . LEU A 1 316 ? -5.712 -2.399 -10.457 1.00 90.94 316 LEU A O 1
ATOM 2442 N N . ALA A 1 317 ? -3.594 -1.743 -10.605 1.00 95.31 317 ALA A N 1
ATOM 2443 C CA . ALA A 1 317 ? -3.388 -1.730 -9.166 1.00 95.31 317 ALA A CA 1
ATOM 2444 C C . ALA A 1 317 ? -4.289 -0.686 -8.486 1.00 95.31 317 ALA A C 1
ATOM 2446 O O . ALA A 1 317 ? -4.928 -0.997 -7.480 1.00 95.31 317 ALA A O 1
ATOM 2447 N N . PHE A 1 318 ? -4.408 0.534 -9.022 1.00 90.25 318 PHE A N 1
ATOM 2448 C CA . PHE A 1 318 ? -5.347 1.545 -8.510 1.00 90.25 318 PHE A CA 1
ATOM 2449 C C . PHE A 1 318 ? -6.805 1.092 -8.600 1.00 90.25 318 PHE A C 1
ATOM 2451 O O . PHE A 1 318 ? -7.594 1.328 -7.681 1.00 90.25 318 PHE A O 1
ATOM 2458 N N . ALA A 1 319 ? -7.156 0.423 -9.689 1.00 86.94 319 ALA A N 1
ATOM 2459 C CA . ALA A 1 319 ? -8.468 -0.145 -9.923 1.00 86.94 319 ALA A CA 1
ATOM 2460 C C . ALA A 1 319 ? -8.846 -1.206 -8.874 1.00 86.94 319 ALA A C 1
ATOM 2462 O O . ALA A 1 319 ? -9.863 -1.078 -8.188 1.00 86.94 319 ALA A O 1
ATOM 2463 N N . LEU A 1 320 ? -7.975 -2.195 -8.667 1.00 91.94 320 LEU A N 1
ATOM 2464 C CA . LEU A 1 320 ? -8.135 -3.230 -7.643 1.00 91.94 320 LEU A CA 1
ATOM 2465 C C . LEU A 1 320 ? -8.187 -2.626 -6.230 1.00 91.94 320 LEU A C 1
ATOM 2467 O O . LEU A 1 320 ? -9.041 -3.003 -5.426 1.00 91.94 320 LEU A O 1
ATOM 2471 N N . ASN A 1 321 ? -7.346 -1.623 -5.945 1.00 91.81 321 ASN A N 1
ATOM 2472 C CA . ASN A 1 321 ? -7.405 -0.858 -4.693 1.00 91.81 321 ASN A CA 1
ATOM 2473 C C . ASN A 1 321 ? -8.753 -0.147 -4.508 1.00 91.81 321 ASN A C 1
ATOM 2475 O O . ASN A 1 321 ? -9.317 -0.145 -3.414 1.00 91.81 321 ASN A O 1
ATOM 2479 N N . THR A 1 322 ? -9.295 0.433 -5.577 1.00 86.38 322 THR A N 1
ATOM 2480 C CA . THR A 1 322 ? -10.604 1.092 -5.544 1.00 86.38 322 THR A CA 1
ATOM 2481 C C . THR A 1 322 ? -11.712 0.090 -5.237 1.00 86.38 322 THR A C 1
ATOM 2483 O O . THR A 1 322 ? -12.594 0.370 -4.429 1.00 86.38 322 THR A O 1
ATOM 2486 N N . HIS A 1 323 ? -11.642 -1.107 -5.816 1.00 87.94 323 HIS A N 1
ATOM 2487 C CA . HIS A 1 323 ? -12.632 -2.154 -5.587 1.00 87.94 323 HIS A CA 1
ATOM 2488 C C . HIS A 1 323 ? -12.591 -2.717 -4.167 1.00 87.94 323 HIS A C 1
ATOM 2490 O O . HIS A 1 323 ? -13.646 -2.942 -3.584 1.00 87.94 323 HIS A O 1
ATOM 2496 N N . ILE A 1 324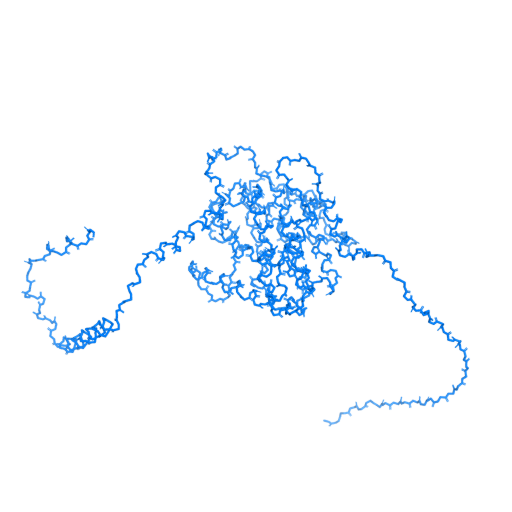 ? -11.424 -2.875 -3.538 1.00 92.88 324 ILE A N 1
ATOM 2497 C CA . ILE A 1 324 ? -11.407 -3.297 -2.127 1.00 92.88 324 ILE A CA 1
ATOM 2498 C C . ILE A 1 324 ? -11.976 -2.222 -1.186 1.00 92.88 324 ILE A C 1
ATOM 2500 O O . ILE A 1 324 ? -12.501 -2.575 -0.132 1.00 92.88 324 ILE A O 1
ATOM 2504 N N . PHE A 1 325 ? -11.985 -0.932 -1.560 1.00 87.50 325 PHE A N 1
ATOM 2505 C CA . PHE A 1 325 ? -12.714 0.083 -0.787 1.00 87.50 325 PHE A CA 1
ATOM 2506 C C . PHE A 1 325 ? -14.234 -0.109 -0.833 1.00 87.50 325 PHE A C 1
ATOM 2508 O O . PHE A 1 325 ? -14.918 0.386 0.062 1.00 87.50 325 PHE A O 1
ATOM 2515 N N . SER A 1 326 ? -14.787 -0.809 -1.831 1.00 86.44 326 SER A N 1
ATOM 2516 C CA . SER A 1 326 ? -16.219 -1.145 -1.865 1.00 86.44 326 SER A CA 1
ATOM 2517 C C . SER A 1 326 ? -16.593 -2.192 -0.824 1.00 86.44 326 SER A C 1
ATOM 2519 O O . SER A 1 326 ? -17.772 -2.372 -0.534 1.00 86.44 326 SER A O 1
ATOM 2521 N N . LEU A 1 327 ? -15.601 -2.883 -0.261 1.00 88.81 327 LEU A N 1
ATOM 2522 C CA . LEU A 1 327 ? -15.826 -3.798 0.841 1.00 88.81 327 LEU A CA 1
ATOM 2523 C C . LEU A 1 327 ? -16.052 -3.048 2.147 1.00 88.81 327 LEU A C 1
ATOM 2525 O O . LEU A 1 327 ? -16.541 -3.685 3.065 1.00 88.81 327 LEU A O 1
ATOM 2529 N N . ILE A 1 328 ? -15.691 -1.763 2.256 1.00 85.25 328 ILE A N 1
ATOM 2530 C CA . ILE A 1 328 ? -15.874 -0.951 3.464 1.00 85.25 328 ILE A CA 1
ATOM 2531 C C . ILE A 1 328 ? -17.348 -0.556 3.602 1.00 85.25 328 ILE A C 1
ATOM 2533 O O . ILE A 1 328 ? -17.908 0.102 2.724 1.00 85.25 328 ILE A O 1
ATOM 2537 N N . LEU A 1 329 ? -17.954 -0.926 4.725 1.00 70.81 329 LEU A N 1
ATOM 2538 C CA . LEU A 1 329 ? -19.360 -0.722 5.048 1.00 70.81 329 LEU A CA 1
ATOM 2539 C C . LEU A 1 329 ? -19.483 0.290 6.197 1.00 70.81 329 LEU A C 1
ATOM 2541 O O . LEU A 1 329 ? -19.508 -0.108 7.359 1.00 70.81 329 LEU A O 1
ATOM 2545 N N . PRO A 1 330 ? -19.551 1.605 5.925 1.00 62.06 330 PRO A N 1
ATOM 2546 C CA . PRO A 1 330 ? -19.891 2.554 6.977 1.00 62.06 330 PRO A CA 1
ATOM 2547 C C . PRO A 1 330 ? -21.330 2.293 7.457 1.00 62.06 330 PRO A C 1
ATOM 2549 O O . PRO A 1 330 ? -22.254 2.231 6.644 1.00 62.06 330 PRO A O 1
ATOM 2552 N N . GLU A 1 331 ? -21.524 2.143 8.770 1.00 54.09 331 GLU A N 1
ATOM 2553 C CA . GLU A 1 331 ? -22.845 1.978 9.394 1.00 54.09 331 GLU A CA 1
ATOM 2554 C C . GLU A 1 331 ? -23.783 3.146 9.019 1.00 54.09 331 GLU A C 1
ATOM 2556 O O . GLU A 1 331 ? -23.452 4.315 9.268 1.00 54.09 331 GLU A O 1
ATOM 2561 N N . PRO A 1 332 ? -24.981 2.880 8.464 1.00 49.81 332 PRO A N 1
ATOM 2562 C CA . PRO A 1 332 ? -25.982 3.918 8.265 1.00 49.81 332 PRO A CA 1
ATOM 2563 C C . PRO A 1 332 ? -26.460 4.467 9.620 1.00 49.81 332 PRO A C 1
ATOM 2565 O O . PRO A 1 332 ? -27.176 3.795 10.354 1.00 49.81 332 PRO A O 1
ATOM 2568 N N . GLY A 1 333 ? -26.114 5.718 9.941 1.00 45.31 333 GLY A N 1
ATOM 2569 C CA . GLY A 1 333 ? -26.777 6.477 11.013 1.00 45.31 333 GLY A CA 1
ATOM 2570 C C . GLY A 1 333 ? -26.035 6.644 12.346 1.00 45.31 333 GLY A C 1
ATOM 2571 O O . GLY A 1 333 ? -26.602 7.255 13.248 1.00 45.31 333 GLY A O 1
ATOM 2572 N N . LEU A 1 334 ? -24.780 6.197 12.489 1.00 44.69 334 LEU A N 1
ATOM 2573 C CA . LEU A 1 334 ? -23.963 6.491 13.688 1.00 44.69 334 LEU A CA 1
ATOM 2574 C C . LEU A 1 334 ? -23.234 7.845 13.635 1.00 44.69 334 LEU A C 1
ATOM 2576 O O . LEU A 1 334 ? -22.795 8.358 14.666 1.00 44.69 334 LEU A O 1
ATOM 2580 N N . VAL A 1 335 ? -23.145 8.457 12.453 1.00 41.03 335 VAL A N 1
ATOM 2581 C CA . VAL A 1 335 ? -22.619 9.812 12.267 1.00 41.03 335 VAL A CA 1
ATOM 2582 C C . VAL A 1 335 ? -23.797 10.700 11.852 1.00 41.03 335 VAL A C 1
ATOM 2584 O O . VAL A 1 335 ? -24.393 10.431 10.805 1.00 41.03 335 VAL A O 1
ATOM 2587 N N . PRO A 1 336 ? -24.193 11.729 12.634 1.00 34.62 336 PRO A N 1
ATOM 2588 C CA . PRO A 1 336 ? -25.188 12.688 12.162 1.00 34.62 336 PRO A CA 1
ATOM 2589 C C . PRO A 1 336 ? -24.703 13.266 10.829 1.00 34.62 336 PRO A C 1
ATOM 2591 O O . PRO A 1 336 ? -23.492 13.451 10.682 1.00 34.62 336 PRO A O 1
ATOM 2594 N N . PRO A 1 337 ? -25.595 13.544 9.859 1.00 36.59 337 PRO A N 1
ATOM 2595 C CA . PRO A 1 337 ? -25.185 14.100 8.581 1.00 36.59 337 PRO A CA 1
ATOM 2596 C C . PRO A 1 337 ? -24.407 15.381 8.864 1.00 36.59 337 PRO A C 1
ATOM 2598 O O . PRO A 1 337 ? -24.973 16.400 9.260 1.00 36.59 337 PRO A O 1
ATOM 2601 N N . ILE A 1 338 ? -23.085 15.315 8.711 1.00 43.78 338 ILE A N 1
ATOM 2602 C CA . ILE A 1 338 ? -22.254 16.505 8.716 1.00 43.78 338 ILE A CA 1
ATOM 2603 C C . ILE A 1 338 ? -22.780 17.285 7.520 1.00 43.78 338 ILE A C 1
ATOM 2605 O O . ILE A 1 338 ? -22.703 16.787 6.393 1.00 43.78 338 ILE A O 1
ATOM 2609 N N . ALA A 1 339 ? -23.389 18.451 7.778 1.00 36.72 339 ALA A N 1
ATOM 2610 C CA . ALA A 1 339 ? -23.839 19.365 6.733 1.00 36.72 339 ALA A CA 1
ATOM 2611 C C . ALA A 1 339 ? -22.752 19.393 5.658 1.00 36.72 339 ALA A C 1
ATOM 2613 O O . ALA A 1 339 ? -21.584 19.510 6.046 1.00 36.72 339 ALA A O 1
ATOM 2614 N N . PRO A 1 340 ? -23.083 19.193 4.368 1.00 36.72 340 PRO A N 1
ATOM 2615 C CA . PRO A 1 340 ? -22.078 18.986 3.344 1.00 36.72 340 PRO A CA 1
ATOM 2616 C C . PRO A 1 340 ? -21.091 20.142 3.425 1.00 36.72 340 PRO A C 1
ATOM 2618 O O . PRO A 1 340 ? -21.398 21.271 3.042 1.00 36.72 340 PRO A O 1
ATOM 2621 N N . ALA A 1 341 ? -19.904 19.868 3.976 1.00 42.75 341 ALA A N 1
ATOM 2622 C CA . ALA A 1 341 ? -18.793 20.777 3.824 1.00 42.75 341 ALA A CA 1
ATOM 2623 C C . ALA A 1 341 ? -18.671 20.983 2.311 1.00 42.75 341 ALA A C 1
ATOM 2625 O O . ALA A 1 341 ? -18.844 19.993 1.585 1.00 42.75 341 ALA A O 1
ATOM 2626 N N . PRO A 1 342 ? -18.417 22.217 1.832 1.00 39.16 342 PRO A N 1
ATOM 2627 C CA . PRO A 1 342 ? -18.275 22.486 0.408 1.00 39.16 342 PRO A CA 1
ATOM 2628 C C . PRO A 1 342 ? -17.471 21.350 -0.214 1.00 39.16 342 PRO A C 1
ATOM 2630 O O . PRO A 1 342 ? -16.432 20.987 0.351 1.00 39.16 342 PRO A O 1
ATOM 2633 N N . GLN A 1 343 ? -18.003 20.744 -1.283 1.00 41.69 343 GLN A N 1
ATOM 2634 C CA . GLN A 1 343 ? -17.527 19.508 -1.930 1.00 41.69 343 GLN A CA 1
ATOM 2635 C C . GLN A 1 343 ? -16.109 19.617 -2.518 1.00 41.69 343 GLN A C 1
ATOM 2637 O O . GLN A 1 343 ? -15.751 18.915 -3.446 1.00 41.69 343 GLN A O 1
ATOM 2642 N N . MET A 1 344 ? -15.272 20.481 -1.971 1.00 41.16 344 MET A N 1
ATOM 2643 C CA . MET A 1 344 ? -13.848 20.456 -2.168 1.00 41.16 344 MET A CA 1
ATOM 2644 C C . MET A 1 344 ? -13.284 19.159 -1.598 1.00 41.16 344 MET A C 1
ATOM 2646 O O . MET A 1 344 ? -13.270 18.942 -0.370 1.00 41.16 344 MET A O 1
ATOM 2650 N N . ARG A 1 345 ? -12.794 18.307 -2.497 1.00 60.25 345 ARG A N 1
ATOM 2651 C CA . ARG A 1 345 ? -12.057 17.083 -2.177 1.00 60.25 345 ARG A CA 1
ATOM 2652 C C . ARG A 1 345 ? -10.926 17.434 -1.212 1.00 60.25 345 ARG A C 1
ATOM 2654 O O . ARG A 1 345 ? -10.360 18.525 -1.275 1.00 60.25 345 ARG A O 1
ATOM 2661 N N . TYR A 1 346 ? -10.579 16.532 -0.294 1.00 51.03 346 TYR A N 1
ATOM 2662 C CA . TYR A 1 346 ? -9.489 16.767 0.667 1.00 51.03 346 TYR A CA 1
ATOM 2663 C C . TYR A 1 346 ? -8.207 17.257 -0.038 1.00 51.03 346 TYR A C 1
ATOM 2665 O O . TYR A 1 346 ? -7.585 18.228 0.392 1.00 51.03 346 TYR A O 1
ATOM 2673 N N . TYR A 1 347 ? -7.891 16.659 -1.189 1.00 50.56 347 TYR A N 1
ATOM 2674 C CA . TYR A 1 347 ? -6.753 17.042 -2.018 1.00 50.56 347 TYR A CA 1
ATOM 2675 C C . TYR A 1 347 ? -6.941 18.356 -2.778 1.00 50.56 347 TYR A C 1
ATOM 2677 O O . TYR A 1 347 ? -5.961 19.067 -2.947 1.00 50.56 347 TYR A O 1
ATOM 2685 N N . GLU A 1 348 ? -8.158 18.738 -3.170 1.00 57.41 348 GLU A N 1
ATOM 2686 C CA . GLU A 1 348 ? -8.428 20.069 -3.737 1.00 57.41 348 GLU A CA 1
ATOM 2687 C C . GLU A 1 348 ? -8.245 21.156 -2.680 1.00 57.41 348 GLU A C 1
ATOM 2689 O O . GLU A 1 348 ? -7.633 22.182 -2.954 1.00 57.41 348 GLU A O 1
ATOM 2694 N N . ARG A 1 349 ? -8.691 20.913 -1.440 1.00 59.22 349 ARG A N 1
ATOM 2695 C CA . ARG A 1 349 ? -8.424 21.805 -0.301 1.00 59.22 349 ARG A CA 1
ATOM 2696 C C . ARG A 1 349 ? -6.930 21.958 -0.057 1.00 59.22 349 ARG A C 1
ATOM 2698 O O . ARG A 1 349 ? -6.451 23.082 0.010 1.00 59.22 349 ARG A O 1
ATOM 2705 N N . MET A 1 350 ? -6.193 20.851 0.009 1.00 52.19 350 MET A N 1
ATOM 2706 C CA . MET A 1 350 ? -4.738 20.881 0.180 1.00 52.19 350 MET A CA 1
ATOM 2707 C C . MET A 1 350 ? -4.021 21.518 -1.019 1.00 52.19 350 MET A C 1
ATOM 2709 O O . MET A 1 350 ? -3.030 22.220 -0.829 1.00 52.19 350 MET A O 1
ATOM 2713 N N . ALA A 1 351 ? -4.503 21.302 -2.245 1.00 61.78 351 ALA A N 1
ATOM 2714 C CA . ALA A 1 351 ? -3.954 21.898 -3.458 1.00 61.78 351 ALA A CA 1
ATOM 2715 C C . ALA A 1 351 ? -4.202 23.407 -3.502 1.00 61.78 351 ALA A C 1
ATOM 2717 O O . ALA A 1 351 ? -3.266 24.149 -3.783 1.00 61.78 351 ALA A O 1
ATOM 2718 N N . LEU A 1 352 ? -5.407 23.872 -3.153 1.00 67.50 352 LEU A N 1
ATOM 2719 C CA . LEU A 1 352 ? -5.695 25.297 -3.003 1.00 67.50 352 LEU A CA 1
ATOM 2720 C C . LEU A 1 352 ? -4.901 25.909 -1.854 1.00 67.50 352 LEU A C 1
ATOM 2722 O O . LEU A 1 352 ? -4.372 26.999 -2.010 1.00 67.50 352 LEU A O 1
ATOM 2726 N N . GLU A 1 353 ? -4.748 25.216 -0.727 1.00 71.00 353 GLU A N 1
ATOM 2727 C CA . GLU A 1 353 ? -3.945 25.711 0.392 1.00 71.00 353 GLU A CA 1
ATOM 2728 C C . GLU A 1 353 ? -2.457 25.801 0.015 1.00 71.00 353 GLU A C 1
ATOM 2730 O O . GLU A 1 353 ? -1.775 26.762 0.370 1.00 71.00 353 GLU A O 1
ATOM 2735 N N . LYS A 1 354 ? -1.946 24.830 -0.753 1.00 71.50 354 LYS A N 1
ATOM 2736 C CA . LYS A 1 354 ? -0.585 24.847 -1.305 1.00 71.50 354 LYS A CA 1
ATOM 2737 C C . LYS A 1 354 ? -0.417 25.958 -2.345 1.00 71.50 354 LYS A C 1
ATOM 2739 O O . LYS A 1 354 ? 0.597 26.650 -2.311 1.00 71.50 354 LYS A O 1
ATOM 2744 N N . ALA A 1 355 ? -1.390 26.140 -3.236 1.00 73.50 355 ALA A N 1
ATOM 2745 C CA . ALA A 1 355 ? -1.398 27.201 -4.238 1.00 73.50 355 ALA A CA 1
ATOM 2746 C C . ALA A 1 355 ? -1.474 28.585 -3.582 1.00 73.50 355 ALA A C 1
ATOM 2748 O O . ALA A 1 355 ? -0.722 29.478 -3.959 1.00 73.50 355 ALA A O 1
ATOM 2749 N N . GLU A 1 356 ? -2.291 28.744 -2.543 1.00 80.69 356 GLU A N 1
ATOM 2750 C CA . GLU A 1 356 ? -2.391 29.980 -1.773 1.00 80.69 356 GLU A CA 1
ATOM 2751 C C . GLU A 1 356 ? -1.107 30.243 -0.987 1.00 80.69 356 GLU A C 1
ATOM 2753 O O . GLU A 1 356 ? -0.588 31.353 -1.028 1.00 80.69 356 GLU A O 1
ATOM 2758 N N . LYS A 1 357 ? -0.506 29.225 -0.356 1.00 77.00 357 LYS A N 1
ATOM 2759 C CA . LYS A 1 357 ? 0.824 29.351 0.266 1.00 77.00 357 LYS A CA 1
ATOM 2760 C C . LYS A 1 357 ? 1.892 29.768 -0.745 1.00 77.00 357 LYS A C 1
ATOM 2762 O O . LYS A 1 357 ? 2.715 30.619 -0.420 1.00 77.00 357 LYS A O 1
ATOM 2767 N N . ALA A 1 358 ? 1.875 29.212 -1.956 1.00 74.38 358 ALA A N 1
ATOM 2768 C CA . ALA A 1 358 ? 2.794 29.593 -3.028 1.00 74.38 358 ALA A CA 1
ATOM 2769 C C . ALA A 1 358 ? 2.546 31.030 -3.515 1.00 74.38 358 ALA A C 1
ATOM 2771 O O . ALA A 1 358 ? 3.497 31.791 -3.676 1.00 74.38 358 ALA A O 1
ATOM 2772 N N . ARG A 1 359 ? 1.280 31.436 -3.670 1.00 86.00 359 ARG A N 1
ATOM 2773 C CA . ARG A 1 359 ? 0.879 32.804 -4.023 1.00 86.00 359 ARG A CA 1
ATOM 2774 C C . ARG A 1 359 ? 1.310 33.805 -2.952 1.00 86.00 359 ARG A C 1
ATOM 2776 O O . ARG A 1 359 ? 1.939 34.807 -3.268 1.00 86.00 359 ARG A O 1
ATOM 2783 N N . VAL A 1 360 ? 1.040 33.510 -1.681 1.00 77.94 360 VAL A N 1
ATOM 2784 C CA . VAL A 1 360 ? 1.464 34.318 -0.527 1.00 77.94 360 VAL A CA 1
ATOM 2785 C C . VAL A 1 360 ? 2.989 34.393 -0.446 1.00 77.94 360 VAL A C 1
ATOM 2787 O O . VAL A 1 360 ? 3.529 35.462 -0.178 1.00 77.94 360 VAL A O 1
ATOM 2790 N N . ALA A 1 361 ? 3.704 33.298 -0.713 1.00 74.00 361 ALA A N 1
ATOM 2791 C CA . ALA A 1 361 ? 5.165 33.302 -0.768 1.00 74.00 361 ALA A CA 1
ATOM 2792 C C . ALA A 1 361 ? 5.707 34.156 -1.926 1.00 74.00 361 ALA A C 1
ATOM 2794 O O . ALA A 1 361 ? 6.688 34.866 -1.734 1.00 74.00 361 ALA A O 1
ATOM 2795 N N . ALA A 1 362 ? 5.053 34.137 -3.091 1.00 75.94 362 ALA A N 1
ATOM 2796 C CA . ALA A 1 362 ? 5.402 34.980 -4.234 1.00 75.94 362 ALA A CA 1
ATOM 2797 C C . ALA A 1 362 ? 5.090 36.472 -4.002 1.00 75.94 362 ALA A C 1
ATOM 2799 O O . ALA A 1 362 ? 5.755 37.332 -4.573 1.00 75.94 362 ALA A O 1
ATOM 2800 N N . LEU A 1 363 ? 4.104 36.776 -3.151 1.00 76.38 363 LEU A N 1
ATOM 2801 C CA . LEU A 1 363 ? 3.724 38.135 -2.750 1.00 76.38 363 LEU A CA 1
ATOM 2802 C C . LEU A 1 363 ? 4.571 38.694 -1.598 1.00 76.38 363 LEU A C 1
ATOM 2804 O O . LEU A 1 363 ? 4.539 39.901 -1.357 1.00 76.38 363 LEU A O 1
ATOM 2808 N N . LYS A 1 364 ? 5.328 37.856 -0.877 1.00 57.97 364 LYS A N 1
ATOM 2809 C CA . LYS A 1 364 ? 6.297 38.360 0.100 1.00 57.97 364 LYS A CA 1
ATOM 2810 C C . LYS A 1 364 ? 7.399 39.101 -0.663 1.00 57.97 364 LYS A C 1
ATOM 2812 O O . LYS A 1 364 ? 8.051 38.483 -1.508 1.00 57.97 364 LYS A O 1
ATOM 2817 N N . PRO A 1 365 ? 7.648 40.394 -0.381 1.00 55.00 365 PRO A N 1
ATOM 2818 C CA . PRO A 1 365 ? 8.767 41.088 -0.994 1.00 55.00 365 PRO A CA 1
ATOM 2819 C C . PRO A 1 365 ? 10.038 40.318 -0.645 1.00 55.00 365 PRO A C 1
ATOM 2821 O O . PRO A 1 365 ? 10.264 39.985 0.522 1.00 55.00 365 PRO A O 1
ATOM 2824 N N . LYS A 1 366 ? 10.865 40.009 -1.650 1.00 53.53 366 LYS A N 1
ATOM 2825 C CA . LYS A 1 366 ? 12.228 39.543 -1.402 1.00 53.53 366 LYS A CA 1
ATOM 2826 C C . LYS A 1 366 ? 12.946 40.690 -0.701 1.00 53.53 366 LYS A C 1
ATOM 2828 O O . LYS A 1 366 ? 13.516 41.552 -1.358 1.00 53.53 366 LYS A O 1
ATOM 2833 N N . THR A 1 367 ? 12.916 40.722 0.627 1.00 56.00 367 THR A N 1
ATOM 2834 C CA . THR A 1 367 ? 13.824 41.549 1.419 1.00 56.00 367 THR A CA 1
ATOM 2835 C C . THR A 1 367 ? 15.203 40.910 1.324 1.00 56.00 367 THR A C 1
ATOM 2837 O O . THR A 1 367 ? 15.701 40.301 2.268 1.00 56.00 367 THR A O 1
ATOM 2840 N N . GLY A 1 368 ? 15.790 40.969 0.130 1.00 50.91 368 GLY A N 1
ATOM 2841 C CA . GLY A 1 368 ? 17.216 40.809 -0.034 1.00 50.91 368 GLY A CA 1
ATOM 2842 C C . GLY A 1 368 ? 17.829 42.053 0.569 1.00 50.91 368 GLY A C 1
ATOM 2843 O O . GLY A 1 368 ? 17.768 43.114 -0.046 1.00 50.91 368 GLY A O 1
ATOM 2844 N N . ARG A 1 369 ? 18.368 41.935 1.786 1.00 58.03 369 ARG A N 1
ATOM 2845 C CA . ARG A 1 369 ? 19.279 42.963 2.270 1.00 58.03 369 ARG A CA 1
ATOM 2846 C C . ARG A 1 369 ? 20.406 43.080 1.259 1.00 58.03 369 ARG A C 1
ATOM 2848 O O . ARG A 1 369 ? 20.988 42.057 0.883 1.00 58.03 369 ARG A O 1
ATOM 2855 N N . THR A 1 370 ? 20.673 44.289 0.784 1.00 64.75 370 THR A N 1
ATOM 2856 C CA . THR A 1 370 ? 21.752 44.506 -0.188 1.00 64.75 370 THR A CA 1
ATOM 2857 C C . THR A 1 370 ? 23.090 44.086 0.436 1.00 64.75 370 THR A C 1
ATOM 2859 O O . THR A 1 370 ? 23.222 44.022 1.659 1.00 64.75 370 THR A O 1
ATOM 2862 N N . LEU A 1 371 ? 24.091 43.737 -0.380 1.00 53.38 371 LEU A N 1
ATOM 2863 C CA . LEU A 1 371 ? 25.407 43.298 0.117 1.00 53.38 371 LEU A CA 1
ATOM 2864 C C . LEU A 1 371 ? 26.009 44.319 1.106 1.00 53.38 371 LEU A C 1
ATOM 2866 O O . LEU A 1 371 ? 26.633 43.941 2.093 1.00 53.38 371 LEU A O 1
ATOM 2870 N N . THR A 1 372 ? 25.727 45.602 0.886 1.00 55.44 372 THR A N 1
ATOM 2871 C CA . THR A 1 372 ? 26.061 46.732 1.757 1.00 55.44 372 THR A CA 1
ATOM 2872 C C . THR A 1 372 ? 25.434 46.612 3.150 1.00 55.44 372 THR A C 1
ATOM 2874 O O . THR A 1 372 ? 26.138 46.739 4.145 1.00 55.44 372 THR A O 1
ATOM 2877 N N . GLU A 1 373 ? 24.152 46.255 3.249 1.00 56.41 373 GLU A N 1
ATOM 2878 C CA . GLU A 1 373 ? 23.455 46.067 4.532 1.00 56.41 373 GLU A CA 1
ATOM 2879 C C . GLU A 1 373 ? 23.938 44.819 5.293 1.00 56.41 373 GLU A C 1
ATOM 2881 O O . GLU A 1 373 ? 23.911 44.788 6.524 1.00 56.41 373 GLU A O 1
ATOM 2886 N N . HIS A 1 374 ? 24.408 43.783 4.586 1.00 55.03 374 HIS A N 1
ATOM 2887 C CA . HIS A 1 374 ? 25.054 42.623 5.214 1.00 55.03 374 HIS A CA 1
ATOM 2888 C C . HIS A 1 374 ? 26.433 42.970 5.784 1.00 55.03 374 HIS A C 1
ATOM 2890 O O . HIS A 1 374 ? 26.752 42.534 6.888 1.00 55.03 374 HIS A O 1
ATOM 2896 N N . VAL A 1 375 ? 27.230 43.765 5.065 1.00 60.12 375 VAL A N 1
ATOM 2897 C CA . VAL A 1 375 ? 28.551 44.217 5.530 1.00 60.12 375 VAL A CA 1
ATOM 2898 C C . VAL A 1 375 ? 28.416 45.161 6.727 1.00 60.12 375 VAL A C 1
ATOM 2900 O O . VAL A 1 375 ? 29.163 45.020 7.693 1.00 60.12 375 VAL A O 1
ATOM 2903 N N . GLU A 1 376 ? 27.423 46.053 6.732 1.00 57.47 376 GLU A N 1
ATOM 2904 C CA . GLU A 1 376 ? 27.144 46.928 7.879 1.00 57.47 376 GLU A CA 1
ATOM 2905 C C . GLU A 1 376 ? 26.643 46.150 9.102 1.00 57.47 376 GLU A C 1
ATOM 2907 O O . GLU A 1 376 ? 27.118 46.377 10.218 1.00 57.47 376 GLU A O 1
ATOM 2912 N N . PHE A 1 377 ? 25.733 45.189 8.907 1.00 49.75 377 PHE A N 1
ATOM 2913 C CA . PHE A 1 377 ? 25.232 44.345 9.995 1.00 49.75 377 PHE A CA 1
ATOM 2914 C C . PHE A 1 377 ? 26.338 43.461 10.589 1.00 49.75 377 PHE A C 1
ATOM 2916 O O . PHE A 1 377 ? 26.446 43.343 11.810 1.00 49.75 377 PHE A O 1
ATOM 2923 N N . PHE A 1 378 ? 27.194 42.878 9.746 1.00 55.38 378 PHE A N 1
ATOM 2924 C CA . PHE A 1 378 ? 28.322 42.063 10.199 1.00 55.38 378 PHE A CA 1
ATOM 2925 C C . PHE A 1 378 ? 29.410 42.918 10.869 1.00 55.38 378 PHE A C 1
ATOM 2927 O O . PHE A 1 378 ? 29.962 42.513 11.888 1.00 55.38 378 PHE A O 1
ATOM 2934 N N . GLY A 1 379 ? 29.659 44.134 10.372 1.00 65.69 379 GLY A N 1
ATOM 2935 C CA . GLY A 1 379 ? 30.560 45.103 11.002 1.00 65.69 379 GLY A CA 1
ATOM 2936 C C . GLY A 1 379 ? 30.116 45.482 12.417 1.00 65.69 379 GLY A C 1
ATOM 2937 O O . GLY A 1 379 ? 30.913 45.410 13.352 1.00 65.69 379 GLY A O 1
ATOM 2938 N N . TRP A 1 380 ? 28.829 45.789 12.611 1.00 59.53 380 TRP A N 1
ATOM 2939 C CA . TRP A 1 380 ? 28.266 46.055 13.940 1.00 59.53 380 TRP A CA 1
ATOM 2940 C C . TRP A 1 380 ? 28.296 44.836 14.861 1.00 59.53 380 TRP A C 1
ATOM 2942 O O . TRP A 1 380 ? 28.570 44.981 16.052 1.00 59.53 380 TRP A O 1
ATOM 2952 N N . PHE A 1 381 ? 28.065 43.637 14.323 1.00 67.06 381 PHE A N 1
ATOM 2953 C CA . PHE A 1 381 ? 28.151 42.397 15.090 1.00 67.06 381 PHE A CA 1
ATOM 2954 C C . PHE A 1 381 ? 29.578 42.134 15.598 1.00 67.06 381 PHE A C 1
ATOM 2956 O O . PHE A 1 381 ? 29.763 41.802 16.767 1.00 67.06 381 PHE A O 1
ATOM 2963 N N . VAL A 1 382 ? 30.599 42.358 14.762 1.00 62.53 382 VAL A N 1
ATOM 2964 C CA . VAL A 1 382 ? 32.013 42.221 15.151 1.00 62.53 382 VAL A CA 1
ATOM 2965 C C . VAL A 1 382 ? 32.419 43.292 16.169 1.00 62.53 382 VAL A C 1
ATOM 2967 O O . VAL A 1 382 ? 33.082 42.969 17.153 1.00 62.53 382 VAL A O 1
ATOM 2970 N N . ILE A 1 383 ? 31.979 44.544 16.003 1.00 64.25 383 ILE A N 1
ATOM 2971 C CA . ILE A 1 383 ? 32.235 45.623 16.974 1.00 64.25 383 ILE A CA 1
ATOM 2972 C C . ILE A 1 383 ? 31.581 45.307 18.327 1.00 64.25 383 ILE A C 1
ATOM 2974 O O . ILE A 1 383 ? 32.234 45.418 19.363 1.00 64.25 383 ILE A O 1
ATOM 2978 N N . ALA A 1 384 ? 30.325 44.853 18.335 1.00 58.75 384 ALA A N 1
ATOM 2979 C CA . ALA A 1 384 ? 29.621 44.464 19.555 1.00 58.75 384 ALA A CA 1
ATOM 2980 C C . ALA A 1 384 ? 30.278 43.256 20.246 1.00 58.75 384 ALA A C 1
ATOM 2982 O O . ALA A 1 384 ? 30.395 43.242 21.470 1.00 58.75 384 ALA A O 1
ATOM 2983 N N . ALA A 1 385 ? 30.767 42.277 19.477 1.00 55.75 385 ALA A N 1
ATOM 2984 C CA . ALA A 1 385 ? 31.498 41.130 20.009 1.00 55.75 385 ALA A CA 1
ATOM 2985 C C . ALA A 1 385 ? 32.855 41.535 20.614 1.00 55.75 385 ALA A C 1
ATOM 2987 O O . ALA A 1 385 ? 33.203 41.072 21.698 1.00 55.75 385 ALA A O 1
ATOM 2988 N N . LEU A 1 386 ? 33.597 42.444 19.972 1.00 56.75 386 LEU A N 1
ATOM 2989 C CA . LEU A 1 386 ? 34.864 42.966 20.500 1.00 56.75 386 LEU A CA 1
ATOM 2990 C C . LEU A 1 386 ? 34.658 43.810 21.764 1.00 56.75 386 LEU A C 1
ATOM 2992 O O . LEU A 1 386 ? 35.421 43.665 22.717 1.00 56.75 386 LEU A O 1
ATOM 2996 N N . ILE A 1 387 ? 33.603 44.630 21.814 1.00 63.47 387 ILE A N 1
ATOM 2997 C CA . ILE A 1 387 ? 33.204 45.369 23.021 1.00 63.47 387 ILE A CA 1
ATOM 2998 C C . ILE A 1 387 ? 32.785 44.396 24.128 1.00 63.47 387 ILE A C 1
ATOM 3000 O O . ILE A 1 387 ? 33.192 44.575 25.270 1.00 63.47 387 ILE A O 1
ATOM 3004 N N . GLY A 1 388 ? 32.041 43.335 23.803 1.00 51.81 388 GLY A N 1
ATOM 3005 C CA . GLY A 1 388 ? 31.661 42.286 24.751 1.00 51.81 388 GLY A CA 1
ATOM 3006 C C . GLY A 1 388 ? 32.865 41.548 25.340 1.00 51.81 388 GLY A C 1
ATOM 3007 O O . GLY A 1 388 ? 32.919 41.339 26.547 1.00 51.81 388 GLY A O 1
ATOM 3008 N N . VAL A 1 389 ? 33.874 41.223 24.525 1.00 57.25 389 VAL A N 1
ATOM 3009 C CA . VAL A 1 389 ? 35.129 40.602 24.988 1.00 57.25 389 VAL A CA 1
ATOM 3010 C C . VAL A 1 389 ? 35.969 41.582 25.815 1.00 57.25 389 VAL A C 1
ATOM 3012 O O . VAL A 1 389 ? 36.544 41.186 26.828 1.00 57.25 389 VAL A O 1
ATOM 3015 N N . LEU A 1 390 ? 36.020 42.864 25.436 1.00 49.53 390 LEU A N 1
ATOM 3016 C CA . LEU A 1 390 ? 36.732 43.902 26.188 1.00 49.53 390 LEU A CA 1
ATOM 3017 C C . LEU A 1 390 ? 36.065 44.171 27.547 1.00 49.53 390 LEU A C 1
ATOM 3019 O O . LEU A 1 390 ? 36.753 44.240 28.560 1.00 49.53 390 LEU A O 1
ATOM 3023 N N . LEU A 1 391 ? 34.731 44.248 27.585 1.00 50.59 391 LEU A N 1
ATOM 3024 C CA . LEU A 1 391 ? 33.946 44.376 28.814 1.00 50.59 391 LEU A CA 1
ATOM 3025 C C . LEU A 1 391 ? 34.081 43.127 29.686 1.00 50.59 391 LEU A C 1
ATOM 3027 O O . LEU A 1 391 ? 34.349 43.265 30.872 1.00 50.59 391 LEU A O 1
ATOM 3031 N N . SER A 1 392 ? 34.009 41.927 29.100 1.00 51.03 392 SER A N 1
ATOM 3032 C CA . SER A 1 392 ? 34.202 40.656 29.812 1.00 51.03 392 SER A CA 1
ATOM 3033 C C . SER A 1 392 ? 35.578 40.569 30.479 1.00 51.03 392 SER A C 1
ATOM 3035 O O . SER A 1 392 ? 35.678 40.073 31.598 1.00 51.03 392 SER A O 1
ATOM 3037 N N . ARG A 1 393 ? 36.632 41.083 29.826 1.00 55.12 393 ARG A N 1
ATOM 3038 C CA . ARG A 1 393 ? 37.993 41.144 30.391 1.00 55.12 393 ARG A CA 1
ATOM 3039 C C . ARG A 1 393 ? 38.179 42.247 31.434 1.00 55.12 393 ARG A C 1
ATOM 3041 O O . ARG A 1 393 ? 39.071 42.136 32.266 1.00 55.12 393 ARG A O 1
ATOM 3048 N N . LEU A 1 394 ? 37.350 43.290 31.412 1.00 53.75 394 LEU A N 1
ATOM 3049 C CA . LEU A 1 394 ? 37.325 44.333 32.444 1.00 53.75 394 LEU A CA 1
ATOM 3050 C C . LEU A 1 394 ? 36.466 43.929 33.660 1.00 53.75 394 LEU A C 1
ATOM 3052 O O . LEU A 1 394 ? 36.671 44.456 34.752 1.00 53.75 394 LEU A O 1
ATOM 3056 N N . THR A 1 395 ? 35.541 42.973 33.508 1.00 53.88 395 THR A N 1
ATOM 3057 C CA . THR A 1 395 ? 34.624 42.526 34.573 1.00 53.88 395 THR A CA 1
ATOM 3058 C C . THR A 1 395 ? 35.125 41.361 35.432 1.00 53.88 395 THR A C 1
ATOM 3060 O O . THR A 1 395 ? 34.529 41.109 36.477 1.00 53.88 395 THR A O 1
ATOM 3063 N N . GLU A 1 396 ? 36.233 40.694 35.087 1.00 50.34 396 GLU A N 1
ATOM 3064 C CA . GLU A 1 396 ? 36.836 39.641 35.936 1.00 50.34 396 GLU A CA 1
ATOM 3065 C C . GLU A 1 396 ? 37.567 40.182 37.188 1.00 50.34 396 GLU A C 1
ATOM 3067 O O . GLU A 1 396 ? 38.112 39.408 37.969 1.00 50.34 396 GLU A O 1
ATOM 3072 N N . GLY A 1 397 ? 37.543 41.499 37.439 1.00 52.97 397 GLY A N 1
ATOM 3073 C CA . GLY A 1 397 ? 38.251 42.115 38.569 1.00 52.97 397 GLY A CA 1
ATOM 3074 C C . GLY A 1 397 ? 37.415 42.690 39.720 1.00 52.97 397 GLY A C 1
ATOM 3075 O O . GLY A 1 397 ? 37.940 42.767 40.826 1.00 52.97 397 GLY A O 1
ATOM 3076 N N . GLN A 1 398 ? 36.164 43.142 39.529 1.00 55.28 398 GLN A N 1
ATOM 3077 C CA . GLN A 1 398 ? 35.494 43.988 40.549 1.00 55.28 398 GLN A CA 1
ATOM 3078 C C . GLN A 1 398 ? 33.950 43.918 40.595 1.00 55.28 398 GLN A C 1
ATOM 3080 O O . GLN A 1 398 ? 33.278 44.922 40.838 1.00 55.28 398 GLN A O 1
ATOM 3085 N N . LEU A 1 399 ? 33.346 42.737 40.433 1.00 47.81 399 LEU A N 1
ATOM 3086 C CA . LEU A 1 399 ? 31.877 42.600 40.477 1.00 47.81 399 LEU A CA 1
ATOM 3087 C C . LEU A 1 399 ? 31.243 42.640 41.890 1.00 47.81 399 LEU A C 1
ATOM 3089 O O . LEU A 1 399 ? 30.027 42.534 42.012 1.00 47.81 399 LEU A O 1
ATOM 3093 N N . GLY A 1 400 ? 32.032 42.814 42.956 1.00 44.41 400 GLY A N 1
ATOM 3094 C CA . GLY A 1 400 ? 31.539 42.818 44.344 1.00 44.41 400 GLY A CA 1
ATOM 3095 C C . GLY A 1 400 ? 31.059 44.170 44.895 1.00 44.41 400 GLY A C 1
ATOM 3096 O O . GLY A 1 400 ? 30.487 44.192 45.975 1.00 44.41 400 GLY A O 1
ATOM 3097 N N . SER A 1 401 ? 31.279 45.292 44.195 1.00 50.28 401 SER A N 1
ATOM 3098 C CA . SER A 1 401 ? 31.081 46.647 44.763 1.00 50.28 401 SER A CA 1
ATOM 3099 C C . SER A 1 401 ? 29.883 47.426 44.182 1.00 50.28 401 SER A C 1
ATOM 3101 O O . SER A 1 401 ? 29.447 48.424 44.745 1.00 50.28 401 SER A O 1
ATOM 3103 N N . TRP A 1 402 ? 29.300 46.976 43.064 1.00 45.91 402 TRP A N 1
ATOM 3104 C CA . TRP A 1 402 ? 28.280 47.751 42.334 1.00 45.91 402 TRP A CA 1
ATOM 3105 C C . TRP A 1 402 ? 26.820 47.424 42.689 1.00 45.91 402 TRP A C 1
ATOM 3107 O O . TRP A 1 402 ? 25.939 48.240 42.422 1.00 45.91 402 TRP A O 1
ATOM 3117 N N . ILE A 1 403 ? 26.547 46.270 43.308 1.00 50.00 403 ILE A N 1
ATOM 3118 C CA . ILE A 1 403 ? 25.175 45.838 43.647 1.00 50.00 403 ILE A CA 1
ATOM 3119 C C . ILE A 1 403 ? 24.641 46.536 44.916 1.00 50.00 403 ILE A C 1
ATOM 3121 O O . ILE A 1 403 ? 23.432 46.689 45.051 1.00 50.00 403 ILE A O 1
ATOM 3125 N N . ASP A 1 404 ? 25.515 47.083 45.767 1.00 46.41 404 ASP A N 1
ATOM 3126 C CA . ASP A 1 404 ? 25.122 47.873 46.949 1.00 46.41 404 ASP A CA 1
ATOM 3127 C C . ASP A 1 404 ? 24.851 49.364 46.647 1.00 46.41 404 ASP A C 1
ATOM 3129 O O . ASP A 1 404 ? 24.300 50.074 47.488 1.00 46.41 404 ASP A O 1
ATOM 3133 N N . LEU A 1 405 ? 25.192 49.865 45.447 1.00 49.47 405 LEU A N 1
ATOM 3134 C CA . LEU A 1 405 ? 25.108 51.301 45.121 1.00 49.47 405 LEU A CA 1
ATOM 3135 C C . LEU A 1 405 ? 23.851 51.712 44.329 1.00 49.47 405 LEU A C 1
ATOM 3137 O O . LEU A 1 405 ? 23.575 52.904 44.201 1.00 49.47 405 LEU A O 1
ATOM 3141 N N . MET A 1 406 ? 23.046 50.775 43.816 1.00 40.97 406 MET A N 1
ATOM 3142 C CA . MET A 1 406 ? 21.796 51.108 43.112 1.00 40.97 406 MET A CA 1
ATOM 3143 C C . MET A 1 406 ? 20.564 50.626 43.871 1.00 40.97 406 MET A C 1
ATOM 3145 O O . MET A 1 406 ? 19.903 49.650 43.522 1.00 40.97 406 MET A O 1
ATOM 3149 N N . GLY A 1 407 ? 20.251 51.387 44.920 1.00 36.44 407 GLY A N 1
ATOM 3150 C CA . GLY A 1 407 ? 18.998 51.308 45.651 1.00 36.44 407 GLY A CA 1
ATOM 3151 C C . GLY A 1 407 ? 17.759 51.461 44.759 1.00 36.44 407 GLY A C 1
ATOM 3152 O O . GLY A 1 407 ? 17.729 52.173 43.757 1.00 36.44 407 GLY A O 1
ATOM 3153 N N . THR A 1 408 ? 16.713 50.765 45.188 1.00 52.44 408 THR A N 1
ATOM 3154 C CA . THR A 1 408 ? 15.318 50.797 44.739 1.00 52.44 408 THR A CA 1
ATOM 3155 C C . THR A 1 408 ? 14.864 52.117 44.095 1.00 52.44 408 THR A C 1
ATOM 3157 O O . THR A 1 408 ? 14.668 53.094 44.817 1.00 52.44 408 THR A O 1
ATOM 3160 N N . LYS A 1 409 ? 14.629 52.119 42.769 1.00 50.12 409 LYS A N 1
ATOM 3161 C CA . LYS A 1 409 ? 13.566 52.859 42.034 1.00 50.12 409 LYS A CA 1
ATOM 3162 C C . LYS A 1 409 ? 13.860 52.917 40.524 1.00 50.12 409 LYS A C 1
ATOM 3164 O O . LYS A 1 409 ? 14.284 53.953 40.031 1.00 50.12 409 LYS A O 1
ATOM 3169 N N . THR A 1 410 ? 13.595 51.845 39.765 1.00 46.75 410 THR A N 1
ATOM 3170 C CA . THR A 1 410 ? 13.237 51.928 38.317 1.00 46.75 410 THR A CA 1
ATOM 3171 C C . THR A 1 410 ? 12.769 50.581 37.732 1.00 46.75 410 THR A C 1
ATOM 3173 O O . THR A 1 410 ? 13.127 50.192 36.631 1.00 46.75 410 THR A O 1
ATOM 3176 N N . VAL A 1 411 ? 11.895 49.860 38.442 1.00 47.66 411 VAL A N 1
ATOM 3177 C CA . VAL A 1 411 ? 11.252 48.626 37.925 1.00 47.66 411 VAL A CA 1
ATOM 3178 C C . VAL A 1 411 ? 9.994 48.930 37.068 1.00 47.66 411 VAL A C 1
ATOM 3180 O O . VAL A 1 411 ? 9.315 48.029 36.598 1.00 47.66 411 VAL A O 1
ATOM 3183 N N . GLY A 1 412 ? 9.668 50.199 36.787 1.00 40.31 412 GLY A N 1
ATOM 3184 C CA . GLY A 1 412 ? 8.381 50.581 36.171 1.00 40.31 412 GLY A CA 1
ATOM 3185 C C . GLY A 1 412 ? 8.343 50.863 34.658 1.00 40.31 412 GLY A C 1
ATOM 3186 O O . GLY A 1 412 ? 7.268 51.151 34.148 1.00 40.31 412 GLY A O 1
ATOM 3187 N N . GLY A 1 413 ? 9.464 50.846 33.927 1.00 38.00 413 GLY A N 1
ATOM 3188 C CA . GLY A 1 413 ? 9.529 51.504 32.605 1.00 38.00 413 GLY A CA 1
ATOM 3189 C C . GLY A 1 413 ? 9.531 50.626 31.347 1.00 38.00 413 GLY A C 1
ATOM 3190 O O . GLY A 1 413 ? 9.264 51.142 30.265 1.00 38.00 413 GLY A O 1
ATOM 3191 N N . PHE A 1 414 ? 9.842 49.328 31.434 1.00 39.28 414 PHE A N 1
ATOM 3192 C CA . PHE A 1 414 ? 10.268 48.565 30.243 1.00 39.28 414 PHE A CA 1
ATOM 3193 C C . PHE A 1 414 ? 9.264 47.514 29.719 1.00 39.28 414 PHE A C 1
ATOM 3195 O O . PHE A 1 414 ? 9.542 46.845 28.731 1.00 39.28 414 PHE A O 1
ATOM 3202 N N . ILE A 1 415 ? 8.067 47.395 30.312 1.00 43.47 415 ILE A N 1
ATOM 3203 C CA . ILE A 1 415 ? 7.043 46.390 29.925 1.00 43.47 415 ILE A CA 1
ATOM 3204 C C . ILE A 1 415 ? 5.974 46.956 28.948 1.00 43.47 415 ILE A C 1
ATOM 3206 O O . ILE A 1 415 ? 5.066 46.255 28.519 1.00 43.47 415 ILE A O 1
ATOM 3210 N N . GLY A 1 416 ? 6.078 48.215 28.508 1.00 43.34 416 GLY A N 1
ATOM 3211 C CA . GLY A 1 416 ? 4.996 48.899 27.773 1.00 43.34 416 GLY A CA 1
ATOM 3212 C C . GLY A 1 416 ? 5.077 48.971 26.240 1.00 43.34 416 GLY A C 1
ATOM 3213 O O . GLY A 1 416 ? 4.301 49.722 25.654 1.00 43.34 416 GLY A O 1
ATOM 3214 N N . ARG A 1 417 ? 6.012 48.294 25.556 1.00 43.62 417 ARG A N 1
ATOM 3215 C CA . ARG A 1 417 ? 6.244 48.548 24.114 1.00 43.62 417 ARG A CA 1
ATOM 3216 C C . ARG A 1 417 ? 6.558 47.314 23.260 1.00 43.62 417 ARG A C 1
ATOM 3218 O O . ARG A 1 417 ? 7.444 47.366 22.426 1.00 43.62 417 ARG A O 1
ATOM 3225 N N . PHE A 1 418 ? 5.808 46.224 23.424 1.00 40.62 418 PHE A N 1
ATOM 3226 C CA . PHE A 1 418 ? 5.788 45.116 22.449 1.00 40.62 418 PHE A CA 1
ATOM 3227 C C . PHE A 1 418 ? 4.394 44.480 22.304 1.00 40.62 418 PHE A C 1
ATOM 3229 O O . PHE A 1 418 ? 4.232 43.266 22.323 1.00 40.62 418 PHE A O 1
ATOM 3236 N N . GLN A 1 419 ? 3.374 45.320 22.124 1.00 42.06 419 GLN A N 1
ATOM 3237 C CA . GLN A 1 419 ? 2.123 44.931 21.467 1.00 42.06 419 GLN A CA 1
ATOM 3238 C C . GLN A 1 419 ? 1.630 46.093 20.598 1.00 42.06 419 GLN A C 1
ATOM 3240 O O . GLN A 1 419 ? 0.927 46.984 21.075 1.00 42.06 419 GLN A O 1
ATOM 3245 N N . LYS A 1 420 ? 2.036 46.089 19.327 1.00 37.47 420 LYS A N 1
ATOM 3246 C CA . LYS A 1 420 ? 1.253 46.585 18.193 1.00 37.47 420 LYS A CA 1
ATOM 3247 C C . LYS A 1 420 ? 1.795 46.005 16.900 1.00 37.47 420 LYS A C 1
ATOM 3249 O O . LYS A 1 420 ? 3.036 46.019 16.749 1.00 37.47 420 LYS A O 1
#

Secondary structure (DSSP, 8-state):
--------------------PPPPPPP-----------HHHHHHHHHHHHS--S--TT-----GGGTSPPTT--TTS-HHHHHHHHTHHHHHHHHH-HHHHHHHHT-S-HHHHHHHHHHHHHHHHHHHHHHHHTTT-TTTGGG--HHHH--HHHHHHHHHHHHTTS-GGG-PBPPS---TT--SS--PPPPSS--BTTTHHHHHS--HHHHHHHHHHHHHTTSTTTGGGHHHHHHHHHHHHTTTHHHHHHHHHHHTT--TTTT-GGG----TT----HHHHHHHHHHHHHHHHHHHHHHHTT-HHHHHHHHHHHHHHHHHHHHHHTT----TTSS-------S--HHHHHHHHHHHHHHHHHHS------HHHHHHHHHHHHHHHHHHHHHHHHHTS-TTSSTTS--S---SSSSSSS--

pLDDT: mean 73.07, std 23.44, range [28.94, 98.88]

InterPro domains:
  IPR002051 Haem oxygenase [PTHR10720] (74-327)
  IPR002051 Haem oxygenase [cd19165] (79-328)
  IPR016053 Haem oxygenase-like [PF01126] (79-162)
  IPR016053 Haem oxygenase-like [PF01126] (209-325)
  IPR016084 Haem oxygenase-like, multi-helical [G3DSA:1.20.910.10] (71-331)
  IPR016084 Haem oxygenase-like, multi-helical [SSF48613] (79-328)

Sequence (420 aa):
MPDRQLHIDLPASPTTTPGTPPVQTPSFKSNSSPPTLSPSQVTVSNIVESLPHHSTPGYNSLTVEDMDLPEGLDLNEEISDLLREGTKRAHMKAGDHKGAMALVRGELDIAEYVRWLAILWRVYDALELGLAEYASNPVLAPTFDPLLLSRSSALAKDITHLLTLVPRKLHTPAPSGYTSTDRTTSATPLPPFPLPAFLDPIFSAPPQPLKAYIDRLRELAASSETAPSLLAHAYVRYLGDLSGGQVIRARVKKAYKLEGDDGVRFFLFPREGEDGGTEGEKKRLGEIKDWYRRGMNEGVGDDKALKELLVKEANLAFALNTHIFSLILPEPGLVPPIAPAPQMRYYERMALEKAEKARVAALKPKTGRTLTEHVEFFGWFVIAALIGVLLSRLTEGQLGSWIDLMGTKTVGGFIGRFQK

Organism: Tremella mesenterica (NCBI:txid5217)

Foldseek 3Di:
DDDDDDDDDDDDDDDDDDDDDDDDDDDDDDDDDDDDDDPVVVLVVVLLVLADDDDDVQDPRDDVVLLAFPPPDDLQDFLLVSLCVLCVVLVVSLLPFPLNVCLLQLLADLVLVLLLLLLVLLLLVLLVVLLVLCCVQLLRVLQDDCLQFRQNVVSQQLSQQSVVVPDPVQQAAAPPPPDPPPPPPPADDDRPHGDTNVNCCCRVPNPSLSCSSSVVSVVLSVDSVSSSLSLLLSCLPRLCLLPVVVSSLVSNCVSSVDDDCRNPSSSDRDDPPDDDDPVVSNVVSVVSVVSNSVSNSSSCPSPSVSSSSNSSSNSVSSVSSSSSSVVRDRDPPPDDPPPPDPPQRPVNVVVVVVVVVVVVVVVPPPPPPPPVNVVVVVVVVVVVVVVVVVVVVVPVPDPPPPVV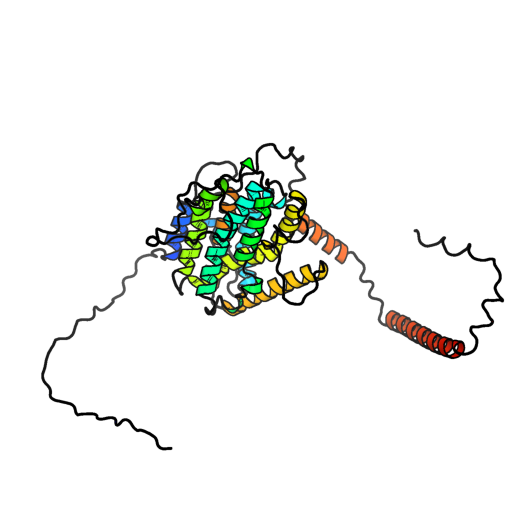PDDDDDPPPDPPPPDD

Radius of gyration: 32.57 Å; chains: 1; bounding box: 79×104×89 Å